Protein AF-0000000076143714 (afdb_homodimer)

Foldseek 3Di:
DEAEEELAAKAKEFEFEFADDDDVVDDGDTPDTDIDIDDLLQLQLLLLLAPHAYEYLFAAADDPGSVRNVVSCVVSVYHYQDDHDDPKHAKYWYWYAHPVRDIDIDIDGIRRLADALVSCVPDDDDLNYEYEEELVNCVRPRGNVSVLVSLVPDDLSHAYEYENPQPQQECPDPSNLSCQASHQEYAYEQNSLCRHQVDDDSVVSVVSSCVSHDQQHWYWYAHPQQFIWIDHNHDIDGAGADDDDFDHQAQLSSSLNNQLSSCVSVPHDSNVSSNLSRLQSRQQRNDDDNNRGHHPVSSVVRVVD/DEAEEELAAKAKEFEFEFADDDDVVDDGDTPDTDIDIDDLLQLQLLLLLAPHAYEYLFAAADDPGSVRRVVSCVVSVYHYQDDHDDPKHAKYWYWYAHPVRDIDIDIDGIRRLADALVSCVPDDDDLNYEYEEELVNCVRPRGNVSVLVSLLPDDLSHAYEYENPQPQQECPDPSSLSCQASHQEYAYEQVSLCRHQVDDDSVVSVVSSCVSHPQQHWYWYAHPQQFIWIDHNHDIDGAGADDDDFDHQAQLSSSLNNQLSSCVSVPHDSNVSSNLSRLQSRQQRNDDDNNSGHHPVSSVVRVVD

Nearest PDB structures (foldseek):
  4xck-assembly1_A  TM=8.381E-01  e=7.130E-23  Vibrio cholerae O395
  3umo-assembly1_A  TM=7.697E-01  e=5.427E-18  Escherichia coli K-12
  6c67-assembly1_A  TM=7.448E-01  e=1.201E-17  Mycobacterium tuberculosis H37Rv
  2nwh-assembly1_A  TM=7.396E-01  e=3.533E-17  Agrobacterium fabrum str. C58
  4e8w-assembly1_A  TM=7.366E-01  e=5.995E-14  Burkholderia cenocepacia J2315

Organism: NCBI:txid2745518

Structure (mmCIF, N/CA/C/O backbone):
data_AF-0000000076143714-model_v1
#
loop_
_entity.id
_entity.type
_entity.pdbx_description
1 polymer 'Sugar kinase'
#
loop_
_atom_site.group_PDB
_atom_site.id
_atom_site.type_symbol
_atom_site.label_atom_id
_atom_site.label_alt_id
_atom_site.label_comp_id
_atom_site.label_asym_id
_atom_site.label_entity_id
_atom_site.label_seq_id
_atom_site.pdbx_PDB_ins_code
_atom_site.Cartn_x
_atom_site.Cartn_y
_atom_site.Cartn_z
_atom_site.occupancy
_atom_site.B_iso_or_equiv
_atom_site.auth_seq_id
_atom_site.auth_comp_id
_atom_site.auth_asym_id
_atom_site.auth_atom_id
_atom_site.pdbx_PDB_model_num
ATOM 1 N N . MET A 1 1 ? 8.625 -26.281 -29.656 1 81.38 1 MET A N 1
ATOM 2 C CA . MET A 1 1 ? 9.211 -26.031 -28.344 1 81.38 1 MET A CA 1
ATOM 3 C C . MET A 1 1 ? 8.133 -25.797 -27.297 1 81.38 1 MET A C 1
ATOM 5 O O . MET A 1 1 ? 7.164 -25.078 -27.562 1 81.38 1 MET A O 1
ATOM 9 N N . SER A 1 2 ? 8.266 -26.453 -26.125 1 92.44 2 SER A N 1
ATOM 10 C CA . SER A 1 2 ? 7.273 -26.406 -25.047 1 92.44 2 SER A CA 1
ATOM 11 C C . SER A 1 2 ? 7.121 -24.984 -24.5 1 92.44 2 SER A C 1
ATOM 13 O O . SER A 1 2 ? 8.07 -24.203 -24.531 1 92.44 2 SER A O 1
ATOM 15 N N . ARG A 1 3 ? 5.91 -24.688 -24.297 1 96.44 3 ARG A N 1
ATOM 16 C CA . ARG A 1 3 ? 5.625 -23.375 -23.719 1 96.44 3 ARG A CA 1
ATOM 17 C C . ARG A 1 3 ? 4.855 -23.516 -22.422 1 96.44 3 ARG A C 1
ATOM 19 O O . ARG A 1 3 ? 4.172 -24.516 -22.188 1 96.44 3 ARG A O 1
ATOM 26 N N . LEU A 1 4 ? 5.117 -22.547 -21.531 1 98.69 4 LEU A N 1
ATOM 27 C CA . LEU A 1 4 ? 4.258 -22.359 -20.359 1 98.69 4 LEU A CA 1
ATOM 28 C C . LEU A 1 4 ? 3.176 -21.312 -20.656 1 98.69 4 LEU A C 1
ATOM 30 O O . LEU A 1 4 ? 3.48 -20.156 -20.906 1 98.69 4 LEU A O 1
ATOM 34 N N . LEU A 1 5 ? 1.932 -21.734 -20.641 1 98.62 5 LEU A N 1
ATOM 35 C CA . LEU A 1 5 ? 0.771 -20.859 -20.688 1 98.62 5 LEU A CA 1
ATOM 36 C C . LEU A 1 5 ? 0.236 -20.578 -19.297 1 98.62 5 LEU A C 1
ATOM 38 O O . LEU A 1 5 ? -0.358 -21.453 -18.656 1 98.62 5 LEU A O 1
ATOM 42 N N . HIS A 1 6 ? 0.486 -19.391 -18.812 1 98.69 6 HIS A N 1
ATOM 43 C CA . HIS A 1 6 ? 0.115 -19.047 -17.438 1 98.69 6 HIS A CA 1
ATOM 44 C C . HIS A 1 6 ? -1.228 -18.328 -17.391 1 98.69 6 HIS A C 1
ATOM 46 O O . HIS A 1 6 ? -1.375 -17.234 -17.969 1 98.69 6 HIS A O 1
ATOM 52 N N . THR A 1 7 ? -2.191 -18.844 -16.625 1 98 7 THR A N 1
ATOM 53 C CA . THR A 1 7 ? -3.539 -18.281 -16.594 1 98 7 THR A CA 1
ATOM 54 C C . THR A 1 7 ? -3.783 -17.531 -15.297 1 98 7 THR A C 1
ATOM 56 O O . THR A 1 7 ? -4.852 -16.938 -15.102 1 98 7 THR A O 1
ATOM 59 N N . GLY A 1 8 ? -2.812 -17.531 -14.391 1 96.75 8 GLY A N 1
ATOM 60 C CA . GLY A 1 8 ? -2.982 -16.891 -13.094 1 96.75 8 GLY A CA 1
ATOM 61 C C . GLY A 1 8 ? -2.947 -15.375 -13.164 1 96.75 8 GLY A C 1
ATOM 62 O O . GLY A 1 8 ? -3.234 -14.789 -14.211 1 96.75 8 GLY A O 1
ATOM 63 N N . GLN A 1 9 ? -2.732 -14.805 -11.992 1 96.69 9 GLN A N 1
ATOM 64 C CA . GLN A 1 9 ? -2.795 -13.352 -11.891 1 96.69 9 GLN A CA 1
ATOM 65 C C . GLN A 1 9 ? -1.405 -12.75 -11.695 1 96.69 9 GLN A C 1
ATOM 67 O O . GLN A 1 9 ? -0.614 -13.25 -10.891 1 96.69 9 GLN A O 1
ATOM 72 N N . VAL A 1 10 ? -1.133 -11.773 -12.5 1 97.81 10 VAL A N 1
ATOM 73 C CA . VAL A 1 10 ? -0.01 -10.891 -12.188 1 97.81 10 VAL A CA 1
ATOM 74 C C . VAL A 1 10 ? -0.512 -9.656 -11.453 1 97.81 10 VAL A C 1
ATOM 76 O O . VAL A 1 10 ? -1.464 -9.008 -11.891 1 97.81 10 VAL A O 1
ATOM 79 N N . ILE A 1 11 ? 0.098 -9.414 -10.352 1 96.44 11 ILE A N 1
ATOM 80 C CA . ILE A 1 11 ? -0.307 -8.297 -9.5 1 96.44 11 ILE A CA 1
ATOM 81 C C . ILE A 1 11 ? 0.927 -7.531 -9.023 1 96.44 11 ILE A C 1
ATOM 83 O O . ILE A 1 11 ? 2.051 -8.031 -9.125 1 96.44 11 ILE A O 1
ATOM 87 N N . VAL A 1 12 ? 0.736 -6.297 -8.586 1 96.94 12 VAL A N 1
ATOM 88 C CA . VAL A 1 12 ? 1.844 -5.504 -8.062 1 96.94 12 VAL A CA 1
ATOM 89 C C . VAL A 1 12 ? 1.813 -5.512 -6.539 1 96.94 12 VAL A C 1
ATOM 91 O O . VAL A 1 12 ? 0.78 -5.227 -5.93 1 96.94 12 VAL A O 1
ATOM 94 N N . ASP A 1 13 ? 2.953 -5.871 -5.988 1 95.25 13 ASP A N 1
ATOM 95 C CA . ASP A 1 13 ? 3.08 -5.934 -4.535 1 95.25 13 ASP A CA 1
ATOM 96 C C . ASP A 1 13 ? 3.73 -4.664 -3.984 1 95.25 13 ASP A C 1
ATOM 98 O O . ASP A 1 13 ? 4.809 -4.273 -4.434 1 95.25 13 ASP A O 1
ATOM 102 N N . LEU A 1 14 ? 3.031 -3.99 -3.109 1 95.81 14 LEU A N 1
ATOM 103 C CA . LEU A 1 14 ? 3.705 -3.061 -2.211 1 95.81 14 LEU A CA 1
ATOM 104 C C . LEU A 1 14 ? 4.262 -3.787 -0.992 1 95.81 14 LEU A C 1
ATOM 106 O O . LEU A 1 14 ? 3.516 -4.125 -0.071 1 95.81 14 LEU A O 1
ATOM 110 N N . VAL A 1 15 ? 5.578 -3.996 -1.042 1 93.62 15 VAL A N 1
ATOM 111 C CA . VAL A 1 15 ? 6.23 -4.766 0.011 1 93.62 15 VAL A CA 1
ATOM 112 C C . VAL A 1 15 ? 6.746 -3.826 1.097 1 93.62 15 VAL A C 1
ATOM 114 O O . VAL A 1 15 ? 7.57 -2.951 0.826 1 93.62 15 VAL A O 1
ATOM 117 N N . MET A 1 16 ? 6.246 -4.008 2.297 1 94.44 16 MET A N 1
ATOM 118 C CA . MET A 1 16 ? 6.656 -3.176 3.426 1 94.44 16 MET A CA 1
ATOM 119 C C . MET A 1 16 ? 7.164 -4.035 4.578 1 94.44 16 MET A C 1
ATOM 121 O O . MET A 1 16 ? 6.586 -5.082 4.879 1 94.44 16 MET A O 1
ATOM 125 N N . ALA A 1 17 ? 8.297 -3.645 5.098 1 93.81 17 ALA A N 1
ATOM 126 C CA . ALA A 1 17 ? 8.828 -4.289 6.297 1 93.81 17 ALA A CA 1
ATOM 127 C C . ALA A 1 17 ? 8.516 -3.473 7.547 1 93.81 17 ALA A C 1
ATOM 129 O O . ALA A 1 17 ? 8.68 -2.25 7.551 1 93.81 17 ALA A O 1
ATOM 130 N N . LEU A 1 18 ? 7.988 -4.086 8.578 1 94.12 18 LEU A N 1
ATOM 131 C CA . LEU A 1 18 ? 7.684 -3.416 9.836 1 94.12 18 LEU A CA 1
ATOM 132 C C . LEU A 1 18 ? 7.941 -4.34 11.023 1 94.12 18 LEU A C 1
ATOM 134 O O . LEU A 1 18 ? 8.219 -5.531 10.836 1 94.12 18 LEU A O 1
ATOM 138 N N . ASP A 1 19 ? 7.98 -3.814 12.227 1 93.62 19 ASP A N 1
ATOM 139 C CA . ASP A 1 19 ? 8.258 -4.637 13.406 1 93.62 19 ASP A CA 1
ATOM 140 C C . ASP A 1 19 ? 7.066 -5.535 13.734 1 93.62 19 ASP A C 1
ATOM 142 O O . ASP A 1 19 ? 7.215 -6.754 13.844 1 93.62 19 ASP A O 1
ATOM 146 N N . THR A 1 20 ? 5.914 -4.898 13.945 1 93.44 20 THR A N 1
ATOM 147 C CA . THR A 1 20 ? 4.676 -5.605 14.25 1 93.44 20 THR A CA 1
ATOM 148 C C . THR A 1 20 ? 3.494 -4.977 13.516 1 93.44 20 THR A C 1
ATOM 150 O O . THR A 1 20 ? 3.455 -3.758 13.32 1 93.44 20 THR A O 1
ATOM 153 N N . LEU A 1 21 ? 2.568 -5.844 13.109 1 93.75 21 LEU A N 1
ATOM 154 C CA . LEU A 1 21 ? 1.335 -5.344 12.508 1 93.75 21 LEU A CA 1
ATOM 155 C C . LEU A 1 21 ? 0.591 -4.434 13.477 1 93.75 21 LEU A C 1
ATOM 157 O O . LEU A 1 21 ? 0.472 -4.746 14.664 1 93.75 21 LEU A O 1
ATOM 161 N N . PRO A 1 22 ? 0.162 -3.223 13.039 1 91.81 22 PRO A N 1
ATOM 162 C CA . PRO A 1 22 ? -0.589 -2.365 13.961 1 91.81 22 PRO A CA 1
ATOM 163 C C . PRO A 1 22 ? -1.947 -2.951 14.336 1 91.81 22 PRO A C 1
ATOM 165 O O . PRO A 1 22 ? -2.562 -3.66 13.531 1 91.81 22 PRO A O 1
ATOM 168 N N . ALA A 1 23 ? -2.365 -2.621 15.555 1 90.62 23 ALA A N 1
ATOM 169 C CA . ALA A 1 23 ? -3.752 -2.879 15.938 1 90.62 23 ALA A CA 1
ATOM 170 C C . ALA A 1 23 ? -4.699 -1.901 15.25 1 90.62 23 ALA A C 1
ATOM 172 O O . ALA A 1 23 ? -4.266 -0.872 14.727 1 90.62 23 ALA A O 1
ATOM 173 N N . SER A 1 24 ? -6.023 -2.352 15.18 1 89.62 24 SER A N 1
ATOM 174 C CA . SER A 1 24 ? -7.023 -1.418 14.672 1 89.62 24 SER A CA 1
ATOM 175 C C . SER A 1 24 ? -6.898 -0.055 15.344 1 89.62 24 SER A C 1
ATOM 177 O O . SER A 1 24 ? -6.77 0.029 16.562 1 89.62 24 SER A O 1
ATOM 179 N N . GLY A 1 25 ? -6.816 1.048 14.57 1 84.44 25 GLY A N 1
ATOM 180 C CA . GLY A 1 25 ? -6.672 2.396 15.094 1 84.44 25 GLY A CA 1
ATOM 181 C C . GLY A 1 25 ? -5.223 2.805 15.297 1 84.44 25 GLY A C 1
ATOM 182 O O . GLY A 1 25 ? -4.941 3.947 15.664 1 84.44 25 GLY A O 1
ATOM 183 N N . GLY A 1 26 ? -4.355 1.854 15.016 1 84.38 26 GLY A N 1
ATOM 184 C CA . GLY A 1 26 ? -2.947 2.113 15.273 1 84.38 26 GLY A CA 1
ATOM 185 C C . GLY A 1 26 ? -2.248 2.807 14.117 1 84.38 26 GLY A C 1
ATOM 186 O O . GLY A 1 26 ? -2.84 3.006 13.055 1 84.38 26 GLY A O 1
ATOM 187 N N . ASP A 1 27 ? -1.054 3.264 14.391 1 85.94 27 ASP A N 1
ATOM 188 C CA . ASP A 1 27 ? -0.149 3.902 13.445 1 85.94 27 ASP A CA 1
ATOM 189 C C . ASP A 1 27 ? 1.277 3.383 13.609 1 85.94 27 ASP A C 1
ATOM 191 O O . ASP A 1 27 ? 1.865 3.5 14.688 1 85.94 27 ASP A O 1
ATOM 195 N N . VAL A 1 28 ? 1.802 2.826 12.531 1 90.25 28 VAL A N 1
ATOM 196 C CA . VAL A 1 28 ? 3.156 2.293 12.625 1 90.25 28 VAL A CA 1
ATOM 197 C C . VAL A 1 28 ? 3.994 2.795 11.453 1 90.25 28 VAL A C 1
ATOM 199 O O . VAL A 1 28 ? 3.451 3.178 10.414 1 90.25 28 VAL A O 1
ATOM 202 N N . LEU A 1 29 ? 5.316 2.787 11.695 1 91.19 29 LEU A N 1
ATOM 203 C CA . LEU A 1 29 ? 6.262 3.154 10.648 1 91.19 29 LEU A CA 1
ATOM 204 C C . LEU A 1 29 ? 6.883 1.914 10.016 1 91.19 29 LEU A C 1
ATOM 206 O O . LEU A 1 29 ? 7.359 1.023 10.727 1 91.19 29 LEU A O 1
ATOM 210 N N . ALA A 1 30 ? 6.785 1.856 8.734 1 95.06 30 ALA A N 1
ATOM 211 C CA . ALA A 1 30 ? 7.484 0.806 8 1 95.06 30 ALA A CA 1
ATOM 212 C C . ALA A 1 30 ? 8.961 1.154 7.812 1 95.06 30 ALA A C 1
ATOM 214 O O . ALA A 1 30 ? 9.305 2.322 7.621 1 95.06 30 ALA A O 1
ATOM 215 N N . LYS A 1 31 ? 9.828 0.181 7.797 1 92.81 31 LYS A N 1
ATOM 216 C CA . LYS A 1 31 ? 11.273 0.35 7.648 1 92.81 31 LYS A CA 1
ATOM 217 C C . LYS A 1 31 ? 11.672 0.437 6.176 1 92.81 31 LYS A C 1
ATOM 219 O O . LYS A 1 31 ? 12.719 0.992 5.844 1 92.81 31 LYS A O 1
ATOM 224 N N . SER A 1 32 ? 10.844 -0.168 5.41 1 92.5 32 SER A N 1
ATOM 225 C CA . SER A 1 32 ? 11.062 -0.155 3.967 1 92.5 32 SER A CA 1
ATOM 226 C C . SER A 1 32 ? 9.75 -0.251 3.205 1 92.5 32 SER A C 1
ATOM 228 O O . SER A 1 32 ? 8.734 -0.684 3.758 1 92.5 32 SER A O 1
ATOM 230 N N . ALA A 1 33 ? 9.797 0.249 1.976 1 93.81 33 ALA A N 1
ATOM 231 C CA . ALA A 1 33 ? 8.672 0.153 1.05 1 93.81 33 ALA A CA 1
ATOM 232 C C . ALA A 1 33 ? 9.148 0.086 -0.396 1 93.81 33 ALA A C 1
ATOM 234 O O . ALA A 1 33 ? 9.961 0.912 -0.826 1 93.81 33 ALA A O 1
ATOM 235 N N . SER A 1 34 ? 8.648 -0.942 -1.104 1 92.12 34 SER A N 1
ATOM 236 C CA . SER A 1 34 ? 9 -1.071 -2.514 1 92.12 34 SER A CA 1
ATOM 237 C C . SER A 1 34 ? 7.875 -1.733 -3.305 1 92.12 34 SER A C 1
ATOM 239 O O . SER A 1 34 ? 7.117 -2.539 -2.762 1 92.12 34 SER A O 1
ATOM 241 N N . PHE A 1 35 ? 7.75 -1.362 -4.539 1 93.75 35 PHE A N 1
ATOM 242 C CA . PHE A 1 35 ? 6.797 -2.008 -5.434 1 93.75 35 PHE A CA 1
ATOM 243 C C . PHE A 1 35 ? 7.477 -3.098 -6.254 1 93.75 35 PHE A C 1
ATOM 245 O O . PHE A 1 35 ? 8.523 -2.863 -6.855 1 93.75 35 PHE A O 1
ATOM 252 N N . GLU A 1 36 ? 6.879 -4.207 -6.207 1 93.56 36 GLU A N 1
ATOM 253 C CA . GLU A 1 36 ? 7.395 -5.352 -6.953 1 93.56 36 GLU A CA 1
ATOM 254 C C . GLU A 1 36 ? 6.277 -6.07 -7.699 1 93.56 36 GLU A C 1
ATOM 256 O O . GLU A 1 36 ? 5.16 -6.195 -7.191 1 93.56 36 GLU A O 1
ATOM 261 N N . THR A 1 37 ? 6.617 -6.445 -8.914 1 96.06 37 THR A N 1
ATOM 262 C CA . THR A 1 37 ? 5.664 -7.293 -9.625 1 96.06 37 THR A CA 1
ATOM 263 C C . THR A 1 37 ? 5.66 -8.703 -9.039 1 96.06 37 THR A C 1
ATOM 265 O O . THR A 1 37 ? 6.723 -9.273 -8.773 1 96.06 37 THR A O 1
ATOM 268 N N . GLY A 1 38 ? 4.441 -9.195 -8.82 1 94.5 38 GLY A N 1
ATOM 269 C CA . GLY A 1 38 ? 4.348 -10.5 -8.18 1 94.5 38 GLY A CA 1
ATOM 270 C C . GLY A 1 38 ? 3.225 -11.359 -8.734 1 94.5 38 GLY A C 1
ATOM 271 O O . GLY A 1 38 ? 2.895 -11.273 -9.914 1 94.5 38 GLY A O 1
ATOM 272 N N . GLY A 1 39 ? 2.768 -12.273 -7.836 1 92.88 39 GLY A N 1
ATOM 273 C CA . GLY A 1 39 ? 1.776 -13.234 -8.281 1 92.88 39 GLY A CA 1
ATOM 274 C C . GLY A 1 39 ? 2.322 -14.227 -9.289 1 92.88 39 GLY A C 1
ATOM 275 O O . GLY A 1 39 ? 3.365 -14.844 -9.055 1 92.88 39 GLY A O 1
ATOM 276 N N . GLY A 1 40 ? 1.549 -14.352 -10.32 1 96.31 40 GLY A N 1
ATOM 277 C CA . GLY A 1 40 ? 1.932 -15.289 -11.367 1 96.31 40 GLY A CA 1
ATOM 278 C C . GLY A 1 40 ? 3.248 -14.938 -12.031 1 96.31 40 GLY A C 1
ATOM 279 O O . GLY A 1 40 ? 3.895 -15.797 -12.633 1 96.31 40 GLY A O 1
ATOM 280 N N . PHE A 1 41 ? 3.646 -13.688 -11.945 1 98.06 41 PHE A N 1
ATOM 281 C CA . PHE A 1 41 ? 4.906 -13.258 -12.531 1 98.06 41 PHE A CA 1
ATOM 282 C C . PHE A 1 41 ? 6.066 -14.094 -12.008 1 98.06 41 PHE A C 1
ATOM 284 O O . PHE A 1 41 ? 7.004 -14.406 -12.742 1 98.06 41 PHE A O 1
ATOM 291 N N . ASN A 1 42 ? 6.004 -14.453 -10.773 1 96.94 42 ASN A N 1
ATOM 292 C CA . ASN A 1 42 ? 7.094 -15.188 -10.141 1 96.94 42 ASN A CA 1
ATOM 293 C C . ASN A 1 42 ? 7.344 -16.531 -10.828 1 96.94 42 ASN A C 1
ATOM 295 O O . ASN A 1 42 ? 8.484 -16.875 -11.133 1 96.94 42 ASN A O 1
ATOM 299 N N . VAL A 1 43 ? 6.289 -17.234 -11.055 1 98.25 43 VAL A N 1
ATOM 300 C CA . VAL A 1 43 ? 6.391 -18.531 -11.727 1 98.25 43 VAL A CA 1
ATOM 301 C C . VAL A 1 43 ? 6.902 -18.328 -13.156 1 98.25 43 VAL A C 1
ATOM 303 O O . VAL A 1 43 ? 7.785 -19.062 -13.609 1 98.25 43 VAL A O 1
ATOM 306 N N . MET A 1 44 ? 6.375 -17.359 -13.805 1 98.75 44 MET A N 1
ATOM 307 C CA . MET A 1 44 ? 6.727 -17.109 -15.203 1 98.75 44 MET A CA 1
ATOM 308 C C . MET A 1 44 ? 8.195 -16.703 -15.328 1 98.75 44 MET A C 1
ATOM 310 O O . MET A 1 44 ? 8.898 -17.203 -16.203 1 98.75 44 MET A O 1
ATOM 314 N N . ALA A 1 45 ? 8.641 -15.859 -14.445 1 98.31 45 ALA A N 1
ATOM 315 C CA . ALA A 1 45 ? 10.031 -15.43 -14.461 1 98.31 45 ALA A CA 1
ATOM 316 C C . ALA A 1 45 ? 10.977 -16.609 -14.234 1 98.31 45 ALA A C 1
ATOM 318 O O . ALA A 1 45 ? 11.992 -16.734 -14.914 1 98.31 45 ALA A O 1
ATOM 319 N N . ALA A 1 46 ? 10.617 -17.438 -13.32 1 98.5 46 ALA A N 1
ATOM 320 C CA . ALA A 1 46 ? 11.43 -18.609 -13.023 1 98.5 46 ALA A CA 1
ATOM 321 C C . ALA A 1 46 ? 11.539 -19.531 -14.242 1 98.5 46 ALA A C 1
ATOM 323 O O . ALA A 1 46 ? 12.625 -19.984 -14.578 1 98.5 46 ALA A O 1
ATOM 324 N N . ALA A 1 47 ? 10.422 -19.781 -14.875 1 98.69 47 ALA A N 1
ATOM 325 C CA . ALA A 1 47 ? 10.398 -20.641 -16.062 1 98.69 47 ALA A CA 1
ATOM 326 C C . ALA A 1 47 ? 11.234 -20.031 -17.188 1 98.69 47 ALA A C 1
ATOM 328 O O . ALA A 1 47 ? 12.062 -20.719 -17.797 1 98.69 47 ALA A O 1
ATOM 329 N N . LYS A 1 48 ? 11.078 -18.719 -17.406 1 98.38 48 LYS A N 1
ATOM 330 C CA . LYS A 1 48 ? 11.812 -18.016 -18.453 1 98.38 48 LYS A CA 1
ATOM 331 C C . LYS A 1 48 ? 13.32 -18.094 -18.203 1 98.38 48 LYS A C 1
ATOM 333 O O . LYS A 1 48 ? 14.086 -18.406 -19.109 1 98.38 48 LYS A O 1
ATOM 338 N N . ARG A 1 49 ? 13.711 -17.859 -17.016 1 98.31 49 ARG A N 1
ATOM 339 C CA . ARG A 1 49 ? 15.125 -17.812 -16.672 1 98.31 49 ARG A CA 1
ATOM 340 C C . ARG A 1 49 ? 15.766 -19.188 -16.812 1 98.31 49 ARG A C 1
ATOM 342 O O . ARG A 1 49 ? 17 -19.312 -16.844 1 98.31 49 ARG A O 1
ATOM 349 N N . ASN A 1 50 ? 14.914 -20.141 -16.875 1 98.06 50 ASN A N 1
ATOM 350 C CA . ASN A 1 50 ? 15.422 -21.5 -17.016 1 98.06 50 ASN A CA 1
ATOM 351 C C . ASN A 1 50 ? 15.062 -22.094 -18.375 1 98.06 50 ASN A C 1
ATOM 353 O O . ASN A 1 50 ? 14.938 -23.312 -18.5 1 98.06 50 ASN A O 1
ATOM 357 N N . GLY A 1 51 ? 14.789 -21.266 -19.312 1 96.88 51 GLY A N 1
ATOM 358 C CA . GLY A 1 51 ? 14.859 -21.641 -20.719 1 96.88 51 GLY A CA 1
ATOM 359 C C . GLY A 1 51 ? 13.5 -21.953 -21.312 1 96.88 51 GLY A C 1
ATOM 360 O O . GLY A 1 51 ? 13.406 -22.359 -22.469 1 96.88 51 GLY A O 1
ATOM 361 N N . LEU A 1 52 ? 12.445 -21.781 -20.609 1 98.19 52 LEU A N 1
ATOM 362 C CA . LEU A 1 52 ? 11.117 -22.109 -21.125 1 98.19 52 LEU A CA 1
ATOM 363 C C . LEU A 1 52 ? 10.445 -20.859 -21.703 1 98.19 52 LEU A C 1
ATOM 365 O O . LEU A 1 52 ? 10.523 -19.781 -21.109 1 98.19 52 LEU A O 1
ATOM 369 N N . SER A 1 53 ? 9.867 -21 -22.875 1 98.12 53 SER A N 1
ATOM 370 C CA . SER A 1 53 ? 9.047 -19.922 -23.406 1 98.12 53 SER A CA 1
ATOM 371 C C . SER A 1 53 ? 7.75 -19.766 -22.609 1 98.12 53 SER A C 1
ATOM 373 O O . SER A 1 53 ? 7.145 -20.766 -22.219 1 98.12 53 SER A O 1
ATOM 375 N N . VAL A 1 54 ? 7.336 -18.484 -22.375 1 98.56 54 VAL A N 1
ATOM 376 C CA . VAL A 1 54 ? 6.188 -18.266 -21.5 1 98.56 54 VAL A CA 1
ATOM 377 C C . VAL A 1 54 ? 5.227 -17.281 -22.156 1 98.56 54 VAL A C 1
ATOM 379 O O . VAL A 1 54 ? 5.656 -16.281 -22.75 1 98.56 54 VAL A O 1
ATOM 382 N N . ILE A 1 55 ? 3.932 -17.578 -22.078 1 98.31 55 ILE A N 1
ATOM 383 C CA . ILE A 1 55 ? 2.854 -16.688 -22.5 1 98.31 55 ILE A CA 1
ATOM 384 C C . ILE A 1 55 ? 1.899 -16.453 -21.344 1 98.31 55 ILE A C 1
ATOM 386 O O . ILE A 1 55 ? 1.413 -17.391 -20.719 1 98.31 55 ILE A O 1
ATOM 390 N N . TYR A 1 56 ? 1.73 -15.227 -21.031 1 98.44 56 TYR A N 1
ATOM 391 C CA . TYR A 1 56 ? 0.747 -14.836 -20.031 1 98.44 56 TYR A CA 1
ATOM 392 C C . TYR A 1 56 ? -0.633 -14.664 -20.656 1 98.44 56 TYR A C 1
ATOM 394 O O . TYR A 1 56 ? -0.818 -13.844 -21.547 1 98.44 56 TYR A O 1
ATOM 402 N N . LEU A 1 57 ? -1.559 -15.391 -20.094 1 98.12 57 LEU A N 1
ATOM 403 C CA . LEU A 1 57 ? -2.889 -15.398 -20.703 1 98.12 57 LEU A CA 1
ATOM 404 C C . LEU A 1 57 ? -3.855 -14.539 -19.891 1 98.12 57 LEU A C 1
ATOM 406 O O . LEU A 1 57 ? -4.992 -14.312 -20.312 1 98.12 57 LEU A O 1
ATOM 410 N N . GLY A 1 58 ? -3.428 -14.117 -18.703 1 97.25 58 GLY A N 1
ATOM 411 C CA . GLY A 1 58 ? -4.305 -13.32 -17.859 1 97.25 58 GLY A CA 1
ATOM 412 C C . GLY A 1 58 ? -4.426 -11.875 -18.312 1 97.25 58 GLY A C 1
ATOM 413 O O . GLY A 1 58 ? -3.715 -11.445 -19.219 1 97.25 58 GLY A O 1
ATOM 414 N N . ARG A 1 59 ? -5.348 -11.141 -17.641 1 97 59 ARG A N 1
ATOM 415 C CA . ARG A 1 59 ? -5.562 -9.734 -17.969 1 97 59 ARG A CA 1
ATOM 416 C C . ARG A 1 59 ? -4.668 -8.836 -17.109 1 97 59 ARG A C 1
ATOM 418 O O . ARG A 1 59 ? -4.215 -9.242 -16.031 1 97 59 ARG A O 1
ATOM 425 N N . HIS A 1 60 ? -4.41 -7.676 -17.641 1 97.81 60 HIS A N 1
ATOM 426 C CA . HIS A 1 60 ? -3.652 -6.637 -16.953 1 97.81 60 HIS A CA 1
ATOM 427 C C . HIS A 1 60 ? -4.223 -5.254 -17.234 1 97.81 60 HIS A C 1
ATOM 429 O O . HIS A 1 60 ? -5.066 -5.102 -18.125 1 97.81 60 HIS A O 1
ATOM 435 N N . GLY A 1 61 ? -3.803 -4.348 -16.422 1 97.69 61 GLY A N 1
ATOM 436 C CA . GLY A 1 61 ? -4.531 -3.086 -16.406 1 97.69 61 GLY A CA 1
ATOM 437 C C . GLY A 1 61 ? -3.895 -2.02 -17.281 1 97.69 61 GLY A C 1
ATOM 438 O O . GLY A 1 61 ? -2.832 -2.238 -17.859 1 97.69 61 GLY A O 1
ATOM 439 N N . ASN A 1 62 ? -4.586 -0.855 -17.438 1 96.12 62 ASN A N 1
ATOM 440 C CA . ASN A 1 62 ? -4.168 0.261 -18.281 1 96.12 62 ASN A CA 1
ATOM 441 C C . ASN A 1 62 ? -3.559 1.39 -17.453 1 96.12 62 ASN A C 1
ATOM 443 O O . ASN A 1 62 ? -3.287 2.471 -17.969 1 96.12 62 ASN A O 1
ATOM 447 N N . GLY A 1 63 ? -3.275 1.186 -16.25 1 93.25 63 GLY A N 1
ATOM 448 C CA . GLY A 1 63 ? -2.732 2.199 -15.352 1 93.25 63 GLY A CA 1
ATOM 449 C C . GLY A 1 63 ? -1.313 1.902 -14.906 1 93.25 63 GLY A C 1
ATOM 450 O O . GLY A 1 63 ? -0.618 1.095 -15.523 1 93.25 63 GLY A O 1
ATOM 451 N N . ARG A 1 64 ? -0.872 2.611 -13.875 1 90.62 64 ARG A N 1
ATOM 452 C CA . ARG A 1 64 ? 0.504 2.543 -13.391 1 90.62 64 ARG A CA 1
ATOM 453 C C . ARG A 1 64 ? 0.886 1.113 -13.031 1 90.62 64 ARG A C 1
ATOM 455 O O . ARG A 1 64 ? 2.021 0.691 -13.258 1 90.62 64 ARG A O 1
ATOM 462 N N . PHE A 1 65 ? -0.036 0.427 -12.461 1 96.19 65 PHE A N 1
ATOM 463 C CA . PHE A 1 65 ? 0.292 -0.931 -12.039 1 96.19 65 PHE A CA 1
ATOM 464 C C . PHE A 1 65 ? 0.304 -1.878 -13.234 1 96.19 65 PHE A C 1
ATOM 466 O O . PHE A 1 65 ? 1.104 -2.814 -13.281 1 96.19 65 PHE A O 1
ATOM 473 N N . GLY A 1 66 ? -0.633 -1.635 -14.148 1 97.62 66 GLY A N 1
ATOM 474 C CA . GLY A 1 66 ? -0.542 -2.363 -15.406 1 97.62 66 GLY A CA 1
ATOM 475 C C . GLY A 1 66 ? 0.774 -2.146 -16.125 1 97.62 66 GLY A C 1
ATOM 476 O O . GLY A 1 66 ? 1.368 -3.094 -16.641 1 97.62 66 GLY A O 1
ATOM 477 N N . ASP A 1 67 ? 1.251 -0.919 -16.109 1 96.38 67 ASP A N 1
ATOM 478 C CA . ASP A 1 67 ? 2.521 -0.579 -16.734 1 96.38 67 ASP A CA 1
ATOM 479 C C . ASP A 1 67 ? 3.682 -1.312 -16.078 1 96.38 67 ASP A C 1
ATOM 481 O O . ASP A 1 67 ? 4.555 -1.856 -16.75 1 96.38 67 ASP A O 1
ATOM 485 N N . LEU A 1 68 ? 3.672 -1.304 -14.781 1 95.56 68 LEU A N 1
ATOM 486 C CA . LEU A 1 68 ? 4.727 -1.978 -14.031 1 95.56 68 LEU A CA 1
ATOM 487 C C . LEU A 1 68 ? 4.727 -3.475 -14.328 1 95.56 68 LEU A C 1
ATOM 489 O O . LEU A 1 68 ? 5.785 -4.062 -14.555 1 95.56 68 LEU A O 1
ATOM 493 N N . ALA A 1 69 ? 3.574 -4.039 -14.305 1 97.69 69 ALA A N 1
ATOM 494 C CA . ALA A 1 69 ? 3.439 -5.465 -14.578 1 97.69 69 ALA A CA 1
ATOM 495 C C . ALA A 1 69 ? 3.928 -5.805 -15.984 1 97.69 69 ALA A C 1
ATOM 497 O O . ALA A 1 69 ? 4.707 -6.742 -16.172 1 97.69 69 ALA A O 1
ATOM 498 N N . ARG A 1 70 ? 3.529 -5.066 -16.969 1 98.06 70 ARG A N 1
ATOM 499 C CA . ARG A 1 70 ? 3.916 -5.305 -18.359 1 98.06 70 ARG A CA 1
ATOM 500 C C . ARG A 1 70 ? 5.418 -5.137 -18.547 1 98.06 70 ARG A C 1
ATOM 502 O O . ARG A 1 70 ? 6.062 -5.949 -19.219 1 98.06 70 ARG A O 1
ATOM 509 N N . ALA A 1 71 ? 5.926 -4.074 -17.953 1 97.5 71 ALA A N 1
ATOM 510 C CA . ALA A 1 71 ? 7.363 -3.836 -18.078 1 97.5 71 ALA A CA 1
ATOM 511 C C . ALA A 1 71 ? 8.164 -5.012 -17.531 1 97.5 71 ALA A C 1
ATOM 513 O O . ALA A 1 71 ? 9.148 -5.441 -18.125 1 97.5 71 ALA A O 1
ATOM 514 N N . ALA A 1 72 ? 7.754 -5.508 -16.422 1 97.19 72 ALA A N 1
ATOM 515 C CA . ALA A 1 72 ? 8.438 -6.641 -15.805 1 97.19 72 ALA A CA 1
ATOM 516 C C . ALA A 1 72 ? 8.344 -7.887 -16.688 1 97.19 72 ALA A C 1
ATOM 518 O O . ALA A 1 72 ? 9.344 -8.578 -16.891 1 97.19 72 ALA A O 1
ATOM 519 N N . MET A 1 73 ? 7.156 -8.133 -17.172 1 98.38 73 MET A N 1
ATOM 520 C CA . MET A 1 73 ? 6.957 -9.312 -18.016 1 98.38 73 MET A CA 1
ATOM 521 C C . MET A 1 73 ? 7.766 -9.203 -19.297 1 98.38 73 MET A C 1
ATOM 523 O O . MET A 1 73 ? 8.445 -10.148 -19.703 1 98.38 73 MET A O 1
ATOM 527 N N . LEU A 1 74 ? 7.742 -8.047 -19.891 1 98.12 74 LEU A N 1
ATOM 528 C CA . LEU A 1 74 ? 8.461 -7.832 -21.141 1 98.12 74 LEU A CA 1
ATOM 529 C C . LEU A 1 74 ? 9.969 -7.926 -20.922 1 98.12 74 LEU A C 1
ATOM 531 O O . LEU A 1 74 ? 10.688 -8.5 -21.75 1 98.12 74 LEU A O 1
ATOM 535 N N . ALA A 1 75 ? 10.422 -7.379 -19.844 1 97.56 75 ALA A N 1
ATOM 536 C CA . ALA A 1 75 ? 11.844 -7.438 -19.516 1 97.56 75 ALA A CA 1
ATOM 537 C C . ALA A 1 75 ? 12.312 -8.883 -19.359 1 97.56 75 ALA A C 1
ATOM 539 O O . ALA A 1 75 ? 13.453 -9.211 -19.688 1 97.56 75 ALA A O 1
ATOM 540 N N . GLU A 1 76 ? 11.422 -9.75 -18.906 1 97.38 76 GLU A N 1
ATOM 541 C CA . GLU A 1 76 ? 11.742 -11.164 -18.703 1 97.38 76 GLU A CA 1
ATOM 542 C C . GLU A 1 76 ? 11.562 -11.961 -20 1 97.38 76 GLU A C 1
ATOM 544 O O . GLU A 1 76 ? 11.914 -13.133 -20.062 1 97.38 76 GLU A O 1
ATOM 549 N N . GLY A 1 77 ? 10.953 -11.328 -20.953 1 97.94 77 GLY A N 1
ATOM 550 C CA . GLY A 1 77 ? 10.711 -12 -22.219 1 97.94 77 GLY A CA 1
ATOM 551 C C . GLY A 1 77 ? 9.406 -12.781 -22.234 1 97.94 77 GLY A C 1
ATOM 552 O O . GLY A 1 77 ? 9.242 -13.703 -23.031 1 97.94 77 GLY A O 1
ATOM 553 N N . VAL A 1 78 ? 8.5 -12.438 -21.359 1 98.5 78 VAL A N 1
ATOM 554 C CA . VAL A 1 78 ? 7.191 -13.078 -21.328 1 98.5 78 VAL A CA 1
ATOM 555 C C . VAL A 1 78 ? 6.289 -12.461 -22.391 1 98.5 78 VAL A C 1
ATOM 557 O O . VAL A 1 78 ? 6.195 -11.234 -22.516 1 98.5 78 VAL A O 1
ATOM 560 N N . GLU A 1 79 ? 5.746 -13.305 -23.219 1 97.88 79 GLU A N 1
ATOM 561 C CA . GLU A 1 79 ? 4.738 -12.836 -24.172 1 97.88 79 GLU A CA 1
ATOM 562 C C . GLU A 1 79 ? 3.404 -12.586 -23.469 1 97.88 79 GLU A C 1
ATOM 564 O O . GLU A 1 79 ? 2.973 -13.391 -22.641 1 97.88 79 GLU A O 1
ATOM 569 N N . ILE A 1 80 ? 2.805 -11.5 -23.75 1 97.94 80 ILE A N 1
ATOM 570 C CA . ILE A 1 80 ? 1.513 -11.148 -23.172 1 97.94 80 ILE A CA 1
ATOM 571 C C . ILE A 1 80 ? 0.416 -11.305 -24.219 1 97.94 80 ILE A C 1
ATOM 573 O O . ILE A 1 80 ? 0.408 -10.602 -25.234 1 97.94 80 ILE A O 1
ATOM 577 N N . ALA A 1 81 ? -0.515 -12.117 -23.938 1 97.25 81 ALA A N 1
ATOM 578 C CA . ALA A 1 81 ? -1.503 -12.484 -24.938 1 97.25 81 ALA A CA 1
ATOM 579 C C . ALA A 1 81 ? -2.564 -11.398 -25.094 1 97.25 81 ALA A C 1
ATOM 581 O O . ALA A 1 81 ? -3.102 -11.203 -26.188 1 97.25 81 ALA A O 1
ATOM 582 N N . GLN A 1 82 ? -2.879 -10.727 -24.016 1 96.31 82 GLN A N 1
ATOM 583 C CA . GLN A 1 82 ? -4.016 -9.812 -24.016 1 96.31 82 GLN A CA 1
ATOM 584 C C . GLN A 1 82 ? -3.557 -8.359 -24.125 1 96.31 82 GLN A C 1
ATOM 586 O O . GLN A 1 82 ? -2.475 -8.008 -23.656 1 96.31 82 GLN A O 1
ATOM 591 N N . ALA A 1 83 ? -4.434 -7.559 -24.703 1 95.69 83 ALA A N 1
ATOM 592 C CA . ALA A 1 83 ? -4.25 -6.113 -24.594 1 95.69 83 ALA A CA 1
ATOM 593 C C . ALA A 1 83 ? -4.602 -5.613 -23.203 1 95.69 83 ALA A C 1
ATOM 595 O O . ALA A 1 83 ? -5.324 -6.281 -22.453 1 95.69 83 ALA A O 1
ATOM 596 N N . PRO A 1 84 ? -4.023 -4.465 -22.844 1 97.19 84 PRO A N 1
ATOM 597 C CA . PRO A 1 84 ? -4.422 -3.902 -21.547 1 97.19 84 PRO A CA 1
ATOM 598 C C . PRO A 1 84 ? -5.93 -3.678 -21.438 1 97.19 84 PRO A C 1
ATOM 600 O O . PRO A 1 84 ? -6.578 -3.334 -22.438 1 97.19 84 PRO A O 1
ATOM 603 N N . SER A 1 85 ? -6.414 -3.896 -20.266 1 96.69 85 SER A N 1
ATOM 604 C CA . SER A 1 85 ? -7.816 -3.58 -20 1 96.69 85 SER A CA 1
ATOM 605 C C . SER A 1 85 ? -8.125 -2.123 -20.328 1 96.69 85 SER A C 1
ATOM 607 O O . SER A 1 85 ? -7.242 -1.265 -20.25 1 96.69 85 SER A O 1
ATOM 609 N N . THR A 1 86 ? -9.367 -1.84 -20.625 1 93.69 86 THR A N 1
ATOM 610 C CA . THR A 1 86 ? -9.742 -0.474 -20.969 1 93.69 86 THR A CA 1
ATOM 611 C C . THR A 1 86 ? -10.375 0.231 -19.766 1 93.69 86 THR A C 1
ATOM 613 O O . THR A 1 86 ? -10.484 1.459 -19.75 1 93.69 86 THR A O 1
ATOM 616 N N . ASP A 1 87 ? -10.719 -0.505 -18.797 1 92.88 87 ASP A N 1
ATOM 617 C CA . ASP A 1 87 ? -11.578 0.11 -17.781 1 92.88 87 ASP A CA 1
ATOM 618 C C . ASP A 1 87 ? -10.961 0.003 -16.391 1 92.88 87 ASP A C 1
ATOM 620 O O . ASP A 1 87 ? -11.422 0.645 -15.453 1 92.88 87 ASP A O 1
ATOM 624 N N . LYS A 1 88 ? -9.969 -0.822 -16.234 1 94.56 88 LYS A N 1
ATOM 625 C CA . LYS A 1 88 ? -9.391 -1.048 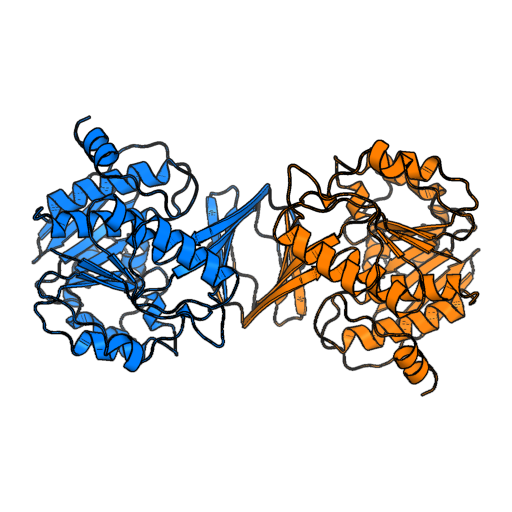-14.922 1 94.56 88 LYS A CA 1
ATOM 626 C C . LYS A 1 88 ? -7.863 -1.074 -14.992 1 94.56 88 LYS A C 1
ATOM 628 O O . LYS A 1 88 ? -7.289 -1.374 -16.031 1 94.56 88 LYS A O 1
ATOM 633 N N . ASP A 1 89 ? -7.238 -0.768 -13.867 1 96.5 89 ASP A N 1
ATOM 634 C CA . ASP A 1 89 ? -5.809 -1.024 -13.742 1 96.5 89 ASP A CA 1
ATOM 635 C C . ASP A 1 89 ? -5.551 -2.395 -13.117 1 96.5 89 ASP A C 1
ATOM 637 O O . ASP A 1 89 ? -6.488 -3.07 -12.68 1 96.5 89 ASP A O 1
ATOM 641 N N . THR A 1 90 ? -4.312 -2.92 -13.211 1 97.94 90 THR A N 1
ATOM 642 C CA . THR A 1 90 ? -3.875 -4.098 -12.469 1 97.94 90 THR A CA 1
ATOM 643 C C . THR A 1 90 ? -4.023 -3.875 -10.961 1 97.94 90 THR A C 1
ATOM 645 O O . THR A 1 90 ? -3.838 -2.758 -10.477 1 97.94 90 THR A O 1
ATOM 648 N N . GLY A 1 91 ? -4.406 -4.891 -10.305 1 97 91 GLY A N 1
ATOM 649 C CA . GLY A 1 91 ? -4.586 -4.801 -8.867 1 97 91 GLY A CA 1
ATOM 650 C C . GLY A 1 91 ? -3.279 -4.676 -8.109 1 97 91 GLY A C 1
ATOM 651 O O . GLY A 1 91 ? -2.205 -4.648 -8.711 1 97 91 GLY A O 1
ATOM 652 N N . LEU A 1 92 ? -3.389 -4.5 -6.773 1 96.44 92 LEU A N 1
ATOM 653 C CA . LEU A 1 92 ? -2.225 -4.375 -5.902 1 96.44 92 LEU A CA 1
ATOM 654 C C . LEU A 1 92 ? -2.422 -5.164 -4.613 1 96.44 92 LEU A C 1
ATOM 656 O O . LEU A 1 92 ? -3.557 -5.391 -4.184 1 96.44 92 LEU A O 1
ATOM 660 N N . CYS A 1 93 ? -1.309 -5.629 -4.113 1 95.94 93 CYS A N 1
ATOM 661 C CA . CYS A 1 93 ? -1.277 -6.332 -2.836 1 95.94 93 CYS A CA 1
ATOM 662 C C . CYS A 1 93 ? -0.289 -5.68 -1.878 1 95.94 93 CYS A C 1
ATOM 664 O O . CYS A 1 93 ? 0.89 -5.527 -2.203 1 95.94 93 CYS A O 1
ATOM 666 N N . VAL A 1 94 ? -0.802 -5.188 -0.747 1 96.75 94 VAL A N 1
ATOM 667 C CA . VAL A 1 94 ? 0.104 -4.762 0.315 1 96.75 94 VAL A CA 1
ATOM 668 C C . VAL A 1 94 ? 0.625 -5.98 1.07 1 96.75 94 VAL A C 1
ATOM 670 O O . VAL A 1 94 ? -0.148 -6.703 1.704 1 96.75 94 VAL A O 1
ATOM 673 N N . SER A 1 95 ? 1.885 -6.195 0.887 1 93.69 95 SER A N 1
ATOM 674 C CA . SER A 1 95 ? 2.562 -7.297 1.561 1 93.69 95 SER A CA 1
ATOM 675 C C . SER A 1 95 ? 3.355 -6.805 2.766 1 93.69 95 SER A C 1
ATOM 677 O O . SER A 1 95 ? 4.41 -6.184 2.609 1 93.69 95 SER A O 1
ATOM 679 N N . LEU A 1 96 ? 2.885 -7.129 3.939 1 93.69 96 LEU A N 1
ATOM 680 C CA . LEU A 1 96 ? 3.502 -6.68 5.184 1 93.69 96 LEU A CA 1
ATOM 681 C C . LEU A 1 96 ? 4.355 -7.785 5.793 1 93.69 96 LEU A C 1
ATOM 683 O O . LEU A 1 96 ? 3.857 -8.875 6.078 1 93.69 96 LEU A O 1
ATOM 687 N N . THR A 1 97 ? 5.613 -7.539 5.945 1 90.38 97 THR A N 1
ATOM 688 C CA . THR A 1 97 ? 6.523 -8.492 6.574 1 90.38 97 THR A CA 1
ATOM 689 C C . THR A 1 97 ? 6.941 -8.008 7.957 1 90.38 97 THR A C 1
ATOM 691 O O . THR A 1 97 ? 7.559 -6.945 8.094 1 90.38 97 THR A O 1
ATOM 694 N N . GLU A 1 98 ? 6.66 -8.781 8.938 1 92.5 98 GLU A N 1
ATOM 695 C CA . GLU A 1 98 ? 7.039 -8.445 10.312 1 92.5 98 GLU A CA 1
ATOM 696 C C . GLU A 1 98 ? 8.453 -8.914 10.617 1 92.5 98 GLU A C 1
ATOM 698 O O . GLU A 1 98 ? 9.031 -9.711 9.875 1 92.5 98 GLU A O 1
ATOM 703 N N . ALA A 1 99 ? 8.969 -8.438 11.734 1 89.31 99 ALA A N 1
ATOM 704 C CA . ALA A 1 99 ? 10.305 -8.852 12.172 1 89.31 99 ALA A CA 1
ATOM 705 C C . ALA A 1 99 ? 10.359 -10.359 12.398 1 89.31 99 ALA A C 1
ATOM 707 O O . ALA A 1 99 ? 11.414 -10.977 12.242 1 89.31 99 ALA A O 1
ATOM 708 N N . SER A 1 100 ? 9.25 -11.039 12.734 1 83.81 100 SER A N 1
ATOM 709 C CA . SER A 1 100 ? 9.156 -12.484 12.898 1 83.81 100 SER A CA 1
ATOM 710 C C . SER A 1 100 ? 9.227 -13.211 11.555 1 83.81 100 SER A C 1
ATOM 712 O O . SER A 1 100 ? 9.25 -14.438 11.508 1 83.81 100 SER A O 1
ATOM 714 N N . THR A 1 101 ? 9.172 -12.477 10.469 1 79.25 101 THR A N 1
ATOM 715 C CA . THR A 1 101 ? 9.203 -12.969 9.094 1 79.25 101 THR A CA 1
ATOM 716 C C . THR A 1 101 ? 7.805 -13.375 8.633 1 79.25 101 THR A C 1
ATOM 718 O O . THR A 1 101 ? 7.617 -13.789 7.488 1 79.25 101 THR A O 1
ATOM 721 N N . GLU A 1 102 ? 6.949 -13.258 9.578 1 83.62 102 GLU A N 1
ATOM 722 C CA . GLU A 1 102 ? 5.57 -13.523 9.18 1 83.62 102 GLU A CA 1
ATOM 723 C C . GLU A 1 102 ? 5.094 -12.523 8.133 1 83.62 102 GLU A C 1
ATOM 725 O O . GLU A 1 102 ? 5.418 -11.336 8.211 1 83.62 102 GLU A O 1
ATOM 730 N N . ARG A 1 103 ? 4.238 -13.016 7.18 1 85.19 103 ARG A N 1
ATOM 731 C CA . ARG A 1 103 ? 3.758 -12.164 6.098 1 85.19 103 ARG A CA 1
ATOM 732 C C . ARG A 1 103 ? 2.236 -12.055 6.125 1 85.19 103 ARG A C 1
ATOM 734 O O . ARG A 1 103 ? 1.539 -13.055 6.309 1 85.19 103 ARG A O 1
ATOM 741 N N . THR A 1 104 ? 1.769 -10.82 6 1 90.94 104 THR A N 1
ATOM 742 C CA . THR A 1 104 ? 0.345 -10.508 5.926 1 90.94 104 THR A CA 1
ATOM 743 C C . THR A 1 104 ? 0.015 -9.797 4.617 1 90.94 104 THR A C 1
ATOM 745 O O . THR A 1 104 ? 0.78 -8.945 4.156 1 90.94 104 THR A O 1
ATOM 748 N N . PHE A 1 105 ? -1.168 -10.164 4.035 1 90.56 105 PHE A N 1
ATOM 749 C CA . PHE A 1 105 ? -1.484 -9.633 2.713 1 90.56 105 PHE A CA 1
ATOM 750 C C . PHE A 1 105 ? -2.828 -8.914 2.725 1 90.56 105 PHE A C 1
ATOM 752 O O . PHE A 1 105 ? -3.779 -9.375 3.361 1 90.56 105 PHE A O 1
ATOM 759 N N . ILE A 1 106 ? -2.857 -7.777 2.102 1 95.06 106 ILE A N 1
ATOM 760 C CA . ILE A 1 106 ? -4.078 -7.047 1.774 1 95.06 106 ILE A CA 1
ATOM 761 C C . ILE A 1 106 ? -4.121 -6.762 0.275 1 95.06 106 ILE A C 1
ATOM 763 O O . ILE A 1 106 ? -3.352 -5.941 -0.23 1 95.06 106 ILE A O 1
ATOM 767 N N . SER A 1 107 ? -5.117 -7.375 -0.394 1 94.75 107 SER A N 1
ATOM 768 C CA . SER A 1 107 ? -5.113 -7.305 -1.852 1 94.75 107 SER A CA 1
ATOM 769 C C . SER A 1 107 ? -6.344 -6.57 -2.373 1 94.75 107 SER A C 1
ATOM 771 O O . SER A 1 107 ? -7.414 -6.625 -1.76 1 94.75 107 SER A O 1
ATOM 773 N N . HIS A 1 108 ? -6.152 -5.848 -3.377 1 96.44 108 HIS A N 1
ATOM 774 C CA . HIS A 1 108 ? -7.23 -5.305 -4.195 1 96.44 108 HIS A CA 1
ATOM 775 C C . HIS A 1 108 ? -7.141 -5.812 -5.633 1 96.44 108 HIS A C 1
ATOM 777 O O . HIS A 1 108 ? -6.191 -5.496 -6.352 1 96.44 108 HIS A O 1
ATOM 783 N N . ILE A 1 109 ? -8.195 -6.547 -6.035 1 96.06 109 ILE A N 1
ATOM 784 C CA . ILE A 1 109 ? -8.18 -7.219 -7.332 1 96.06 109 ILE A CA 1
ATOM 785 C C . ILE A 1 109 ? -8.523 -6.219 -8.43 1 96.06 109 ILE A C 1
ATOM 787 O O . ILE A 1 109 ? -9.461 -5.43 -8.297 1 96.06 109 ILE A O 1
ATOM 791 N N . GLY A 1 110 ? -7.695 -6.176 -9.461 1 97 110 GLY A N 1
ATOM 792 C CA . GLY A 1 110 ? -7.914 -5.316 -10.617 1 97 110 GLY A CA 1
ATOM 793 C C . GLY A 1 110 ? -8.266 -6.086 -11.875 1 97 110 GLY A C 1
ATOM 794 O O . GLY A 1 110 ? -9.086 -7.008 -11.844 1 97 110 GLY A O 1
ATOM 795 N N . ALA A 1 111 ? -7.641 -5.715 -12.984 1 97.69 111 ALA A N 1
ATOM 796 C CA . ALA A 1 111 ? -7.934 -6.27 -14.297 1 97.69 111 ALA A CA 1
ATOM 797 C C . ALA A 1 111 ? -7.648 -7.77 -14.336 1 97.69 111 ALA A C 1
ATOM 799 O O . ALA A 1 111 ? -8.32 -8.516 -15.055 1 97.69 111 ALA A O 1
ATOM 800 N N . GLU A 1 112 ? -6.73 -8.203 -13.555 1 97.31 112 GLU A N 1
ATOM 801 C CA . GLU A 1 112 ? -6.309 -9.602 -13.57 1 97.31 112 GLU A CA 1
ATOM 802 C C . GLU A 1 112 ? -7.387 -10.508 -12.977 1 97.31 112 GLU A C 1
ATOM 804 O O . GLU A 1 112 ? -7.32 -11.727 -13.117 1 97.31 112 GLU A O 1
ATOM 809 N N . GLY A 1 113 ? -8.414 -9.945 -12.398 1 96.25 113 GLY A N 1
ATOM 810 C CA . GLY A 1 113 ? -9.508 -10.727 -11.844 1 96.25 113 GLY A CA 1
ATOM 811 C C . GLY A 1 113 ? -10.547 -11.125 -12.883 1 96.25 113 GLY A C 1
ATOM 812 O O . GLY A 1 113 ? -11.438 -11.922 -12.602 1 96.25 113 GLY A O 1
ATOM 813 N N . ASP A 1 114 ? -10.375 -10.586 -14.031 1 95.88 114 ASP A N 1
ATOM 814 C CA . ASP A 1 114 ? -11.336 -10.852 -15.094 1 95.88 114 ASP A CA 1
ATOM 815 C C . ASP A 1 114 ? -10.695 -11.641 -16.234 1 95.88 114 ASP A C 1
ATOM 817 O O . ASP A 1 114 ? -9.484 -11.539 -16.469 1 95.88 114 ASP A O 1
ATOM 821 N N . LEU A 1 115 ? -11.438 -12.477 -16.859 1 96 115 LEU A N 1
ATOM 822 C CA . LEU A 1 115 ? -11.055 -13.258 -18.031 1 96 115 LEU A CA 1
ATOM 823 C C . LEU A 1 115 ? -12.289 -13.68 -18.828 1 96 115 LEU A C 1
ATOM 825 O O . LEU A 1 115 ? -13.234 -14.234 -18.25 1 96 115 LEU A O 1
ATOM 829 N N . SER A 1 116 ? -12.367 -13.398 -20.078 1 95.25 116 SER A N 1
ATOM 830 C CA . SER A 1 116 ? -13.523 -13.758 -20.891 1 95.25 116 SER A CA 1
ATOM 831 C C . SER A 1 116 ? -13.203 -14.93 -21.812 1 95.25 116 SER A C 1
ATOM 833 O O . SER A 1 116 ? -12.031 -15.258 -22.031 1 95.25 116 SER A O 1
ATOM 835 N N . ALA A 1 117 ? -14.289 -15.516 -22.297 1 95.44 117 ALA A N 1
ATOM 836 C CA . ALA A 1 117 ? -14.125 -16.578 -23.266 1 95.44 117 ALA A CA 1
ATOM 837 C C . ALA A 1 117 ? -13.422 -16.078 -24.531 1 95.44 117 ALA A C 1
ATOM 839 O O . ALA A 1 117 ? -12.641 -16.797 -25.141 1 95.44 117 ALA A O 1
ATOM 840 N N . GLU A 1 118 ? -13.688 -14.891 -24.844 1 94.69 118 GLU A N 1
ATOM 841 C CA . GLU A 1 118 ? -13.062 -14.281 -26.016 1 94.69 118 GLU A CA 1
ATOM 842 C C . GLU A 1 118 ? -11.555 -14.141 -25.828 1 94.69 118 GLU A C 1
ATOM 844 O O . GLU A 1 118 ? -10.789 -14.289 -26.766 1 94.69 118 GLU A O 1
ATOM 849 N N . ASP A 1 119 ? -11.094 -13.812 -24.625 1 94.81 119 ASP A N 1
ATOM 850 C CA . ASP A 1 119 ? -9.672 -13.711 -24.328 1 94.81 119 ASP A CA 1
ATOM 851 C C . ASP A 1 119 ? -8.945 -15.023 -24.625 1 94.81 119 ASP A C 1
ATOM 853 O O . ASP A 1 119 ? -7.82 -15.016 -25.125 1 94.81 119 ASP A O 1
ATOM 857 N N . LEU A 1 120 ? -9.625 -16.141 -24.312 1 95.62 120 LEU A N 1
ATOM 858 C CA . LEU A 1 120 ? -8.984 -17.453 -24.391 1 95.62 120 LEU A CA 1
ATOM 859 C C . LEU A 1 120 ? -9.188 -18.062 -25.781 1 95.62 120 LEU A C 1
ATOM 861 O O . LEU A 1 120 ? -8.469 -19 -26.156 1 95.62 120 LEU A O 1
ATOM 865 N N . ALA A 1 121 ? -10.172 -17.562 -26.484 1 91 121 ALA A N 1
ATOM 866 C CA . ALA A 1 121 ? -10.484 -18.109 -27.812 1 91 121 ALA A CA 1
ATOM 867 C C . ALA A 1 121 ? -9.312 -17.938 -28.766 1 91 121 ALA A C 1
ATOM 869 O O . ALA A 1 121 ? -9.102 -18.766 -29.656 1 91 121 ALA A O 1
ATOM 870 N N . GLY A 1 122 ? -8.531 -16.906 -28.531 1 85.31 122 GLY A N 1
ATOM 871 C CA . GLY A 1 122 ? -7.422 -16.625 -29.438 1 85.31 122 GLY A CA 1
ATOM 872 C C . GLY A 1 122 ? -6.176 -17.438 -29.109 1 85.31 122 GLY A C 1
ATOM 873 O O . GLY A 1 122 ? -5.211 -17.422 -29.875 1 85.31 122 GLY A O 1
ATOM 874 N N . VAL A 1 123 ? -6.211 -18.172 -28.094 1 89.69 123 VAL A N 1
ATOM 875 C CA . VAL A 1 123 ? -5.043 -18.938 -27.672 1 89.69 123 VAL A CA 1
ATOM 876 C C . VAL A 1 123 ? -5.125 -20.359 -28.203 1 89.69 123 VAL A C 1
ATOM 878 O O . VAL A 1 123 ? -6.133 -21.047 -28.016 1 89.69 123 VAL A O 1
ATOM 881 N N . VAL A 1 124 ? -4.086 -20.828 -28.922 1 89.81 124 VAL A N 1
ATOM 882 C CA . VAL A 1 124 ? -4.039 -22.188 -29.453 1 89.81 124 VAL A CA 1
ATOM 883 C C . VAL A 1 124 ? -2.934 -22.984 -28.75 1 89.81 124 VAL A C 1
ATOM 885 O O . VAL A 1 124 ? -1.771 -22.922 -29.156 1 89.81 124 VAL A O 1
ATOM 888 N N . PRO A 1 125 ? -3.391 -23.688 -27.734 1 93.25 125 PRO A N 1
ATOM 889 C CA . PRO A 1 125 ? -2.383 -24.516 -27.062 1 93.25 125 PRO A CA 1
ATOM 890 C C . PRO A 1 125 ? -1.819 -25.609 -27.969 1 93.25 125 PRO A C 1
ATOM 892 O O . PRO A 1 125 ? -2.543 -26.156 -28.812 1 93.25 125 PRO A O 1
ATOM 895 N N . GLN A 1 126 ? -0.566 -25.844 -27.812 1 92.38 126 GLN A N 1
ATOM 896 C CA . GLN A 1 126 ? 0.127 -26.922 -28.516 1 92.38 126 GLN A CA 1
ATOM 897 C C . GLN A 1 126 ? 0.313 -28.141 -27.609 1 92.38 126 GLN A C 1
ATOM 899 O O . GLN A 1 126 ? 0.237 -28.016 -26.391 1 92.38 126 GLN A O 1
ATOM 904 N N . SER A 1 127 ? 0.62 -29.281 -28.219 1 91.62 127 SER A N 1
ATOM 905 C CA . SER A 1 127 ? 0.647 -30.562 -27.516 1 91.62 127 SER A CA 1
ATOM 906 C C . SER A 1 127 ? 1.718 -30.562 -26.422 1 91.62 127 SER A C 1
ATOM 908 O O . SER A 1 127 ? 1.568 -31.234 -25.406 1 91.62 127 SER A O 1
ATOM 910 N N . ASP A 1 128 ? 2.719 -29.797 -26.562 1 94.25 128 ASP A N 1
ATOM 911 C CA . ASP A 1 128 ? 3.811 -29.844 -25.609 1 94.25 128 ASP A CA 1
ATOM 912 C C . ASP A 1 128 ? 3.729 -28.688 -24.625 1 94.25 128 ASP A C 1
ATOM 914 O O . ASP A 1 128 ? 4.656 -28.453 -23.844 1 94.25 128 ASP A O 1
ATOM 918 N N . ASP A 1 129 ? 2.598 -27.984 -24.609 1 96.81 129 ASP A N 1
ATOM 919 C CA . ASP A 1 129 ? 2.428 -26.844 -23.719 1 96.81 129 ASP A CA 1
ATOM 920 C C . ASP A 1 129 ? 2.064 -27.297 -22.312 1 96.81 129 ASP A C 1
ATOM 922 O O . ASP A 1 129 ? 1.544 -28.406 -22.125 1 96.81 129 ASP A O 1
ATOM 926 N N . TYR A 1 130 ? 2.467 -26.531 -21.375 1 98.38 130 TYR A N 1
ATOM 927 C CA . TYR A 1 130 ? 2.006 -26.609 -20 1 98.38 130 TYR A CA 1
ATOM 928 C C . TYR A 1 130 ? 1.082 -25.453 -19.656 1 98.38 130 TYR A C 1
ATOM 930 O O . TYR A 1 130 ? 1.452 -24.281 -19.828 1 98.38 130 TYR A O 1
ATOM 938 N N . VAL A 1 131 ? -0.148 -25.734 -19.203 1 98.5 131 VAL A N 1
ATOM 939 C CA . VAL A 1 131 ? -1.085 -24.703 -18.766 1 98.5 131 VAL A CA 1
ATOM 940 C C . VAL A 1 131 ? -1.092 -24.609 -17.25 1 98.5 131 VAL A C 1
ATOM 942 O O . VAL A 1 131 ? -1.466 -25.562 -16.562 1 98.5 131 VAL A O 1
ATOM 945 N N . TYR A 1 132 ? -0.676 -23.469 -16.734 1 98.69 132 TYR A N 1
ATOM 946 C CA . TYR A 1 132 ? -0.56 -23.266 -15.297 1 98.69 132 TYR A CA 1
ATOM 947 C C . TYR A 1 132 ? -1.798 -22.562 -14.742 1 98.69 132 TYR A C 1
ATOM 949 O O . TYR A 1 132 ? -2.176 -21.484 -15.219 1 98.69 132 TYR A O 1
ATOM 957 N N . VAL A 1 133 ? -2.389 -23.141 -13.703 1 97.81 133 VAL A N 1
ATOM 958 C CA . VAL A 1 133 ? -3.619 -22.656 -13.086 1 97.81 133 VAL A CA 1
ATOM 959 C C . VAL A 1 133 ? -3.391 -22.422 -11.602 1 97.81 133 VAL A C 1
ATOM 961 O O . VAL A 1 133 ? -2.953 -23.312 -10.883 1 97.81 133 VAL A O 1
ATOM 964 N N . SER A 1 134 ? -3.66 -21.203 -11.18 1 95.56 134 SER A N 1
ATOM 965 C CA . SER A 1 134 ? -3.605 -20.859 -9.758 1 95.56 134 SER A CA 1
ATOM 966 C C . SER A 1 134 ? -4.961 -21.062 -9.094 1 95.56 134 SER A C 1
ATOM 968 O O . SER A 1 134 ? -5.996 -20.719 -9.656 1 95.56 134 SER A O 1
ATOM 970 N N . GLY A 1 135 ? -4.926 -21.609 -7.891 1 93.19 135 GLY A N 1
ATOM 971 C CA . GLY A 1 135 ? -6.16 -21.75 -7.133 1 93.19 135 GLY A CA 1
ATOM 972 C C . GLY A 1 135 ? -6.863 -20.438 -6.875 1 93.19 135 GLY A C 1
ATOM 973 O O . GLY A 1 135 ? -8.086 -20.391 -6.75 1 93.19 135 GLY A O 1
ATOM 974 N N . TYR A 1 136 ? -6.145 -19.344 -6.875 1 90.5 136 TYR A N 1
ATOM 975 C CA . TYR A 1 136 ? -6.719 -18.016 -6.68 1 90.5 136 TYR A CA 1
ATOM 976 C C . TYR A 1 136 ? -7.719 -17.688 -7.781 1 90.5 136 TYR A C 1
ATOM 978 O O . TYR A 1 136 ? -8.711 -17 -7.543 1 90.5 136 TYR A O 1
ATOM 986 N N . SER A 1 137 ? -7.449 -18.188 -8.938 1 94.69 137 SER A N 1
ATOM 987 C CA . SER A 1 137 ? -8.312 -17.906 -10.078 1 94.69 137 SER A CA 1
ATOM 988 C C . SER A 1 137 ? -9.719 -18.453 -9.852 1 94.69 137 SER A C 1
ATOM 990 O O . SER A 1 137 ? -10.695 -17.891 -10.367 1 94.69 137 SER A O 1
ATOM 992 N N . LEU A 1 138 ? -9.82 -19.453 -9.055 1 93.12 138 LEU A N 1
ATOM 993 C CA . LEU A 1 138 ? -11.102 -20.109 -8.836 1 93.12 138 LEU A CA 1
ATOM 994 C C . LEU A 1 138 ? -11.969 -19.312 -7.867 1 93.12 138 LEU A C 1
ATOM 996 O O . LEU A 1 138 ? -13.172 -19.578 -7.75 1 93.12 138 LEU A O 1
ATOM 1000 N N . LEU A 1 139 ? -11.352 -18.406 -7.223 1 88.69 139 LEU A N 1
ATOM 1001 C CA . LEU A 1 139 ? -12.062 -17.594 -6.238 1 88.69 139 LEU A CA 1
ATOM 1002 C C . LEU A 1 139 ? -12.539 -16.281 -6.855 1 88.69 139 LEU A C 1
ATOM 1004 O O . LEU A 1 139 ? -13.258 -15.508 -6.215 1 88.69 139 LEU A O 1
ATOM 1008 N N . LEU A 1 140 ? -12.172 -16.047 -8.086 1 92.38 140 LEU A N 1
ATOM 1009 C CA . LEU A 1 140 ? -12.484 -14.781 -8.75 1 92.38 140 LEU A CA 1
ATOM 1010 C C . LEU A 1 140 ? -13.711 -14.922 -9.641 1 92.38 140 LEU A C 1
ATOM 1012 O O . LEU A 1 140 ? -13.648 -15.594 -10.68 1 92.38 140 LEU A O 1
ATOM 1016 N N . GLU A 1 141 ? -14.734 -14.25 -9.273 1 91.5 141 GLU A N 1
ATOM 1017 C CA . GLU A 1 141 ? -16.016 -14.375 -9.961 1 91.5 141 GLU A CA 1
ATOM 1018 C C . GLU A 1 141 ? -15.891 -14.008 -11.438 1 91.5 141 GLU A C 1
ATOM 1020 O O . GLU A 1 141 ? -16.531 -14.633 -12.289 1 91.5 141 GLU A O 1
ATOM 1025 N N . GLY A 1 142 ? -15.086 -13.07 -11.781 1 94.06 142 GLY A N 1
ATOM 1026 C CA . GLY A 1 142 ? -14.961 -12.586 -13.148 1 94.06 142 GLY A CA 1
ATOM 1027 C C . GLY A 1 142 ? -14.07 -13.469 -14.008 1 94.06 142 GLY A C 1
ATOM 1028 O O . GLY A 1 142 ? -13.844 -13.164 -15.18 1 94.06 142 GLY A O 1
ATOM 1029 N N . LYS A 1 143 ? -13.641 -14.57 -13.445 1 96 143 LYS A N 1
ATOM 1030 C CA . LYS A 1 143 ? -12.602 -15.328 -14.141 1 96 143 LYS A CA 1
ATOM 1031 C C . LYS A 1 143 ? -12.828 -16.828 -13.992 1 96 143 LYS A C 1
ATOM 1033 O O . LYS A 1 143 ? -12.594 -17.594 -14.93 1 96 143 LYS A O 1
ATOM 1038 N N . ALA A 1 144 ? -13.359 -17.25 -12.906 1 95.94 144 ALA A N 1
ATOM 1039 C CA . ALA A 1 144 ? -13.312 -18.641 -12.461 1 95.94 144 ALA A CA 1
ATOM 1040 C C . ALA A 1 144 ? -14.031 -19.562 -13.445 1 95.94 144 ALA A C 1
ATOM 1042 O O . ALA A 1 144 ? -13.445 -20.5 -13.977 1 95.94 144 ALA A O 1
ATOM 1043 N N . GLN A 1 145 ? -15.281 -19.297 -13.742 1 96.75 145 GLN A N 1
ATOM 1044 C CA . GLN A 1 145 ? -16.094 -20.172 -14.578 1 96.75 145 GLN A CA 1
ATOM 1045 C C . GLN A 1 145 ? -15.531 -20.25 -15.992 1 96.75 145 GLN A C 1
ATOM 1047 O O . GLN A 1 145 ? -15.406 -21.344 -16.562 1 96.75 145 GLN A O 1
ATOM 1052 N N . VAL A 1 146 ? -15.172 -19.141 -16.531 1 97.19 146 VAL A N 1
ATOM 1053 C CA . VAL A 1 146 ? -14.656 -19.078 -17.891 1 97.19 146 VAL A CA 1
ATOM 1054 C C . VAL A 1 146 ? -13.367 -19.891 -17.984 1 97.19 146 VAL A C 1
ATOM 1056 O O . VAL A 1 146 ? -13.164 -20.625 -18.953 1 97.19 146 VAL A O 1
ATOM 1059 N N . LEU A 1 147 ? -12.539 -19.75 -17.031 1 97.5 147 LEU A N 1
ATOM 1060 C CA . LEU A 1 147 ? -11.258 -20.438 -17.016 1 97.5 147 LEU A CA 1
ATOM 1061 C C . LEU A 1 147 ? -11.453 -21.953 -16.938 1 97.5 147 LEU A C 1
ATOM 1063 O O . LEU A 1 147 ? -10.867 -22.703 -17.703 1 97.5 147 LEU A O 1
ATOM 1067 N N . VAL A 1 148 ? -12.312 -22.359 -16.031 1 97.19 148 VAL A N 1
ATOM 1068 C CA . VAL A 1 148 ? -12.555 -23.781 -15.828 1 97.19 148 VAL A CA 1
ATOM 1069 C C . VAL A 1 148 ? -13.172 -24.375 -17.094 1 97.19 148 VAL A C 1
ATOM 1071 O O . VAL A 1 148 ? -12.766 -25.453 -17.547 1 97.19 148 VAL A O 1
ATOM 1074 N N . ASP A 1 149 ? -14.117 -23.672 -17.703 1 97.31 149 ASP A N 1
ATOM 1075 C CA . ASP A 1 149 ? -14.711 -24.141 -18.938 1 97.31 149 ASP A CA 1
ATOM 1076 C C . ASP A 1 149 ? -13.648 -24.328 -20.031 1 97.31 149 ASP A C 1
ATOM 1078 O O . ASP A 1 149 ? -13.664 -25.328 -20.75 1 97.31 149 ASP A O 1
ATOM 1082 N N . TRP A 1 150 ? -12.812 -23.422 -20.141 1 97.62 150 TRP A N 1
ATOM 1083 C CA . TRP A 1 150 ? -11.742 -23.469 -21.141 1 97.62 150 TRP A CA 1
ATOM 1084 C C . TRP A 1 150 ? -10.797 -24.641 -20.875 1 97.62 150 TRP A C 1
ATOM 1086 O O . TRP A 1 150 ? -10.422 -25.359 -21.797 1 97.62 150 TRP A O 1
ATOM 1096 N N . LEU A 1 151 ? -10.445 -24.828 -19.672 1 97.44 151 LEU A N 1
ATOM 1097 C CA . LEU A 1 151 ? -9.555 -25.906 -19.266 1 97.44 151 LEU A CA 1
ATOM 1098 C C . LEU A 1 151 ? -10.156 -27.266 -19.594 1 97.44 151 LEU A C 1
ATOM 1100 O O . LEU A 1 151 ? -9.469 -28.156 -20.094 1 97.44 151 LEU A O 1
ATOM 1104 N N . LEU A 1 152 ? -11.438 -27.422 -19.312 1 96.75 152 LEU A N 1
ATOM 1105 C CA . LEU A 1 152 ? -12.117 -28.688 -19.531 1 96.75 152 LEU A CA 1
ATOM 1106 C C . LEU A 1 152 ? -12.266 -28.969 -21.016 1 96.75 152 LEU A C 1
ATOM 1108 O O . LEU A 1 152 ? -12.414 -30.125 -21.422 1 96.75 152 LEU A O 1
ATOM 1112 N N . ALA A 1 153 ? -12.195 -27.938 -21.781 1 95.81 153 ALA A N 1
ATOM 1113 C CA . ALA A 1 153 ? -12.336 -28.078 -23.234 1 95.81 153 ALA A CA 1
ATOM 1114 C C . ALA A 1 153 ? -10.992 -28.406 -23.891 1 95.81 153 ALA A C 1
ATOM 1116 O O . ALA A 1 153 ? -10.945 -28.812 -25.047 1 95.81 153 ALA A O 1
ATOM 1117 N N . LEU A 1 154 ? -9.93 -28.297 -23.203 1 95.94 154 LEU A N 1
ATOM 1118 C CA . LEU A 1 154 ? -8.609 -28.562 -23.75 1 95.94 154 LEU A CA 1
ATOM 1119 C C . LEU A 1 154 ? -8.438 -30.047 -24.031 1 95.94 154 LEU A C 1
ATOM 1121 O O . LEU A 1 154 ? -8.898 -30.891 -23.266 1 95.94 154 LEU A O 1
ATOM 1125 N N . PRO A 1 155 ? -7.734 -30.312 -25.109 1 94.19 155 PRO A N 1
ATOM 1126 C CA . PRO A 1 155 ? -7.367 -31.719 -25.312 1 94.19 155 PRO A CA 1
ATOM 1127 C C . PRO A 1 155 ? -6.598 -32.281 -24.125 1 94.19 155 PRO A C 1
ATOM 1129 O O . PRO A 1 155 ? -5.781 -31.594 -23.516 1 94.19 155 PRO A O 1
ATOM 1132 N N . ARG A 1 156 ? -6.762 -33.562 -23.922 1 92.44 156 ARG A N 1
ATOM 1133 C CA . ARG A 1 156 ? -6.23 -34.219 -22.734 1 92.44 156 ARG A CA 1
ATOM 1134 C C . ARG A 1 156 ? -4.707 -34.312 -22.797 1 92.44 156 ARG A C 1
ATOM 1136 O O . ARG A 1 156 ? -4.051 -34.5 -21.766 1 92.44 156 ARG A O 1
ATOM 1143 N N . HIS A 1 157 ? -4.223 -34.219 -23.984 1 92.38 157 HIS A N 1
ATOM 1144 C CA . HIS A 1 157 ? -2.773 -34.375 -24.094 1 92.38 157 HIS A CA 1
ATOM 1145 C C . HIS A 1 157 ? -2.059 -33.094 -23.656 1 92.38 157 HIS A C 1
ATOM 1147 O O . HIS A 1 157 ? -0.841 -33.094 -23.469 1 92.38 157 HIS A O 1
ATOM 1153 N N . ILE A 1 158 ? -2.773 -31.969 -23.547 1 95.12 158 ILE A N 1
ATOM 1154 C CA . ILE A 1 158 ? -2.193 -30.734 -23 1 95.12 158 ILE A CA 1
ATOM 1155 C C . ILE A 1 158 ? -2.074 -30.859 -21.484 1 95.12 158 ILE A C 1
ATOM 1157 O O . ILE A 1 158 ? -3.055 -31.156 -20.812 1 95.12 158 ILE A O 1
ATOM 1161 N N . THR A 1 159 ? -0.896 -30.625 -20.969 1 97.75 159 THR A N 1
ATOM 1162 C CA . THR A 1 159 ? -0.636 -30.797 -19.547 1 97.75 159 THR A CA 1
ATOM 1163 C C . THR A 1 159 ? -1.164 -29.609 -18.75 1 97.75 159 THR A C 1
ATOM 1165 O O . THR A 1 159 ? -0.811 -28.453 -19.031 1 97.75 159 THR A O 1
ATOM 1168 N N . VAL A 1 160 ? -2.004 -29.859 -17.766 1 98.25 160 VAL A N 1
ATOM 1169 C CA . VAL A 1 160 ? -2.531 -28.828 -16.875 1 98.25 160 VAL A CA 1
ATOM 1170 C C . VAL A 1 160 ? -1.852 -28.938 -15.508 1 98.25 160 VAL A C 1
ATOM 1172 O O . VAL A 1 160 ? -1.903 -29.984 -14.852 1 98.25 160 VAL A O 1
ATOM 1175 N N . VAL A 1 161 ? -1.149 -27.844 -15.148 1 98.62 161 VAL A N 1
ATOM 1176 C CA . VAL A 1 161 ? -0.468 -27.734 -13.859 1 98.62 161 VAL A CA 1
ATOM 1177 C C . VAL A 1 161 ? -1.307 -26.891 -12.906 1 98.62 161 VAL A C 1
ATOM 1179 O O . VAL A 1 161 ? -1.705 -25.766 -13.242 1 98.62 161 VAL A O 1
ATOM 1182 N N . PHE A 1 162 ? -1.526 -27.375 -11.703 1 97.94 162 PHE A N 1
ATOM 1183 C CA . PHE A 1 162 ? -2.387 -26.688 -10.758 1 97.94 162 PHE A CA 1
ATOM 1184 C C . PHE A 1 162 ? -1.655 -26.438 -9.445 1 97.94 162 PHE A C 1
ATOM 1186 O O . PHE A 1 162 ? -1.118 -27.375 -8.836 1 97.94 162 PHE A O 1
ATOM 1193 N N . ASP A 1 163 ? -1.629 -25.234 -9.086 1 96.94 163 ASP A N 1
ATOM 1194 C CA . ASP A 1 163 ? -1.193 -24.797 -7.766 1 96.94 163 ASP A CA 1
ATOM 1195 C C . ASP A 1 163 ? -2.365 -24.234 -6.957 1 96.94 163 ASP A C 1
ATOM 1197 O O . ASP A 1 163 ? -2.869 -23.156 -7.254 1 96.94 163 ASP A O 1
ATOM 1201 N N . PRO A 1 164 ? -2.781 -24.906 -5.941 1 93.56 164 PRO A N 1
ATOM 1202 C CA . PRO A 1 164 ? -3.977 -24.484 -5.207 1 93.56 164 PRO A CA 1
ATOM 1203 C C . PRO A 1 164 ? -3.773 -23.172 -4.457 1 93.56 164 PRO A C 1
ATOM 1205 O O . PRO A 1 164 ? -4.727 -22.406 -4.266 1 93.56 164 PRO A O 1
ATOM 1208 N N . GLY A 1 165 ? -2.549 -22.859 -4.102 1 87 165 GLY A N 1
ATOM 1209 C CA . GLY A 1 165 ? -2.311 -21.719 -3.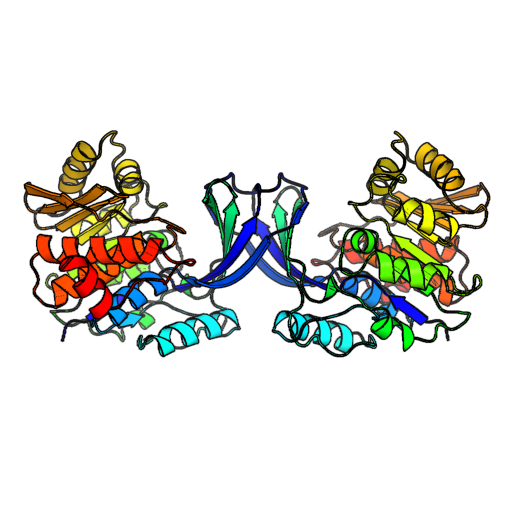232 1 87 165 GLY A CA 1
ATOM 1210 C C . GLY A 1 165 ? -2.889 -21.891 -1.842 1 87 165 GLY A C 1
ATOM 1211 O O . GLY A 1 165 ? -3.369 -22.984 -1.494 1 87 165 GLY A O 1
ATOM 1212 N N . PRO A 1 166 ? -2.879 -20.828 -1.061 1 77.81 166 PRO A N 1
ATOM 1213 C CA . PRO A 1 166 ? -3.293 -20.922 0.341 1 77.81 166 PRO A CA 1
ATOM 1214 C C . PRO A 1 166 ? -4.809 -20.875 0.512 1 77.81 166 PRO A C 1
ATOM 1216 O O . PRO A 1 166 ? -5.324 -21.188 1.586 1 77.81 166 PRO A O 1
ATOM 1219 N N . LEU A 1 167 ? -5.516 -20.594 -0.542 1 74.44 167 LEU A N 1
ATOM 1220 C CA . LEU A 1 167 ? -6.914 -20.25 -0.318 1 74.44 167 LEU A CA 1
ATOM 1221 C C . LEU A 1 167 ? -7.828 -21.406 -0.709 1 74.44 167 LEU A C 1
ATOM 1223 O O . LEU A 1 167 ? -9 -21.438 -0.328 1 74.44 167 LEU A O 1
ATOM 1227 N N . VAL A 1 168 ? -7.359 -22.25 -1.501 1 75.81 168 VAL A N 1
ATOM 1228 C CA . VAL A 1 168 ? -8.18 -23.406 -1.854 1 75.81 168 VAL A CA 1
ATOM 1229 C C . VAL A 1 168 ? -8.055 -24.484 -0.77 1 75.81 168 VAL A C 1
ATOM 1231 O O . VAL A 1 168 ? -7.121 -25.281 -0.778 1 75.81 168 VAL A O 1
ATOM 1234 N N . LYS A 1 169 ? -9.039 -24.422 0.155 1 70.62 169 LYS A N 1
ATOM 1235 C CA . LYS A 1 169 ? -8.914 -25.25 1.349 1 70.62 169 LYS A CA 1
ATOM 1236 C C . LYS A 1 169 ? -9.883 -26.438 1.308 1 70.62 169 LYS A C 1
ATOM 1238 O O . LYS A 1 169 ? -9.852 -27.297 2.186 1 70.62 169 LYS A O 1
ATOM 1243 N N . ALA A 1 170 ? -10.664 -26.438 0.24 1 73.88 170 ALA A N 1
ATOM 1244 C CA . ALA A 1 170 ? -11.578 -27.578 0.222 1 73.88 170 ALA A CA 1
ATOM 1245 C C . ALA A 1 170 ? -11.898 -28 -1.209 1 73.88 170 ALA A C 1
ATOM 1247 O O . ALA A 1 170 ? -12.086 -27.156 -2.084 1 73.88 170 ALA A O 1
ATOM 1248 N N . PRO A 1 171 ? -12.055 -29.312 -1.275 1 78.31 171 PRO A N 1
ATOM 1249 C CA . PRO A 1 171 ? -12.281 -29.891 -2.607 1 78.31 171 PRO A CA 1
ATOM 1250 C C . PRO A 1 171 ? -13.742 -29.844 -3.027 1 78.31 171 PRO A C 1
ATOM 1252 O O . PRO A 1 171 ? -14.086 -30.25 -4.137 1 78.31 171 PRO A O 1
ATOM 1255 N N . ASP A 1 172 ? -14.5 -29.125 -2.193 1 83.81 172 ASP A N 1
ATOM 1256 C CA . ASP A 1 172 ? -15.914 -29.422 -2.367 1 83.81 172 ASP A CA 1
ATOM 1257 C C . ASP A 1 172 ? -16.609 -28.359 -3.211 1 83.81 172 ASP A C 1
ATOM 1259 O O . ASP A 1 172 ? -17.766 -28.516 -3.592 1 83.81 172 ASP A O 1
ATOM 1263 N N . SER A 1 173 ? -15.914 -27.375 -3.547 1 85.94 173 SER A N 1
ATOM 1264 C CA . SER A 1 173 ? -16.562 -26.406 -4.418 1 85.94 173 SER A CA 1
ATOM 1265 C C . SER A 1 173 ? -16.844 -27 -5.797 1 85.94 173 SER A C 1
ATOM 1267 O O . SER A 1 173 ? -16.125 -27.891 -6.25 1 85.94 173 SER A O 1
ATOM 1269 N N . ALA A 1 174 ? -17.891 -26.516 -6.426 1 90.12 174 ALA A N 1
ATOM 1270 C CA . ALA A 1 174 ? -18.297 -27.047 -7.727 1 90.12 174 ALA A CA 1
ATOM 1271 C C . ALA A 1 174 ? -17.172 -26.922 -8.742 1 90.12 174 ALA A C 1
ATOM 1273 O O . ALA A 1 174 ? -16.906 -27.859 -9.5 1 90.12 174 ALA A O 1
ATOM 1274 N N . LEU A 1 175 ? -16.5 -25.844 -8.711 1 92.94 175 LEU A N 1
ATOM 1275 C CA . LEU A 1 175 ? -15.422 -25.609 -9.672 1 92.94 175 LEU A CA 1
ATOM 1276 C C . LEU A 1 175 ? -14.242 -26.547 -9.398 1 92.94 175 LEU A C 1
ATOM 1278 O O . LEU A 1 175 ? -13.633 -27.078 -10.336 1 92.94 175 LEU A O 1
ATOM 1282 N N . MET A 1 176 ? -14.016 -26.766 -8.164 1 92.62 176 MET A N 1
ATOM 1283 C CA . MET A 1 176 ? -12.906 -27.641 -7.816 1 92.62 176 MET A CA 1
ATOM 1284 C C . MET A 1 176 ? -13.227 -29.094 -8.188 1 92.62 176 MET A C 1
ATOM 1286 O O . MET A 1 176 ? -12.375 -29.797 -8.719 1 92.62 176 MET A O 1
ATOM 1290 N N . VAL A 1 177 ? -14.398 -29.484 -7.906 1 93.38 177 VAL A N 1
ATOM 1291 C CA . VAL A 1 177 ? -14.828 -30.844 -8.25 1 93.38 177 VAL A CA 1
ATOM 1292 C C . VAL A 1 177 ? -14.695 -31.062 -9.75 1 93.38 177 VAL A C 1
ATOM 1294 O O . VAL A 1 177 ? -14.258 -32.125 -10.188 1 93.38 177 VAL A O 1
ATOM 1297 N N . ALA A 1 178 ? -15.008 -30.078 -10.469 1 95.38 178 ALA A N 1
ATOM 1298 C CA . ALA A 1 178 ? -14.93 -30.172 -11.922 1 95.38 178 ALA A CA 1
ATOM 1299 C C . ALA A 1 178 ? -13.477 -30.203 -12.391 1 95.38 178 ALA A C 1
ATOM 1301 O O . ALA A 1 178 ? -13.141 -30.891 -13.359 1 95.38 178 ALA A O 1
ATOM 1302 N N . LEU A 1 179 ? -12.633 -29.484 -11.727 1 96.31 179 LEU A N 1
ATOM 1303 C CA . LEU A 1 179 ? -11.273 -29.266 -12.188 1 96.31 179 LEU A CA 1
ATOM 1304 C C . LEU A 1 179 ? -10.359 -30.406 -11.773 1 96.31 179 LEU A C 1
ATOM 1306 O O . LEU A 1 179 ? -9.398 -30.734 -12.484 1 96.31 179 LEU A O 1
ATOM 1310 N N . LEU A 1 180 ? -10.633 -31.109 -10.703 1 95.81 180 LEU A N 1
ATOM 1311 C CA . LEU A 1 180 ? -9.75 -32.094 -10.086 1 95.81 180 LEU A CA 1
ATOM 1312 C C . LEU A 1 180 ? -9.398 -33.188 -11.078 1 95.81 180 LEU A C 1
ATOM 1314 O O . LEU A 1 180 ? -8.227 -33.5 -11.281 1 95.81 180 LEU A O 1
ATOM 1318 N N . PRO A 1 181 ? -10.383 -33.688 -11.797 1 95.62 181 PRO A N 1
ATOM 1319 C CA . PRO A 1 181 ? -10.07 -34.75 -12.727 1 95.62 181 PRO A CA 1
ATOM 1320 C C . PRO A 1 181 ? -9.25 -34.281 -13.93 1 95.62 181 PRO A C 1
ATOM 1322 O O . PRO A 1 181 ? -8.719 -35.125 -14.68 1 95.62 181 PRO A O 1
ATOM 1325 N N . ARG A 1 182 ? -9.172 -33 -14.094 1 97.12 182 ARG A N 1
ATOM 1326 C CA . ARG A 1 182 ? -8.484 -32.438 -15.258 1 97.12 182 ARG A CA 1
ATOM 1327 C C . ARG A 1 182 ? -7.02 -32.156 -14.953 1 97.12 182 ARG A C 1
ATOM 1329 O O . ARG A 1 182 ? -6.207 -32.031 -15.859 1 97.12 182 ARG A O 1
ATOM 1336 N N . ILE A 1 183 ? -6.609 -32.219 -13.773 1 97.25 183 ILE A N 1
ATOM 1337 C CA . ILE A 1 183 ? -5.273 -31.844 -13.336 1 97.25 183 ILE A CA 1
ATOM 1338 C C . ILE A 1 183 ? -4.281 -32.938 -13.672 1 97.25 183 ILE A C 1
ATOM 1340 O O . ILE A 1 183 ? -4.508 -34.125 -13.328 1 97.25 183 ILE A O 1
ATOM 1344 N N . ASP A 1 184 ? -3.207 -32.562 -14.32 1 97.69 184 ASP A N 1
ATOM 1345 C CA . ASP A 1 184 ? -2.162 -33.531 -14.664 1 97.69 184 ASP A CA 1
ATOM 1346 C C . ASP A 1 184 ? -0.989 -33.406 -13.695 1 97.69 184 ASP A C 1
ATOM 1348 O O . ASP A 1 184 ? -0.298 -34.406 -13.445 1 97.69 184 ASP A O 1
ATOM 1352 N N . ILE A 1 185 ? -0.695 -32.25 -13.227 1 98.31 185 ILE A N 1
ATOM 1353 C CA . ILE A 1 185 ? 0.371 -32 -12.258 1 98.31 185 ILE A CA 1
ATOM 1354 C C . ILE A 1 185 ? -0.152 -31.141 -11.117 1 98.31 185 ILE A C 1
ATOM 1356 O O . ILE A 1 185 ? -0.683 -30.047 -11.344 1 98.31 185 ILE A O 1
ATOM 1360 N N . TRP A 1 186 ? -0.052 -31.625 -9.961 1 97.56 186 TRP A N 1
ATOM 1361 C CA . TRP A 1 186 ? -0.32 -30.875 -8.734 1 97.56 186 TRP A CA 1
ATOM 1362 C C . TRP A 1 186 ? 0.979 -30.391 -8.094 1 97.56 186 TRP A C 1
ATOM 1364 O O . TRP A 1 186 ? 1.923 -31.172 -7.93 1 97.56 186 TRP A O 1
ATOM 1374 N N . THR A 1 187 ? 1.041 -29.125 -7.809 1 97.94 187 THR A N 1
ATOM 1375 C CA . THR A 1 187 ? 2.213 -28.609 -7.117 1 97.94 187 THR A CA 1
ATOM 1376 C C . THR A 1 187 ? 1.795 -27.703 -5.953 1 97.94 187 THR A C 1
ATOM 1378 O O . THR A 1 187 ? 1.055 -26.734 -6.141 1 97.94 187 THR A O 1
ATOM 1381 N N . SER A 1 188 ? 2.205 -28 -4.715 1 96.19 188 SER A N 1
ATOM 1382 C CA . SER A 1 188 ? 1.882 -27.219 -3.521 1 96.19 188 SER A CA 1
ATOM 1383 C C . SER A 1 188 ? 2.99 -27.312 -2.48 1 96.19 188 SER A C 1
ATOM 1385 O O . SER A 1 188 ? 3.941 -28.078 -2.648 1 96.19 188 SER A O 1
ATOM 1387 N N . ASN A 1 189 ? 2.836 -26.438 -1.493 1 94.5 189 ASN A N 1
ATOM 1388 C CA . ASN A 1 189 ? 3.66 -26.688 -0.313 1 94.5 189 ASN A CA 1
ATOM 1389 C C . ASN A 1 189 ? 2.947 -27.578 0.694 1 94.5 189 ASN A C 1
ATOM 1391 O O . ASN A 1 189 ? 1.817 -28.016 0.458 1 94.5 189 ASN A O 1
ATOM 1395 N N . GLY A 1 190 ? 3.633 -27.984 1.694 1 93.88 190 GLY A N 1
ATOM 1396 C CA . GLY A 1 190 ? 3.1 -28.875 2.709 1 93.88 190 GLY A CA 1
ATOM 1397 C C . GLY A 1 190 ? 1.834 -28.344 3.361 1 93.88 190 GLY A C 1
ATOM 1398 O O . GLY A 1 190 ? 0.782 -28.984 3.289 1 93.88 190 GLY A O 1
ATOM 1399 N N . PRO A 1 191 ? 1.875 -27.188 3.926 1 90.56 191 PRO A N 1
ATOM 1400 C CA . PRO A 1 191 ? 0.699 -26.594 4.57 1 90.56 191 PRO A CA 1
ATOM 1401 C C . PRO A 1 191 ? -0.509 -26.516 3.639 1 90.56 191 PRO A C 1
ATOM 1403 O O . PRO A 1 191 ? -1.637 -26.781 4.062 1 90.56 191 PRO A O 1
ATOM 1406 N N . GLU A 1 192 ? -0.331 -26.219 2.416 1 91.25 192 GLU A N 1
ATOM 1407 C CA . GLU A 1 192 ? -1.421 -26.172 1.445 1 91.25 192 GLU A CA 1
ATOM 1408 C C . GLU A 1 192 ? -2.018 -27.547 1.21 1 91.25 192 GLU A C 1
ATOM 1410 O O . GLU A 1 192 ? -3.24 -27.703 1.146 1 91.25 192 GLU A O 1
ATOM 1415 N N . ALA A 1 193 ? -1.14 -28.484 1.069 1 93.81 193 ALA A N 1
ATOM 1416 C CA . ALA A 1 193 ? -1.612 -29.859 0.884 1 93.81 193 ALA A CA 1
ATOM 1417 C C . ALA A 1 193 ? -2.393 -30.344 2.104 1 93.81 193 ALA A C 1
ATOM 1419 O O . ALA A 1 193 ? -3.449 -30.969 1.968 1 93.81 193 ALA A O 1
ATOM 1420 N N . LEU A 1 194 ? -1.858 -30.031 3.283 1 93.81 194 LEU A N 1
ATOM 1421 C CA . LEU A 1 194 ? -2.521 -30.406 4.523 1 93.81 194 LEU A CA 1
ATOM 1422 C C . LEU A 1 194 ? -3.877 -29.719 4.652 1 93.81 194 LEU A C 1
ATOM 1424 O O . LEU A 1 194 ? -4.867 -30.344 5.016 1 93.81 194 LEU A O 1
ATOM 1428 N N . ALA A 1 195 ? -3.898 -28.516 4.305 1 90.31 195 ALA A N 1
ATOM 1429 C CA . ALA A 1 195 ? -5.141 -27.75 4.379 1 90.31 195 ALA A CA 1
ATOM 1430 C C . ALA A 1 195 ? -6.172 -28.281 3.389 1 90.31 195 ALA A C 1
ATOM 1432 O O . ALA A 1 195 ? -7.352 -28.406 3.725 1 90.31 195 ALA A O 1
ATOM 1433 N N . PHE A 1 196 ? -5.793 -28.594 2.234 1 91.75 196 PHE A N 1
ATOM 1434 C CA . PHE A 1 196 ? -6.68 -29.062 1.18 1 91.75 196 PHE A CA 1
ATOM 1435 C C . PHE A 1 196 ? -7.273 -30.422 1.539 1 91.75 196 PHE A C 1
ATOM 1437 O O . PHE A 1 196 ? -8.453 -30.688 1.279 1 91.75 196 PHE A O 1
ATOM 1444 N N . THR A 1 197 ? -6.484 -31.281 2.143 1 93.06 197 THR A N 1
ATOM 1445 C CA . THR A 1 197 ? -6.895 -32.656 2.379 1 93.06 197 THR A CA 1
ATOM 1446 C C . THR A 1 197 ? -7.477 -32.812 3.781 1 93.06 197 THR A C 1
ATOM 1448 O O . THR A 1 197 ? -8.141 -33.812 4.074 1 93.06 197 THR A O 1
ATOM 1451 N N . GLY A 1 198 ? -7.129 -31.859 4.625 1 91.75 198 GLY A N 1
ATOM 1452 C CA . GLY A 1 198 ? -7.566 -31.969 6.012 1 91.75 198 GLY A CA 1
ATOM 1453 C C . GLY A 1 198 ? -6.824 -33.031 6.793 1 91.75 198 GLY A C 1
ATOM 1454 O O . GLY A 1 198 ? -7.316 -33.5 7.82 1 91.75 198 GLY A O 1
ATOM 1455 N N . THR A 1 199 ? -5.703 -33.406 6.27 1 92.81 199 THR A N 1
ATOM 1456 C CA . THR A 1 199 ? -4.941 -34.469 6.922 1 92.81 199 THR A CA 1
ATOM 1457 C C . THR A 1 199 ? -3.902 -33.875 7.875 1 92.81 199 THR A C 1
ATOM 1459 O O . THR A 1 199 ? -3.672 -32.688 7.875 1 92.81 199 THR A O 1
ATOM 1462 N N . GLY A 1 200 ? -3.297 -34.75 8.672 1 92.81 200 GLY A N 1
ATOM 1463 C CA . GLY A 1 200 ? -2.379 -34.281 9.695 1 92.81 200 GLY A CA 1
ATOM 1464 C C . GLY A 1 200 ? -0.92 -34.438 9.305 1 92.81 200 GLY A C 1
ATOM 1465 O O . GLY A 1 200 ? -0.045 -33.781 9.891 1 92.81 200 GLY A O 1
ATOM 1466 N N . THR A 1 201 ? -0.673 -35.312 8.391 1 94.06 201 THR A N 1
ATOM 1467 C CA . THR A 1 201 ? 0.71 -35.531 7.984 1 94.06 201 THR A CA 1
ATOM 1468 C C . THR A 1 201 ? 0.858 -35.406 6.469 1 94.06 201 THR A C 1
ATOM 1470 O O . THR A 1 201 ? -0.11 -35.594 5.73 1 94.06 201 THR A O 1
ATOM 1473 N N . LEU A 1 202 ? 2.086 -35.156 6.039 1 93.25 202 LEU A N 1
ATOM 1474 C CA . LEU A 1 202 ? 2.352 -35.031 4.609 1 93.25 202 LEU A CA 1
ATOM 1475 C C . LEU A 1 202 ? 2.119 -36.344 3.883 1 93.25 202 LEU A C 1
ATOM 1477 O O . LEU A 1 202 ? 1.631 -36.344 2.75 1 93.25 202 LEU A O 1
ATOM 1481 N N . ALA A 1 203 ? 2.51 -37.406 4.512 1 91.31 203 ALA A N 1
ATOM 1482 C CA . ALA A 1 203 ? 2.287 -38.75 3.926 1 91.31 203 ALA A CA 1
ATOM 1483 C C . ALA A 1 203 ? 0.803 -38.969 3.678 1 91.31 203 ALA A C 1
ATOM 1485 O O . ALA A 1 203 ? 0.418 -39.469 2.613 1 91.31 203 ALA A O 1
ATOM 1486 N N . ASP A 1 204 ? 0.003 -38.625 4.645 1 94.19 204 ASP A N 1
ATOM 1487 C CA . ASP A 1 204 ? -1.441 -38.781 4.5 1 94.19 204 ASP A CA 1
ATOM 1488 C C . ASP A 1 204 ? -1.984 -37.844 3.416 1 94.19 204 ASP A C 1
ATOM 1490 O O . ASP A 1 204 ? -2.91 -38.219 2.688 1 94.19 204 ASP A O 1
ATOM 1494 N N . ALA A 1 205 ? -1.442 -36.688 3.363 1 93.94 205 ALA A N 1
ATOM 1495 C CA . ALA A 1 205 ? -1.88 -35.719 2.354 1 93.94 205 ALA A CA 1
ATOM 1496 C C . ALA A 1 205 ? -1.607 -36.25 0.946 1 93.94 205 ALA A C 1
ATOM 1498 O O . ALA A 1 205 ? -2.463 -36.156 0.064 1 93.94 205 ALA A O 1
ATOM 1499 N N . LEU A 1 206 ? -0.442 -36.812 0.754 1 93.19 206 LEU A N 1
ATOM 1500 C CA . LEU A 1 206 ? -0.083 -37.375 -0.543 1 93.19 206 LEU A CA 1
ATOM 1501 C C . LEU A 1 206 ? -1.029 -38.5 -0.926 1 93.19 206 LEU A C 1
ATOM 1503 O O . LEU A 1 206 ? -1.461 -38.594 -2.078 1 93.19 206 LEU A O 1
ATOM 1507 N N . GLY A 1 207 ? -1.317 -39.312 0.043 1 92.31 207 GLY A N 1
ATOM 1508 C CA . GLY A 1 207 ? -2.266 -40.406 -0.195 1 92.31 207 GLY A CA 1
ATOM 1509 C C . GLY A 1 207 ? -3.65 -39.906 -0.566 1 92.31 207 GLY A C 1
ATOM 1510 O O . GLY A 1 207 ? -4.273 -40.438 -1.494 1 92.31 207 GLY A O 1
ATOM 1511 N N . ASP A 1 208 ? -4.094 -38.969 0.177 1 93 208 ASP A N 1
ATOM 1512 C CA . ASP A 1 208 ? -5.43 -38.406 -0.055 1 93 208 ASP A CA 1
ATOM 1513 C C . ASP A 1 208 ? -5.508 -37.719 -1.405 1 93 208 ASP A C 1
ATOM 1515 O O . ASP A 1 208 ? -6.512 -37.812 -2.113 1 93 208 ASP A O 1
ATOM 1519 N N . LEU A 1 209 ? -4.484 -36.969 -1.758 1 93.38 209 LEU A N 1
ATOM 1520 C CA . LEU A 1 209 ? -4.441 -36.25 -3.037 1 93.38 209 LEU A CA 1
ATOM 1521 C C . LEU A 1 209 ? -4.562 -37.25 -4.199 1 93.38 209 LEU A C 1
ATOM 1523 O O . LEU A 1 209 ? -5.211 -36.938 -5.203 1 93.38 209 LEU A O 1
ATOM 1527 N N . ARG A 1 210 ? -4.039 -38.406 -4.035 1 91.94 210 ARG A N 1
ATOM 1528 C CA . ARG A 1 210 ? -4.105 -39.438 -5.074 1 91.94 210 ARG A CA 1
ATOM 1529 C C . ARG A 1 210 ? -5.547 -39.875 -5.332 1 91.94 210 ARG A C 1
ATOM 1531 O O . ARG A 1 210 ? -5.895 -40.281 -6.445 1 91.94 210 ARG A O 1
ATOM 1538 N N . HIS A 1 211 ? -6.328 -39.688 -4.285 1 90.44 211 HIS A N 1
ATOM 1539 C CA . HIS A 1 211 ? -7.727 -40.094 -4.422 1 90.44 211 HIS A CA 1
ATOM 1540 C C . HIS A 1 211 ? -8.531 -39 -5.129 1 90.44 211 HIS A C 1
ATOM 1542 O O . HIS A 1 211 ? -9.531 -39.281 -5.789 1 90.44 211 HIS A O 1
ATOM 1548 N N . HIS A 1 212 ? -8.086 -37.844 -4.969 1 91.94 212 HIS A N 1
ATOM 1549 C CA . HIS A 1 212 ? -8.828 -36.719 -5.535 1 91.94 212 HIS A CA 1
ATOM 1550 C C . HIS A 1 212 ? -8.422 -36.469 -6.98 1 91.94 212 HIS A C 1
ATOM 1552 O O . HIS A 1 212 ? -9.172 -35.844 -7.742 1 91.94 212 HIS A O 1
ATOM 1558 N N . LEU A 1 213 ? -7.227 -36.906 -7.355 1 94.69 213 LEU A N 1
ATOM 1559 C CA . LEU A 1 213 ? -6.664 -36.625 -8.664 1 94.69 213 LEU A CA 1
ATOM 1560 C C . LEU A 1 213 ? -6.621 -37.875 -9.539 1 94.69 213 LEU A C 1
ATOM 1562 O O . LEU A 1 213 ? -6.773 -39 -9.039 1 94.69 213 LEU A O 1
ATOM 1566 N N . PRO A 1 214 ? -6.457 -37.688 -10.859 1 94.12 214 PRO A N 1
ATOM 1567 C CA . PRO A 1 214 ? -6.27 -38.844 -11.719 1 94.12 214 PRO A CA 1
ATOM 1568 C C . PRO A 1 214 ? -5.062 -39.688 -11.312 1 94.12 214 PRO A C 1
ATOM 1570 O O . PRO A 1 214 ? -4.062 -39.156 -10.836 1 94.12 214 PRO A O 1
ATOM 1573 N N . GLU A 1 215 ? -5.133 -40.938 -11.562 1 91.19 215 GLU A N 1
ATOM 1574 C CA . GLU A 1 215 ? -4.086 -41.875 -11.195 1 91.19 215 GLU A CA 1
ATOM 1575 C C . GLU A 1 215 ? -2.75 -41.5 -11.828 1 91.19 215 GLU A C 1
ATOM 1577 O O . GLU A 1 215 ? -1.689 -41.719 -11.25 1 91.19 215 GLU A O 1
ATOM 1582 N N . THR A 1 216 ? -2.824 -40.906 -12.969 1 92.75 216 THR A N 1
ATOM 1583 C CA . THR A 1 216 ? -1.612 -40.594 -13.727 1 92.75 216 THR A CA 1
ATOM 1584 C C . THR A 1 216 ? -1.052 -39.25 -13.312 1 92.75 216 THR A C 1
ATOM 1586 O O . THR A 1 216 ? 0.029 -38.844 -13.766 1 92.75 216 THR A O 1
ATOM 1589 N N . ALA A 1 217 ? -1.749 -38.531 -12.453 1 96.44 217 ALA A N 1
ATOM 1590 C CA . ALA A 1 217 ? -1.326 -37.188 -12.078 1 96.44 217 ALA A CA 1
ATOM 1591 C C . ALA A 1 217 ? -0.002 -37.219 -11.32 1 96.44 217 ALA A C 1
ATOM 1593 O O . ALA A 1 217 ? 0.222 -38.094 -10.484 1 96.44 217 ALA A O 1
ATOM 1594 N N . LEU A 1 218 ? 0.854 -36.312 -11.672 1 97.62 218 LEU A N 1
ATOM 1595 C CA . LEU A 1 218 ? 2.098 -36.094 -10.938 1 97.62 218 LEU A CA 1
ATOM 1596 C C . LEU A 1 218 ? 1.88 -35.156 -9.758 1 97.62 218 LEU A C 1
ATOM 1598 O O . LEU A 1 218 ? 1.362 -34.062 -9.922 1 97.62 218 LEU A O 1
ATOM 1602 N N . LEU A 1 219 ? 2.264 -35.625 -8.562 1 97.5 219 LEU A N 1
ATOM 1603 C CA . LEU A 1 219 ? 2.129 -34.812 -7.355 1 97.5 219 LEU A CA 1
ATOM 1604 C C . LEU A 1 219 ? 3.488 -34.312 -6.875 1 97.5 219 LEU A C 1
ATOM 1606 O O . LEU A 1 219 ? 4.418 -35.125 -6.711 1 97.5 219 LEU A O 1
ATOM 1610 N N . VAL A 1 220 ? 3.572 -33.031 -6.742 1 98 220 VAL A N 1
ATOM 1611 C CA . VAL A 1 220 ? 4.77 -32.406 -6.18 1 98 220 VAL A CA 1
ATOM 1612 C C . VAL A 1 220 ? 4.398 -31.594 -4.941 1 98 220 VAL A C 1
ATOM 1614 O O . VAL A 1 220 ? 3.646 -30.625 -5.031 1 98 220 VAL A O 1
ATOM 1617 N N . VAL A 1 221 ? 4.922 -31.969 -3.777 1 97.31 221 VAL A N 1
ATOM 1618 C CA . VAL A 1 221 ? 4.648 -31.266 -2.525 1 97.31 221 VAL A CA 1
ATOM 1619 C C . VAL A 1 221 ? 5.961 -30.859 -1.865 1 97.31 221 VAL A C 1
ATOM 1621 O O . VAL A 1 221 ? 6.766 -31.719 -1.479 1 97.31 221 VAL A O 1
ATOM 1624 N N . ARG A 1 222 ? 6.098 -29.578 -1.794 1 97 222 ARG A N 1
ATOM 1625 C CA . ARG A 1 222 ? 7.312 -29.031 -1.197 1 97 222 ARG A CA 1
ATOM 1626 C C . ARG A 1 222 ? 7.281 -29.156 0.322 1 97 222 ARG A C 1
ATOM 1628 O O . ARG A 1 222 ? 6.234 -28.953 0.945 1 97 222 ARG A O 1
ATOM 1635 N N . ASP A 1 223 ? 8.422 -29.438 0.875 1 94.94 223 ASP A N 1
ATOM 1636 C CA . ASP A 1 223 ? 8.594 -29.625 2.312 1 94.94 223 ASP A CA 1
ATOM 1637 C C . ASP A 1 223 ? 9.633 -28.672 2.879 1 94.94 223 ASP A C 1
ATOM 1639 O O . ASP A 1 223 ? 10.57 -29.094 3.559 1 94.94 223 ASP A O 1
ATOM 1643 N N . GLY A 1 224 ? 9.547 -27.484 2.459 1 92 224 GLY A N 1
ATOM 1644 C CA . GLY A 1 224 ? 10.469 -26.469 2.93 1 92 224 GLY A CA 1
ATOM 1645 C C . GLY A 1 224 ? 11.922 -26.781 2.629 1 92 224 GLY A C 1
ATOM 1646 O O . GLY A 1 224 ? 12.266 -27.109 1.489 1 92 224 GLY A O 1
ATOM 1647 N N . PRO A 1 225 ? 12.734 -26.625 3.717 1 92.81 225 PRO A N 1
ATOM 1648 C CA . PRO A 1 225 ? 14.164 -26.875 3.523 1 92.81 225 PRO A CA 1
ATOM 1649 C C . PRO A 1 225 ? 14.477 -28.344 3.256 1 92.81 225 PRO A C 1
ATOM 1651 O O . PRO A 1 225 ? 15.586 -28.672 2.826 1 92.81 225 PRO A O 1
ATOM 1654 N N . ASN A 1 226 ? 13.539 -29.188 3.498 1 95.25 226 ASN A N 1
ATOM 1655 C CA . ASN A 1 226 ? 13.75 -30.609 3.324 1 95.25 226 ASN A CA 1
ATOM 1656 C C . ASN A 1 226 ? 13.633 -31.031 1.86 1 95.25 226 ASN A C 1
ATOM 1658 O O . ASN A 1 226 ? 13.93 -32.156 1.504 1 95.25 226 ASN A O 1
ATOM 1662 N N . GLY A 1 227 ? 13.203 -30.109 1.055 1 97.25 227 GLY A N 1
ATOM 1663 C CA . GLY A 1 227 ? 13.016 -30.406 -0.356 1 97.25 227 GLY A CA 1
ATOM 1664 C C . GLY A 1 227 ? 11.562 -30.594 -0.738 1 97.25 227 GLY A C 1
ATOM 1665 O O . GLY A 1 227 ? 10.727 -29.734 -0.477 1 97.25 227 GLY A O 1
ATOM 1666 N N . CYS A 1 228 ? 11.336 -31.719 -1.469 1 97.94 228 CYS A N 1
ATOM 1667 C CA . CYS A 1 228 ? 9.953 -31.969 -1.874 1 97.94 228 CYS A CA 1
ATOM 1668 C C . CYS A 1 228 ? 9.711 -33.438 -2.105 1 97.94 228 CYS A C 1
ATOM 1670 O O . CYS A 1 228 ? 10.656 -34.25 -2.107 1 97.94 228 CYS A O 1
ATOM 1672 N N . TRP A 1 229 ? 8.5 -33.781 -2.127 1 97.5 229 TRP A N 1
ATOM 1673 C CA . TRP A 1 229 ? 8.047 -35.125 -2.48 1 97.5 229 TRP A CA 1
ATOM 1674 C C . TRP A 1 229 ? 7.457 -35.125 -3.887 1 97.5 229 TRP A C 1
ATOM 1676 O O . TRP A 1 229 ? 6.68 -34.25 -4.254 1 97.5 229 TRP A O 1
ATOM 1686 N N . VAL A 1 230 ? 7.938 -36.125 -4.656 1 97.38 230 VAL A N 1
ATOM 1687 C CA . VAL A 1 230 ? 7.406 -36.375 -5.996 1 97.38 230 VAL A CA 1
ATOM 1688 C C . VAL A 1 230 ? 6.703 -37.719 -6.035 1 97.38 230 VAL A C 1
ATOM 1690 O O . VAL A 1 230 ? 7.309 -38.75 -5.719 1 97.38 230 VAL A O 1
ATOM 1693 N N . SER A 1 231 ? 5.461 -37.625 -6.363 1 94.75 231 SER A N 1
ATOM 1694 C CA . SER A 1 231 ? 4.688 -38.875 -6.332 1 94.75 231 SER A CA 1
ATOM 1695 C C . SER A 1 231 ? 3.941 -39.094 -7.645 1 94.75 231 SER A C 1
ATOM 1697 O O . SER A 1 231 ? 3.393 -38.156 -8.219 1 94.75 231 SER A O 1
ATOM 1699 N N . ARG A 1 232 ? 4.047 -40.25 -8.109 1 90.44 232 ARG A N 1
ATOM 1700 C CA . ARG A 1 232 ? 3.279 -40.688 -9.273 1 90.44 232 ARG A CA 1
ATOM 1701 C C . ARG A 1 232 ? 2.924 -42.188 -9.172 1 90.44 232 ARG A C 1
ATOM 1703 O O . ARG A 1 232 ? 3.762 -43 -8.797 1 90.44 232 ARG A O 1
ATOM 1710 N N . GLN A 1 233 ? 1.688 -42.5 -9.5 1 86.06 233 GLN A N 1
ATOM 1711 C CA . GLN A 1 233 ? 1.205 -43.875 -9.555 1 86.06 233 GLN A CA 1
ATOM 1712 C C . GLN A 1 233 ? 1.535 -44.625 -8.266 1 86.06 233 GLN A C 1
ATOM 1714 O O . GLN A 1 233 ? 2.064 -45.75 -8.312 1 86.06 233 GLN A O 1
ATOM 1719 N N . GLY A 1 234 ? 1.371 -43.906 -7.09 1 78.94 234 GLY A N 1
ATOM 1720 C CA . GLY A 1 234 ? 1.482 -44.562 -5.789 1 78.94 234 GLY A CA 1
ATOM 1721 C C . GLY A 1 234 ? 2.902 -44.562 -5.254 1 78.94 234 GLY A C 1
ATOM 1722 O O . GLY A 1 234 ? 3.133 -44.969 -4.113 1 78.94 234 GLY A O 1
ATOM 1723 N N . GLN A 1 235 ? 3.811 -44.156 -6.051 1 87.44 235 GLN A N 1
ATOM 1724 C CA . GLN A 1 235 ? 5.199 -44.125 -5.602 1 87.44 235 GLN A CA 1
ATOM 1725 C C . GLN A 1 235 ? 5.625 -42.688 -5.301 1 87.44 235 GLN A C 1
ATOM 1727 O O . GLN A 1 235 ? 5.488 -41.812 -6.148 1 87.44 235 GLN A O 1
ATOM 1732 N N . ALA A 1 236 ? 6.07 -42.562 -4.086 1 91.5 236 ALA A N 1
ATOM 1733 C CA . ALA A 1 236 ? 6.523 -41.25 -3.658 1 91.5 236 ALA A CA 1
ATOM 1734 C C . ALA A 1 236 ? 8.031 -41.219 -3.412 1 91.5 236 ALA A C 1
ATOM 1736 O O . ALA A 1 236 ? 8.555 -42.062 -2.686 1 91.5 236 ALA A O 1
ATOM 1737 N N . ASP A 1 237 ? 8.688 -40.344 -4.09 1 94.38 237 ASP A N 1
ATOM 1738 C CA . ASP A 1 237 ? 10.125 -40.156 -3.91 1 94.38 237 ASP A CA 1
ATOM 1739 C C . ASP A 1 237 ? 10.422 -38.812 -3.221 1 94.38 237 ASP A C 1
ATOM 1741 O O . ASP A 1 237 ? 9.844 -37.781 -3.572 1 94.38 237 ASP A O 1
ATOM 1745 N N . HIS A 1 238 ? 11.234 -39 -2.24 1 97.06 238 HIS A N 1
ATOM 1746 C CA . HIS A 1 238 ? 11.711 -37.781 -1.604 1 97.06 238 HIS A CA 1
ATOM 1747 C C . HIS A 1 238 ? 12.938 -37.219 -2.318 1 97.06 238 HIS A C 1
ATOM 1749 O O . HIS A 1 238 ? 13.898 -37.938 -2.574 1 97.06 238 HIS A O 1
ATOM 1755 N N . VAL A 1 239 ? 12.891 -36 -2.75 1 98 239 VAL A N 1
ATOM 1756 C CA . VAL A 1 239 ? 14.016 -35.312 -3.346 1 98 239 VAL A CA 1
ATOM 1757 C C . VAL A 1 239 ? 14.547 -34.25 -2.365 1 98 239 VAL A C 1
ATOM 1759 O O . VAL A 1 239 ? 13.867 -33.281 -2.066 1 98 239 VAL A O 1
ATOM 1762 N N . PRO A 1 240 ? 15.719 -34.406 -1.861 1 97.31 240 PRO A N 1
ATOM 1763 C CA . PRO A 1 240 ? 16.234 -33.562 -0.779 1 97.31 240 PRO A CA 1
ATOM 1764 C C . PRO A 1 240 ? 16.422 -32.094 -1.203 1 97.31 240 PRO A C 1
ATOM 1766 O O . PRO A 1 240 ? 16.625 -31.828 -2.389 1 97.31 240 PRO A O 1
ATOM 1769 N N . GLY A 1 241 ? 16.328 -31.266 -0.209 1 97.12 241 GLY A N 1
ATOM 1770 C CA . GLY A 1 241 ? 16.609 -29.844 -0.424 1 97.12 241 GLY A CA 1
ATOM 1771 C C . GLY A 1 241 ? 18.078 -29.5 -0.337 1 97.12 241 GLY A C 1
ATOM 1772 O O . GLY A 1 241 ? 18.922 -30.391 -0.312 1 97.12 241 GLY A O 1
ATOM 1773 N N . PHE A 1 242 ? 18.359 -28.25 -0.445 1 96.69 242 PHE A N 1
ATOM 1774 C CA . PHE A 1 242 ? 19.719 -27.703 -0.332 1 96.69 242 PHE A CA 1
ATOM 1775 C C . PHE A 1 242 ? 19.828 -26.781 0.869 1 96.69 242 PHE A C 1
ATOM 1777 O O . PHE A 1 242 ? 18.938 -25.953 1.113 1 96.69 242 PHE A O 1
ATOM 1784 N N . LYS A 1 243 ? 20.812 -26.906 1.615 1 92.5 243 LYS A N 1
ATOM 1785 C CA . LYS A 1 243 ? 21.031 -26.047 2.775 1 92.5 243 LYS A CA 1
ATOM 1786 C C . LYS A 1 243 ? 21.547 -24.672 2.354 1 92.5 243 LYS A C 1
ATOM 1788 O O . LYS A 1 243 ? 22.594 -24.562 1.709 1 92.5 243 LYS A O 1
ATOM 1793 N N . VAL A 1 244 ? 20.75 -23.703 2.648 1 93.75 244 VAL A N 1
ATOM 1794 C CA . VAL A 1 244 ? 21.156 -22.328 2.363 1 93.75 244 VAL A CA 1
ATOM 1795 C C . VAL A 1 244 ? 20.766 -21.422 3.527 1 93.75 244 VAL A C 1
ATOM 1797 O O . VAL A 1 244 ? 20.016 -21.828 4.41 1 93.75 244 VAL A O 1
ATOM 1800 N N . LYS A 1 245 ? 21.391 -20.203 3.635 1 91.88 245 LYS A N 1
ATOM 1801 C CA . LYS A 1 245 ? 20.938 -19.172 4.562 1 91.88 245 LYS A CA 1
ATOM 1802 C C . LYS A 1 245 ? 19.797 -18.359 3.971 1 91.88 245 LYS A C 1
ATOM 1804 O O . LYS A 1 245 ? 20.016 -17.469 3.146 1 91.88 245 LYS A O 1
ATOM 1809 N N . ALA A 1 246 ? 18.641 -18.703 4.441 1 89 246 ALA A N 1
ATOM 1810 C CA . ALA A 1 246 ? 17.453 -18.078 3.891 1 89 246 ALA A CA 1
ATOM 1811 C C . ALA A 1 246 ? 17.297 -16.641 4.398 1 89 246 ALA A C 1
ATOM 1813 O O . ALA A 1 246 ? 17.5 -16.375 5.586 1 89 246 ALA A O 1
ATOM 1814 N N . LEU A 1 247 ? 17.047 -15.711 3.494 1 84.88 247 LEU A N 1
ATOM 1815 C CA . LEU A 1 247 ? 16.797 -14.312 3.814 1 84.88 247 LEU A CA 1
ATOM 1816 C C . LEU A 1 247 ? 15.305 -14 3.695 1 84.88 247 LEU A C 1
ATOM 1818 O O . LEU A 1 247 ? 14.742 -13.297 4.539 1 84.88 247 LEU A O 1
ATOM 1822 N N . ASP A 1 248 ? 14.656 -14.438 2.678 1 84.56 248 ASP A N 1
ATOM 1823 C CA . ASP A 1 248 ? 13.258 -14.18 2.355 1 84.56 248 ASP A CA 1
ATOM 1824 C C . ASP A 1 248 ? 12.648 -15.344 1.582 1 84.56 248 ASP A C 1
ATOM 1826 O O . ASP A 1 248 ? 13.109 -15.688 0.494 1 84.56 248 ASP A O 1
ATOM 1830 N N . SER A 1 249 ? 11.555 -15.852 2.041 1 85.44 249 SER A N 1
ATOM 1831 C CA . SER A 1 249 ? 10.969 -17.031 1.414 1 85.44 249 SER A CA 1
ATOM 1832 C C . SER A 1 249 ? 9.922 -16.641 0.376 1 85.44 249 SER A C 1
ATOM 1834 O O . SER A 1 249 ? 9.328 -17.516 -0.271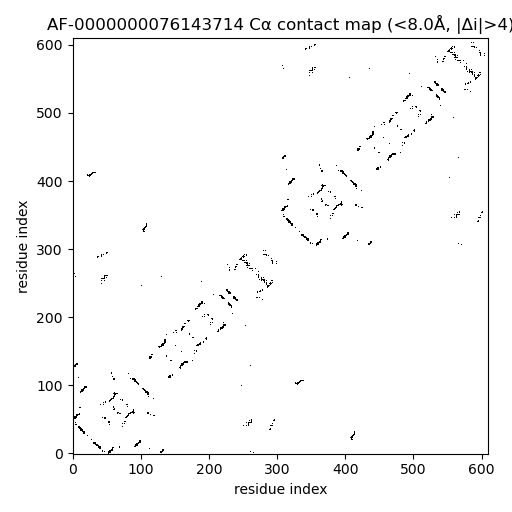 1 85.44 249 SER A O 1
ATOM 1836 N N . ASN A 1 250 ? 9.688 -15.352 0.218 1 84.81 250 ASN A N 1
ATOM 1837 C CA . ASN A 1 250 ? 8.688 -14.883 -0.734 1 84.81 250 ASN A CA 1
ATOM 1838 C C . ASN A 1 250 ? 9 -15.344 -2.154 1 84.81 250 ASN A C 1
ATOM 1840 O O . ASN A 1 250 ? 10.086 -15.078 -2.67 1 84.81 250 ASN A O 1
ATOM 1844 N N . GLY A 1 251 ? 8.07 -16.125 -2.717 1 88.94 251 GLY A N 1
ATOM 1845 C CA . GLY A 1 251 ? 8.227 -16.531 -4.102 1 88.94 251 GLY A CA 1
ATOM 1846 C C . GLY A 1 251 ? 8.984 -17.844 -4.258 1 88.94 251 GLY A C 1
ATOM 1847 O O . GLY A 1 251 ? 9.172 -18.328 -5.379 1 88.94 251 GLY A O 1
ATOM 1848 N N . ALA A 1 252 ? 9.414 -18.484 -3.182 1 92.31 252 ALA A N 1
ATOM 1849 C CA . ALA A 1 252 ? 10.172 -19.734 -3.252 1 92.31 252 ALA A CA 1
ATOM 1850 C C . ALA A 1 252 ? 9.367 -20.828 -3.936 1 92.31 252 ALA A C 1
ATOM 1852 O O . ALA A 1 252 ? 9.891 -21.562 -4.77 1 92.31 252 ALA A O 1
ATOM 1853 N N . GLY A 1 253 ? 8.117 -20.922 -3.529 1 94.88 253 GLY A N 1
ATOM 1854 C CA . GLY A 1 253 ? 7.246 -21.906 -4.164 1 94.88 253 GLY A CA 1
ATOM 1855 C C . GLY A 1 253 ? 7.043 -21.641 -5.645 1 94.88 253 GLY A C 1
ATOM 1856 O O . GLY A 1 253 ? 7.008 -22.578 -6.445 1 94.88 253 GLY A O 1
ATOM 1857 N N . ASP A 1 254 ? 6.93 -20.406 -6.004 1 96.44 254 ASP A N 1
ATOM 1858 C CA . ASP A 1 254 ? 6.785 -20.031 -7.406 1 96.44 254 ASP A CA 1
ATOM 1859 C C . ASP A 1 254 ? 8.047 -20.359 -8.195 1 96.44 254 ASP A C 1
ATOM 1861 O O . ASP A 1 254 ? 7.973 -20.844 -9.328 1 96.44 254 ASP A O 1
ATOM 1865 N N . ALA A 1 255 ? 9.188 -20.062 -7.559 1 97.69 255 ALA A N 1
ATOM 1866 C CA . ALA A 1 255 ? 10.461 -20.438 -8.188 1 97.69 255 ALA A CA 1
ATOM 1867 C C . ALA A 1 255 ? 10.531 -21.938 -8.438 1 97.69 255 ALA A C 1
ATOM 1869 O O . ALA A 1 255 ? 10.898 -22.375 -9.531 1 97.69 255 ALA A O 1
ATOM 1870 N N . HIS A 1 256 ? 10.141 -22.688 -7.441 1 98.44 256 HIS A N 1
ATOM 1871 C CA . HIS A 1 256 ? 10.125 -24.141 -7.555 1 98.44 256 HIS A CA 1
ATOM 1872 C C . HIS A 1 256 ? 9.242 -24.594 -8.711 1 98.44 256 HIS A C 1
ATOM 1874 O O . HIS A 1 256 ? 9.672 -25.375 -9.562 1 98.44 256 HIS A O 1
ATOM 1880 N N . ALA A 1 257 ? 8.031 -24.047 -8.758 1 98.38 257 ALA A N 1
ATOM 1881 C CA . ALA A 1 257 ? 7.059 -24.453 -9.773 1 98.38 257 ALA A CA 1
ATOM 1882 C C . ALA A 1 257 ? 7.555 -24.125 -11.172 1 98.38 257 ALA A C 1
ATOM 1884 O O . ALA A 1 257 ? 7.52 -24.969 -12.07 1 98.38 257 ALA A O 1
ATOM 1885 N N . GLY A 1 258 ? 8.07 -22.922 -11.352 1 98.75 258 GLY A N 1
ATOM 1886 C CA . GLY A 1 258 ? 8.555 -22.516 -12.656 1 98.75 258 GLY A CA 1
ATOM 1887 C C . GLY A 1 258 ? 9.719 -23.344 -13.148 1 98.75 258 GLY A C 1
ATOM 1888 O O . GLY A 1 258 ? 9.719 -23.812 -14.297 1 98.75 258 GLY A O 1
ATOM 1889 N N . VAL A 1 259 ? 10.664 -23.562 -12.312 1 98.81 259 VAL A N 1
ATOM 1890 C CA . VAL A 1 259 ? 11.867 -24.312 -12.688 1 98.81 259 VAL A CA 1
ATOM 1891 C C . VAL A 1 259 ? 11.516 -25.781 -12.906 1 98.81 259 VAL A C 1
ATOM 1893 O O . VAL A 1 259 ? 12.062 -26.438 -13.789 1 98.81 259 VAL A O 1
ATOM 1896 N N . PHE A 1 260 ? 10.602 -26.312 -12.141 1 98.81 260 PHE A N 1
ATOM 1897 C CA . PHE A 1 260 ? 10.156 -27.688 -12.289 1 98.81 260 PHE A CA 1
ATOM 1898 C C . PHE A 1 260 ? 9.555 -27.922 -13.672 1 98.81 260 PHE A C 1
ATOM 1900 O O . PHE A 1 260 ? 9.93 -28.859 -14.367 1 98.81 260 PHE A O 1
ATOM 1907 N N . ILE A 1 261 ? 8.695 -27.016 -14.047 1 98.69 261 ILE A N 1
ATOM 1908 C CA . ILE A 1 261 ? 8.031 -27.141 -15.344 1 98.69 261 ILE A CA 1
ATOM 1909 C C . ILE A 1 261 ? 9.062 -26.984 -16.469 1 98.69 261 ILE A C 1
ATOM 1911 O O . ILE A 1 261 ? 9.016 -27.719 -17.453 1 98.69 261 ILE A O 1
ATOM 1915 N N . ALA A 1 262 ? 9.977 -26.062 -16.281 1 98.62 262 ALA A N 1
ATOM 1916 C CA . ALA A 1 262 ? 11.039 -25.891 -17.281 1 98.62 262 ALA A CA 1
ATOM 1917 C C . ALA A 1 262 ? 11.859 -27.172 -17.422 1 98.62 262 ALA A C 1
ATOM 1919 O O . ALA A 1 262 ? 12.234 -27.562 -18.531 1 98.62 262 ALA A O 1
ATOM 1920 N N . GLY A 1 263 ? 12.172 -27.797 -16.281 1 98.31 263 GLY A N 1
ATOM 1921 C CA . GLY A 1 263 ? 12.891 -29.062 -16.297 1 98.31 263 GLY A CA 1
ATOM 1922 C C . GLY A 1 263 ? 12.148 -30.156 -17.047 1 98.31 263 GLY A C 1
ATOM 1923 O O . GLY A 1 263 ? 12.727 -30.844 -17.875 1 98.31 263 GLY A O 1
ATOM 1924 N N . LEU A 1 264 ? 10.867 -30.312 -16.75 1 98 264 LEU A N 1
ATOM 1925 C CA . LEU A 1 264 ? 10.055 -31.312 -17.453 1 98 264 LEU A CA 1
ATOM 1926 C C . LEU A 1 264 ? 10.023 -31.031 -18.953 1 98 264 LEU A C 1
ATOM 1928 O O . LEU A 1 264 ? 10.164 -31.953 -19.75 1 98 264 LEU A O 1
ATOM 1932 N N . ALA A 1 265 ? 9.844 -29.797 -19.281 1 97.62 265 ALA A N 1
ATOM 1933 C CA . ALA A 1 265 ? 9.773 -29.375 -20.672 1 97.62 265 ALA A CA 1
ATOM 1934 C C . ALA A 1 265 ? 11.062 -29.703 -21.406 1 97.62 265 ALA A C 1
ATOM 1936 O O . ALA A 1 265 ? 11.055 -29.938 -22.625 1 97.62 265 ALA A O 1
ATOM 1937 N N . ASN A 1 266 ? 12.141 -29.734 -20.703 1 96.5 266 ASN A N 1
ATOM 1938 C CA . ASN A 1 266 ? 13.445 -30.031 -21.297 1 96.5 266 ASN A CA 1
ATOM 1939 C C . ASN A 1 266 ? 13.719 -31.531 -21.281 1 96.5 266 ASN A C 1
ATOM 1941 O O . ASN A 1 266 ? 14.844 -31.969 -21.578 1 96.5 266 ASN A O 1
ATOM 1945 N N . GLY A 1 267 ? 12.797 -32.281 -20.844 1 96.75 267 GLY A N 1
ATOM 1946 C CA . GLY A 1 267 ? 12.898 -33.75 -20.984 1 96.75 267 GLY A CA 1
ATOM 1947 C C . GLY A 1 267 ? 13.422 -34.406 -19.734 1 96.75 267 GLY A C 1
ATOM 1948 O O . GLY A 1 267 ? 13.672 -35.625 -19.734 1 96.75 267 GLY A O 1
ATOM 1949 N N . LEU A 1 268 ? 13.531 -33.719 -18.672 1 97.44 268 LEU A N 1
ATOM 1950 C CA . LEU A 1 268 ? 14 -34.312 -17.438 1 97.44 268 LEU A CA 1
ATOM 1951 C C . LEU A 1 268 ? 12.914 -35.188 -16.812 1 97.44 268 LEU A C 1
ATOM 1953 O O . LEU A 1 268 ? 11.727 -34.938 -17.016 1 97.44 268 LEU A O 1
ATOM 1957 N N . THR A 1 269 ? 13.375 -36.219 -16.078 1 97.25 269 THR A N 1
ATOM 1958 C CA . THR A 1 269 ? 12.43 -37 -15.266 1 97.25 269 THR A CA 1
ATOM 1959 C C . THR A 1 269 ? 11.867 -36.125 -14.141 1 97.25 269 THR A C 1
ATOM 1961 O O . THR A 1 269 ? 12.469 -35.094 -13.781 1 97.25 269 THR A O 1
ATOM 1964 N N . PRO A 1 270 ? 10.758 -36.5 -13.602 1 97.62 270 PRO A N 1
ATOM 1965 C CA . PRO A 1 270 ? 10.195 -35.75 -12.492 1 97.62 270 PRO A CA 1
ATOM 1966 C C . PRO A 1 270 ? 11.172 -35.562 -11.328 1 97.62 270 PRO A C 1
ATOM 1968 O O . PRO A 1 270 ? 11.273 -34.5 -10.75 1 97.62 270 PRO A O 1
ATOM 1971 N N . ALA A 1 271 ? 11.906 -36.562 -11.039 1 97.25 271 ALA A N 1
ATOM 1972 C CA . ALA A 1 271 ? 12.867 -36.5 -9.938 1 97.25 271 ALA A CA 1
ATOM 1973 C C . ALA A 1 271 ? 13.992 -35.5 -10.25 1 97.25 271 ALA A C 1
ATOM 1975 O O . ALA A 1 271 ? 14.398 -34.719 -9.383 1 97.25 271 ALA A O 1
ATOM 1976 N N . GLU A 1 272 ? 14.469 -35.594 -11.461 1 97.5 272 GLU A N 1
ATOM 1977 C CA . GLU A 1 272 ? 15.523 -34.656 -11.875 1 97.5 272 GLU A CA 1
ATOM 1978 C C . GLU A 1 272 ? 15.023 -33.219 -11.898 1 97.5 272 GLU A C 1
ATOM 1980 O O . GLU A 1 272 ? 15.727 -32.312 -11.477 1 97.5 272 GLU A O 1
ATOM 1985 N N . ALA A 1 273 ? 13.828 -33.031 -12.461 1 98.38 273 ALA A N 1
ATOM 1986 C CA . ALA A 1 273 ? 13.219 -31.703 -12.484 1 98.38 273 ALA A CA 1
ATOM 1987 C C . ALA A 1 273 ? 13.031 -31.156 -11.07 1 98.38 273 ALA A C 1
ATOM 1989 O O . ALA A 1 273 ? 13.266 -29.984 -10.812 1 98.38 273 ALA A O 1
ATOM 1990 N N . ALA A 1 274 ? 12.656 -32.031 -10.164 1 98.56 274 ALA A N 1
ATOM 1991 C CA . ALA A 1 274 ? 12.453 -31.641 -8.766 1 98.56 274 ALA A CA 1
ATOM 1992 C C . ALA A 1 274 ? 13.773 -31.234 -8.117 1 98.56 274 ALA A C 1
ATOM 1994 O O . ALA A 1 274 ? 13.812 -30.297 -7.312 1 98.56 274 ALA A O 1
ATOM 1995 N N . GLN A 1 275 ? 14.781 -31.953 -8.445 1 98.44 275 GLN A N 1
ATOM 1996 C CA . GLN A 1 275 ? 16.094 -31.609 -7.906 1 98.44 275 GLN A CA 1
ATOM 1997 C C . GLN A 1 275 ? 16.5 -30.203 -8.328 1 98.44 275 GLN A C 1
ATOM 1999 O O . GLN A 1 275 ? 16.984 -29.422 -7.504 1 98.44 275 GLN A O 1
ATOM 2004 N N . ARG A 1 276 ? 16.344 -29.922 -9.578 1 98.38 276 ARG A N 1
ATOM 2005 C CA . ARG A 1 276 ? 16.656 -28.594 -10.078 1 98.38 276 ARG A CA 1
ATOM 2006 C C . ARG A 1 276 ? 15.766 -27.547 -9.422 1 98.38 276 ARG A C 1
ATOM 2008 O O . ARG A 1 276 ? 16.234 -26.469 -9.062 1 98.38 276 ARG A O 1
ATOM 2015 N N . ALA A 1 277 ? 14.492 -27.844 -9.312 1 98.75 277 ALA A N 1
ATOM 2016 C CA . ALA A 1 277 ? 13.539 -26.922 -8.695 1 98.75 277 ALA A CA 1
ATOM 2017 C C . ALA A 1 277 ? 13.898 -26.641 -7.238 1 98.75 277 ALA A C 1
ATOM 2019 O O . ALA A 1 277 ? 13.812 -25.5 -6.773 1 98.75 277 ALA A O 1
ATOM 2020 N N . ASN A 1 278 ? 14.32 -27.656 -6.5 1 98.5 278 ASN A N 1
ATOM 2021 C CA . ASN A 1 278 ? 14.781 -27.484 -5.125 1 98.5 278 ASN A CA 1
ATOM 2022 C C . ASN A 1 278 ? 15.984 -26.547 -5.051 1 98.5 278 ASN A C 1
ATOM 2024 O O . ASN A 1 278 ? 16.062 -25.703 -4.168 1 98.5 278 ASN A O 1
ATOM 2028 N N . ALA A 1 279 ? 16.875 -26.781 -5.973 1 98.25 279 ALA A N 1
ATOM 2029 C CA . ALA A 1 279 ? 18.047 -25.922 -6.02 1 98.25 279 ALA A CA 1
ATOM 2030 C C . ALA A 1 279 ? 17.672 -24.469 -6.277 1 98.25 279 ALA A C 1
ATOM 2032 O O . ALA A 1 279 ? 18.156 -23.562 -5.605 1 98.25 279 ALA A O 1
ATOM 2033 N N . ALA A 1 280 ? 16.812 -24.297 -7.23 1 98.25 280 ALA A N 1
ATOM 2034 C CA . ALA A 1 280 ? 16.359 -22.953 -7.582 1 98.25 280 ALA A CA 1
ATOM 2035 C C . ALA A 1 280 ? 15.664 -22.281 -6.402 1 98.25 280 ALA A C 1
ATOM 2037 O O . ALA A 1 280 ? 15.914 -21.109 -6.102 1 98.25 280 ALA A O 1
ATOM 2038 N N . ALA A 1 281 ? 14.773 -23.016 -5.738 1 97.56 281 ALA A N 1
ATOM 2039 C CA . ALA A 1 281 ? 14.07 -22.469 -4.582 1 97.56 281 ALA A CA 1
ATOM 2040 C C . ALA A 1 281 ? 15.047 -22.109 -3.463 1 97.56 281 ALA A C 1
ATOM 2042 O O . ALA A 1 281 ? 14.891 -21.078 -2.801 1 97.56 281 ALA A O 1
ATOM 2043 N N . ALA A 1 282 ? 16.016 -22.922 -3.283 1 96.88 282 ALA A N 1
ATOM 2044 C CA . ALA A 1 282 ? 17.031 -22.672 -2.268 1 96.88 282 ALA A CA 1
ATOM 2045 C C . ALA A 1 282 ? 17.797 -21.375 -2.561 1 96.88 282 ALA A C 1
ATOM 2047 O O . ALA A 1 282 ? 18.062 -20.594 -1.653 1 96.88 282 ALA A O 1
ATOM 2048 N N . LEU A 1 283 ? 18.156 -21.219 -3.795 1 97 283 LEU A N 1
ATOM 2049 C CA . LEU A 1 283 ? 18.859 -20 -4.191 1 97 283 LEU A CA 1
ATOM 2050 C C . LEU A 1 283 ? 17.953 -18.781 -4.07 1 97 283 LEU A C 1
ATOM 2052 O O . LEU A 1 283 ? 18.391 -17.719 -3.648 1 97 283 LEU A O 1
ATOM 2056 N N . ALA A 1 284 ? 16.688 -18.969 -4.445 1 95.62 284 ALA A N 1
ATOM 2057 C CA . ALA A 1 284 ? 15.719 -17.859 -4.434 1 95.62 284 ALA A CA 1
ATOM 2058 C C . ALA A 1 284 ? 15.57 -17.281 -3.031 1 95.62 284 ALA A C 1
ATOM 2060 O O . ALA A 1 284 ? 15.469 -16.062 -2.865 1 95.62 284 ALA A O 1
ATOM 2061 N N . VAL A 1 285 ? 15.602 -18.078 -1.976 1 93.38 285 VAL A N 1
ATOM 2062 C CA . VAL A 1 285 ? 15.312 -17.625 -0.62 1 93.38 285 VAL A CA 1
ATOM 2063 C C . VAL A 1 285 ? 16.516 -16.891 -0.052 1 93.38 285 VAL A C 1
ATOM 2065 O O . VAL A 1 285 ? 16.453 -16.281 1.024 1 93.38 285 VAL A O 1
ATOM 2068 N N . THR A 1 286 ? 17.672 -16.922 -0.792 1 93.62 286 THR A N 1
ATOM 2069 C CA . THR A 1 286 ? 18.859 -16.203 -0.344 1 93.62 286 THR A CA 1
ATOM 2070 C C . THR A 1 286 ? 18.812 -14.75 -0.784 1 93.62 286 THR A C 1
ATOM 2072 O O . THR A 1 286 ? 19.719 -13.969 -0.482 1 93.62 286 THR A O 1
ATOM 2075 N N . ARG A 1 287 ? 17.812 -14.375 -1.466 1 89.69 287 ARG A N 1
ATOM 2076 C CA . ARG A 1 287 ? 17.641 -13.023 -1.993 1 89.69 287 ARG A CA 1
ATOM 2077 C C . ARG A 1 287 ? 16.328 -12.414 -1.484 1 89.69 287 ARG A C 1
ATOM 2079 O O . ARG A 1 287 ? 15.359 -13.125 -1.242 1 89.69 287 ARG A O 1
ATOM 2086 N N . TRP A 1 288 ? 16.297 -11.102 -1.434 1 83 288 TRP A N 1
ATOM 2087 C CA . TRP A 1 288 ? 15.086 -10.406 -1.023 1 83 288 TRP A CA 1
ATOM 2088 C C . TRP A 1 288 ? 14.148 -10.195 -2.211 1 83 288 TRP A C 1
ATOM 2090 O O . TRP A 1 288 ? 14.594 -9.82 -3.299 1 83 288 TRP A O 1
ATOM 2100 N N . GLY A 1 289 ? 12.781 -10.477 -1.896 1 81.56 289 GLY A N 1
ATOM 2101 C CA . GLY A 1 289 ? 11.789 -10.156 -2.914 1 81.56 289 GLY A CA 1
ATOM 2102 C C . GLY A 1 289 ? 11.117 -11.391 -3.496 1 81.56 289 GLY A C 1
ATOM 2103 O O . GLY A 1 289 ? 11.539 -12.516 -3.225 1 81.56 289 GLY A O 1
ATOM 2104 N N . PRO A 1 290 ? 10.031 -11.328 -4.305 1 81.19 290 PRO A N 1
ATOM 2105 C CA . PRO A 1 290 ? 9.227 -12.453 -4.785 1 81.19 290 PRO A CA 1
ATOM 2106 C C . PRO A 1 290 ? 9.797 -13.086 -6.051 1 81.19 290 PRO A C 1
ATOM 2108 O O . PRO A 1 290 ? 9.641 -14.289 -6.266 1 81.19 290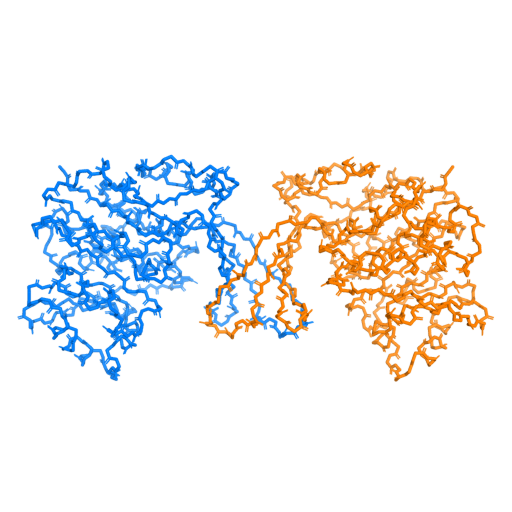 PRO A O 1
ATOM 2111 N N . ALA A 1 291 ? 10.344 -12.477 -6.961 1 88.94 291 ALA A N 1
ATOM 2112 C CA . ALA A 1 291 ? 10.805 -12.953 -8.258 1 88.94 291 ALA A CA 1
ATOM 2113 C C . ALA A 1 291 ? 12.328 -13.023 -8.32 1 88.94 291 ALA A C 1
ATOM 2115 O O . ALA A 1 291 ? 12.945 -12.508 -9.25 1 88.94 291 ALA A O 1
ATOM 2116 N N . THR A 1 292 ? 12.852 -13.906 -7.398 1 89.06 292 THR A N 1
ATOM 2117 C CA . THR A 1 292 ? 14.305 -13.938 -7.277 1 89.06 292 THR A CA 1
ATOM 2118 C C . THR A 1 292 ? 14.867 -15.25 -7.805 1 89.06 292 THR A C 1
ATOM 2120 O O . THR A 1 292 ? 16 -15.609 -7.5 1 89.06 292 THR A O 1
ATOM 2123 N N . SER A 1 293 ? 14.008 -16.016 -8.516 1 95.62 293 SER A N 1
ATOM 2124 C CA . SER A 1 293 ? 14.484 -17.281 -9.055 1 95.62 293 SER A CA 1
ATOM 2125 C C . SER A 1 293 ? 15.773 -17.078 -9.852 1 95.62 293 SER A C 1
ATOM 2127 O O . SER A 1 293 ? 15.898 -16.125 -10.625 1 95.62 293 SER A O 1
ATOM 2129 N N . PRO A 1 294 ? 16.719 -17.984 -9.688 1 97 294 PRO A N 1
ATOM 2130 C CA . PRO A 1 294 ? 17.953 -17.938 -10.461 1 97 294 PRO A CA 1
ATOM 2131 C C . PRO A 1 294 ? 17.781 -18.406 -11.898 1 97 294 PRO A C 1
ATOM 2133 O O . PRO A 1 294 ? 16.703 -18.922 -12.25 1 97 294 PRO A O 1
ATOM 2136 N N . GLY A 1 295 ? 18.859 -18.188 -12.688 1 97.44 295 GLY A N 1
ATOM 2137 C CA . GLY A 1 295 ? 18.922 -18.766 -14.016 1 97.44 295 GLY A CA 1
ATOM 2138 C C . GLY A 1 295 ? 19.562 -20.141 -14.031 1 97.44 295 GLY A C 1
ATOM 2139 O O . GLY A 1 295 ? 20 -20.641 -12.992 1 97.44 295 GLY A O 1
ATOM 2140 N N . THR A 1 296 ? 19.609 -20.688 -15.234 1 97.44 296 THR A N 1
ATOM 2141 C CA . THR A 1 296 ? 20.094 -22.047 -15.453 1 97.44 296 THR A CA 1
ATOM 2142 C C . THR A 1 296 ? 21.531 -22.203 -14.961 1 97.44 296 THR A C 1
ATOM 2144 O O . THR A 1 296 ? 21.875 -23.203 -14.32 1 97.44 296 THR A O 1
ATOM 2147 N N . ALA A 1 297 ? 22.312 -21.219 -15.172 1 97.31 297 ALA A N 1
ATOM 2148 C CA . ALA A 1 297 ? 23.734 -21.297 -14.82 1 97.31 297 ALA A CA 1
ATOM 2149 C C . ALA A 1 297 ? 23.906 -21.406 -13.312 1 97.31 297 ALA A C 1
ATOM 2151 O O . ALA A 1 297 ? 24.703 -22.219 -12.828 1 97.31 297 ALA A O 1
ATOM 2152 N N . GLU A 1 298 ? 23.219 -20.594 -12.609 1 97.5 298 GLU A N 1
ATOM 2153 C CA . GLU A 1 298 ? 23.312 -20.609 -11.156 1 97.5 298 GLU A CA 1
ATOM 2154 C C . GLU A 1 298 ? 22.797 -21.922 -10.586 1 97.5 298 GLU A C 1
ATOM 2156 O O . GLU A 1 298 ? 23.359 -22.469 -9.641 1 97.5 298 GLU A O 1
ATOM 2161 N N . VAL A 1 299 ? 21.734 -22.391 -11.148 1 97.81 299 VAL A N 1
ATOM 2162 C CA . VAL A 1 299 ? 21.172 -23.672 -10.711 1 97.81 299 VAL A CA 1
ATOM 2163 C C . VAL A 1 299 ? 22.172 -24.797 -10.961 1 97.81 299 VAL A C 1
ATOM 2165 O O . VAL A 1 299 ? 22.406 -25.625 -10.078 1 97.81 299 VAL A O 1
ATOM 2168 N N . ASN A 1 300 ? 22.781 -24.812 -12.109 1 97.31 300 ASN A N 1
ATOM 2169 C CA . ASN A 1 300 ? 23.781 -25.828 -12.445 1 97.31 300 ASN A CA 1
ATOM 2170 C C . ASN A 1 300 ? 24.953 -25.797 -11.469 1 97.31 300 ASN A C 1
ATOM 2172 O O . ASN A 1 300 ? 25.453 -26.844 -11.062 1 97.31 300 ASN A O 1
ATOM 2176 N N . ALA A 1 301 ? 25.312 -24.609 -11.125 1 96.81 301 ALA A N 1
ATOM 2177 C CA . ALA A 1 301 ? 26.453 -24.453 -10.211 1 96.81 301 ALA A CA 1
ATOM 2178 C C . ALA A 1 301 ? 26.141 -25.062 -8.852 1 96.81 301 ALA A C 1
ATOM 2180 O O . ALA A 1 301 ? 27 -25.719 -8.25 1 96.81 301 ALA A O 1
ATOM 2181 N N . LEU A 1 302 ? 25 -24.875 -8.406 1 95.88 302 LEU A N 1
ATOM 2182 C CA . LEU A 1 302 ? 24.625 -25.422 -7.098 1 95.88 302 LEU A CA 1
ATOM 2183 C C . LEU A 1 302 ? 24.516 -26.938 -7.152 1 95.88 302 LEU A C 1
ATOM 2185 O O . LEU A 1 302 ? 24.859 -27.625 -6.188 1 95.88 302 LEU A O 1
ATOM 2189 N N . LEU A 1 303 ? 24.047 -27.484 -8.242 1 95.56 303 LEU A N 1
ATOM 2190 C CA . LEU A 1 303 ? 23.844 -28.922 -8.398 1 95.56 303 LEU A CA 1
ATOM 2191 C C . LEU A 1 303 ? 25.188 -29.656 -8.469 1 95.56 303 LEU A C 1
ATOM 2193 O O . LEU A 1 303 ? 25.266 -30.844 -8.156 1 95.56 303 LEU A O 1
ATOM 2197 N N . THR A 1 304 ? 26.203 -28.969 -8.898 1 92.12 304 THR A N 1
ATOM 2198 C CA . THR A 1 304 ? 27.516 -29.594 -9.062 1 92.12 304 THR A CA 1
ATOM 2199 C C . THR A 1 304 ? 28.328 -29.469 -7.777 1 92.12 304 THR A C 1
ATOM 2201 O O . THR A 1 304 ? 29.391 -30.078 -7.652 1 92.12 304 THR A O 1
ATOM 2204 N N . GLU A 1 305 ? 28.031 -28.719 -6.887 1 83.31 305 GLU A N 1
ATOM 2205 C CA . GLU A 1 305 ? 28.719 -28.609 -5.605 1 83.31 305 GLU A CA 1
ATOM 2206 C C . GLU A 1 305 ? 28.453 -29.828 -4.734 1 83.31 305 GLU A C 1
ATOM 2208 O O . GLU A 1 305 ? 29.359 -30.328 -4.066 1 83.31 305 GLU A O 1
ATOM 2213 N N . MET B 1 1 ? -0.333 40.531 1.603 1 81.31 1 MET B N 1
ATOM 2214 C CA . MET B 1 1 ? -1.367 39.531 1.786 1 81.31 1 MET B CA 1
ATOM 2215 C C . MET B 1 1 ? -0.832 38.344 2.582 1 81.31 1 MET B C 1
ATOM 2217 O O . MET B 1 1 ? 0.286 37.875 2.344 1 81.31 1 MET B O 1
ATOM 2221 N N . SER B 1 2 ? -1.615 37.906 3.602 1 92.44 2 SER B N 1
ATOM 2222 C CA . SER B 1 2 ? -1.214 36.844 4.52 1 92.44 2 SER B CA 1
ATOM 2223 C C . SER B 1 2 ? -1.001 35.5 3.779 1 92.44 2 SER B C 1
ATOM 2225 O O . SER B 1 2 ? -1.639 35.25 2.754 1 92.44 2 SER B O 1
ATOM 2227 N N . ARG B 1 3 ? 0.023 34.906 4.18 1 96.44 3 ARG B N 1
ATOM 2228 C CA . ARG B 1 3 ? 0.312 33.594 3.6 1 96.44 3 ARG B CA 1
ATOM 2229 C C . ARG B 1 3 ? 0.381 32.531 4.68 1 96.44 3 ARG B C 1
ATOM 2231 O O . ARG B 1 3 ? 0.662 32.812 5.844 1 96.44 3 ARG B O 1
ATOM 2238 N N . LEU B 1 4 ? -0.014 31.312 4.262 1 98.69 4 LEU B N 1
ATOM 2239 C CA . LEU B 1 4 ? 0.267 30.125 5.062 1 98.69 4 LEU B CA 1
ATOM 2240 C C . LEU B 1 4 ? 1.564 29.469 4.613 1 98.69 4 LEU B C 1
ATOM 2242 O O . LEU B 1 4 ? 1.67 29.016 3.473 1 98.69 4 LEU B O 1
ATOM 2246 N N . LEU B 1 5 ? 2.549 29.438 5.477 1 98.62 5 LEU B N 1
ATOM 2247 C CA . LEU B 1 5 ? 3.781 28.688 5.293 1 98.62 5 LEU B CA 1
ATOM 2248 C C . LEU B 1 5 ? 3.699 27.328 5.996 1 98.62 5 LEU B C 1
ATOM 2250 O O . LEU B 1 5 ? 3.748 27.266 7.227 1 98.62 5 LEU B O 1
ATOM 2254 N N . HIS B 1 6 ? 3.539 26.281 5.223 1 98.62 6 HIS B N 1
ATOM 2255 C CA . HIS B 1 6 ? 3.34 24.969 5.797 1 98.62 6 HIS B CA 1
ATOM 2256 C C . HIS B 1 6 ? 4.652 24.188 5.863 1 98.62 6 HIS B C 1
ATOM 2258 O O . HIS B 1 6 ? 5.273 23.922 4.832 1 98.62 6 HIS B O 1
ATOM 2264 N N . THR B 1 7 ? 5.039 23.719 7.043 1 97.94 7 THR B N 1
ATOM 2265 C CA . THR B 1 7 ? 6.328 23.047 7.223 1 97.94 7 THR B CA 1
ATOM 2266 C C . THR B 1 7 ? 6.145 21.547 7.395 1 97.94 7 THR B C 1
ATOM 2268 O O . THR B 1 7 ? 7.125 20.812 7.504 1 97.94 7 THR B O 1
ATOM 2271 N N . GLY B 1 8 ? 4.906 21.078 7.414 1 96.75 8 GLY B N 1
ATOM 2272 C CA . GLY B 1 8 ? 4.633 19.672 7.637 1 96.75 8 GLY B CA 1
ATOM 2273 C C . GLY B 1 8 ? 4.965 18.797 6.441 1 96.75 8 GLY B C 1
ATOM 2274 O O . GLY B 1 8 ? 5.793 19.172 5.605 1 96.75 8 GLY B O 1
ATOM 2275 N N . GLN B 1 9 ? 4.395 17.609 6.5 1 96.56 9 GLN B N 1
ATOM 2276 C CA . GLN B 1 9 ? 4.723 16.609 5.477 1 96.56 9 GLN B CA 1
ATOM 2277 C C . GLN B 1 9 ? 3.557 16.422 4.508 1 96.56 9 GLN B C 1
ATOM 2279 O O . GLN B 1 9 ? 2.404 16.312 4.93 1 96.56 9 GLN B O 1
ATOM 2284 N N . VAL B 1 10 ? 3.891 16.484 3.248 1 97.81 10 VAL B N 1
ATOM 2285 C CA . VAL B 1 10 ? 2.971 15.953 2.244 1 97.81 10 VAL B CA 1
ATOM 2286 C C . VAL B 1 10 ? 3.357 14.523 1.891 1 97.81 10 VAL B C 1
ATOM 2288 O O . VAL B 1 10 ? 4.523 14.242 1.594 1 97.81 10 VAL B O 1
ATOM 2291 N N . ILE B 1 11 ? 2.404 13.672 1.987 1 96.38 11 ILE B N 1
ATOM 2292 C CA . ILE B 1 11 ? 2.629 12.258 1.743 1 96.38 11 ILE B CA 1
ATOM 2293 C C . ILE B 1 11 ? 1.516 11.703 0.856 1 96.38 11 ILE B C 1
ATOM 2295 O O . ILE B 1 11 ? 0.469 12.328 0.696 1 96.38 11 ILE B O 1
ATOM 2299 N N . VAL B 1 12 ? 1.77 10.57 0.215 1 96.88 12 VAL B N 1
ATOM 2300 C CA . VAL B 1 12 ? 0.752 9.93 -0.614 1 96.88 12 VAL B CA 1
ATOM 2301 C C . VAL B 1 12 ? 0.11 8.773 0.153 1 96.88 12 VAL B C 1
ATOM 2303 O O . VAL B 1 12 ? 0.808 7.906 0.678 1 96.88 12 VAL B O 1
ATOM 2306 N N . ASP B 1 13 ? -1.204 8.844 0.208 1 95.25 13 ASP B N 1
ATOM 2307 C CA . ASP B 1 13 ? -1.963 7.812 0.913 1 95.25 13 ASP B CA 1
ATOM 2308 C C . ASP B 1 13 ? -2.488 6.758 -0.057 1 95.25 13 ASP B C 1
ATOM 2310 O O . ASP B 1 13 ? -3.143 7.086 -1.048 1 95.25 13 ASP B O 1
ATOM 2314 N N . LEU B 1 14 ? -2.111 5.52 0.166 1 95.81 14 LEU B N 1
ATOM 2315 C CA . LEU B 1 14 ? -2.885 4.41 -0.388 1 95.81 14 LEU B CA 1
ATOM 2316 C C . LEU B 1 14 ? -4.066 4.07 0.513 1 95.81 14 LEU B C 1
ATOM 2318 O O . LEU B 1 14 ? -3.896 3.42 1.547 1 95.81 14 LEU B O 1
ATOM 2322 N N . VAL B 1 15 ? -5.234 4.539 0.067 1 93.62 15 VAL B N 1
ATOM 2323 C CA . VAL B 1 15 ? -6.434 4.371 0.876 1 93.62 15 VAL B CA 1
ATOM 2324 C C . VAL B 1 15 ? -7.152 3.082 0.477 1 93.62 15 VAL B C 1
ATOM 2326 O O . VAL B 1 15 ? -7.551 2.92 -0.678 1 93.62 15 VAL B O 1
ATOM 2329 N N . MET B 1 16 ? -7.289 2.176 1.428 1 94.44 16 MET B N 1
ATOM 2330 C CA . MET B 1 16 ? -7.957 0.901 1.18 1 94.44 16 MET B CA 1
ATOM 2331 C C . MET B 1 16 ? -9.094 0.68 2.174 1 94.44 16 MET B C 1
ATOM 2333 O O . MET B 1 16 ? -8.945 0.974 3.361 1 94.44 16 MET B O 1
ATOM 2337 N N . ALA B 1 17 ? -10.227 0.3 1.645 1 93.81 17 ALA B N 1
ATOM 2338 C CA . ALA B 1 17 ? -11.352 -0.081 2.486 1 93.81 17 ALA B CA 1
ATOM 2339 C C . ALA B 1 17 ? -11.445 -1.598 2.627 1 93.81 17 ALA B C 1
ATOM 2341 O O . ALA B 1 17 ? -11.328 -2.328 1.642 1 93.81 17 ALA B O 1
ATOM 2342 N N . LEU B 1 18 ? -11.57 -2.102 3.83 1 94.25 18 LEU B N 1
ATOM 2343 C CA . LEU B 1 18 ? -11.703 -3.531 4.082 1 94.25 18 LEU B CA 1
ATOM 2344 C C . LEU B 1 18 ? -12.656 -3.789 5.246 1 94.25 18 LEU B C 1
ATOM 2346 O O . LEU B 1 18 ? -13.078 -2.854 5.93 1 94.25 18 LEU B O 1
ATOM 2350 N N . ASP B 1 19 ? -13.109 -5.016 5.43 1 93.81 19 ASP B N 1
ATOM 2351 C CA . ASP B 1 19 ? -14.039 -5.328 6.508 1 93.81 19 ASP B CA 1
ATOM 2352 C C . ASP B 1 19 ? -13.344 -5.277 7.867 1 93.81 19 ASP B C 1
ATOM 2354 O O . ASP B 1 19 ? -13.789 -4.566 8.773 1 93.81 19 ASP B O 1
ATOM 2358 N N . THR B 1 20 ? -12.289 -6.094 7.992 1 93.56 20 THR B N 1
ATOM 2359 C CA . THR B 1 20 ? -11.5 -6.156 9.219 1 93.56 20 THR B CA 1
ATOM 2360 C C . THR B 1 20 ? -10.008 -6.262 8.898 1 93.56 20 THR B C 1
ATOM 2362 O O . THR B 1 20 ? -9.625 -6.887 7.906 1 93.56 20 THR B O 1
ATOM 2365 N N . LEU B 1 21 ? -9.211 -5.617 9.75 1 93.81 21 LEU B N 1
ATOM 2366 C CA . LEU B 1 21 ? -7.766 -5.754 9.617 1 93.81 21 LEU B CA 1
ATOM 2367 C C . LEU B 1 21 ? -7.344 -7.215 9.742 1 93.81 21 LEU B C 1
ATOM 2369 O O . LEU B 1 21 ? -7.828 -7.934 10.625 1 93.81 21 LEU B O 1
ATOM 2373 N N . PRO B 1 22 ? -6.52 -7.73 8.812 1 91.88 22 PRO B N 1
ATOM 2374 C CA . PRO B 1 22 ? -6.082 -9.117 8.953 1 91.88 22 PRO B CA 1
ATOM 2375 C C . PRO B 1 22 ? -5.191 -9.336 10.172 1 91.88 22 PRO B C 1
ATOM 2377 O O . PRO B 1 22 ? -4.453 -8.438 10.57 1 91.88 22 PRO B O 1
ATOM 2380 N N . ALA B 1 23 ? -5.297 -10.555 10.711 1 90.62 23 ALA B N 1
ATOM 2381 C CA . ALA B 1 23 ? -4.312 -10.984 11.703 1 90.62 23 ALA B CA 1
ATOM 2382 C C . ALA B 1 23 ? -2.969 -11.281 11.039 1 90.62 23 ALA B C 1
ATOM 2384 O O . ALA B 1 23 ? -2.889 -11.422 9.82 1 90.62 23 ALA B O 1
ATOM 2385 N N . SER B 1 24 ? -1.888 -11.25 11.922 1 89.56 24 SER B N 1
ATOM 2386 C CA . SER B 1 24 ? -0.588 -11.672 11.406 1 89.56 24 SER B CA 1
ATOM 2387 C C . SER B 1 24 ? -0.692 -12.992 10.656 1 89.56 24 SER B C 1
ATOM 2389 O O . SER B 1 24 ? -1.327 -13.938 11.133 1 89.56 24 SER B O 1
ATOM 2391 N N . GLY B 1 25 ? -0.166 -13.07 9.422 1 84.56 25 GLY B N 1
ATOM 2392 C CA . GLY B 1 25 ? -0.226 -14.266 8.594 1 84.56 25 GLY B CA 1
ATOM 2393 C C . GLY B 1 25 ? -1.485 -14.352 7.754 1 84.56 25 GLY B C 1
ATOM 2394 O O . GLY B 1 25 ? -1.641 -15.273 6.949 1 84.56 25 GLY B O 1
ATOM 2395 N N . GLY B 1 26 ? -2.336 -13.359 7.961 1 84.56 26 GLY B N 1
ATOM 2396 C CA . GLY B 1 26 ? -3.617 -13.406 7.277 1 84.56 26 GLY B CA 1
ATOM 2397 C C . GLY B 1 26 ? -3.566 -12.812 5.879 1 84.56 26 GLY B C 1
ATOM 2398 O O . GLY B 1 26 ? -2.541 -12.273 5.465 1 84.56 26 GLY B O 1
ATOM 2399 N N . ASP B 1 27 ? -4.629 -13.031 5.145 1 86 27 ASP B N 1
ATOM 2400 C CA . ASP B 1 27 ? -4.859 -12.523 3.795 1 86 27 ASP B CA 1
ATOM 2401 C C . ASP B 1 27 ? -6.289 -12.008 3.637 1 86 27 ASP B C 1
ATOM 2403 O O . ASP B 1 27 ? -7.246 -12.766 3.811 1 86 27 ASP B O 1
ATOM 2407 N N . VAL B 1 28 ? -6.395 -10.742 3.293 1 90.5 28 VAL B N 1
ATOM 2408 C CA . VAL B 1 28 ? -7.738 -10.188 3.146 1 90.5 28 VAL B CA 1
ATOM 2409 C C . VAL B 1 28 ? -7.84 -9.43 1.825 1 90.5 28 VAL B C 1
ATOM 2411 O O . VAL B 1 28 ? -6.828 -9 1.267 1 90.5 28 VAL B O 1
ATOM 2414 N N . LEU B 1 29 ? -9.102 -9.32 1.374 1 91.44 29 LEU B N 1
ATOM 2415 C CA . LEU B 1 29 ? -9.391 -8.547 0.166 1 91.44 29 LEU B CA 1
ATOM 2416 C C . LEU B 1 29 ? -9.922 -7.164 0.515 1 91.44 29 LEU B C 1
ATOM 2418 O O . LEU B 1 29 ? -10.844 -7.035 1.326 1 91.44 29 LEU B O 1
ATOM 2422 N N . ALA B 1 30 ? -9.289 -6.18 -0.035 1 95.19 30 ALA B N 1
ATOM 2423 C CA . ALA B 1 30 ? -9.805 -4.82 0.085 1 95.19 30 ALA B CA 1
ATOM 2424 C C . ALA B 1 30 ? -10.93 -4.574 -0.917 1 95.19 30 ALA B C 1
ATOM 2426 O O . ALA B 1 30 ? -10.891 -5.078 -2.041 1 95.19 30 ALA B O 1
ATOM 2427 N N . LYS B 1 31 ? -11.891 -3.758 -0.583 1 92.94 31 LYS B N 1
ATOM 2428 C CA . LYS B 1 31 ? -13.047 -3.436 -1.418 1 92.94 31 LYS B CA 1
ATOM 2429 C C . LYS B 1 31 ? -12.727 -2.301 -2.387 1 92.94 31 LYS B C 1
ATOM 2431 O O . LYS B 1 31 ? -13.367 -2.164 -3.428 1 92.94 31 LYS B O 1
ATOM 2436 N N . SER B 1 32 ? -11.805 -1.537 -1.944 1 92.44 32 SER B N 1
ATOM 2437 C CA . SER B 1 32 ? -11.359 -0.413 -2.764 1 92.44 32 SER B CA 1
ATOM 2438 C C . SER B 1 32 ? -9.898 -0.068 -2.486 1 92.44 32 SER B C 1
ATOM 2440 O O . SER B 1 32 ? -9.359 -0.435 -1.442 1 92.44 32 SER B O 1
ATOM 2442 N N . ALA B 1 33 ? -9.297 0.557 -3.492 1 93.81 33 ALA B N 1
ATOM 2443 C CA . ALA B 1 33 ? -7.93 1.066 -3.377 1 93.81 33 ALA B CA 1
ATOM 2444 C C . ALA B 1 33 ? -7.727 2.301 -4.25 1 93.81 33 ALA B C 1
ATOM 2446 O O . ALA B 1 33 ? -8.07 2.293 -5.434 1 93.81 33 ALA B O 1
ATOM 2447 N N . SER B 1 34 ? -7.207 3.365 -3.605 1 92.12 34 SER B N 1
ATOM 2448 C CA . SER B 1 34 ? -6.922 4.582 -4.359 1 92.12 34 SER B CA 1
ATOM 2449 C C . SER B 1 34 ? -5.746 5.34 -3.754 1 92.12 34 SER B C 1
ATOM 2451 O O . SER B 1 34 ? -5.508 5.266 -2.547 1 92.12 34 SER B O 1
ATOM 2453 N N . PHE B 1 35 ? -5.016 6.008 -4.578 1 93.69 35 PHE B N 1
ATOM 2454 C CA . PHE B 1 35 ? -3.939 6.871 -4.109 1 93.69 35 PHE B CA 1
ATOM 2455 C C . PHE B 1 35 ? -4.418 8.312 -3.992 1 93.69 35 PHE B C 1
ATOM 2457 O O . PHE B 1 35 ? -5.02 8.852 -4.926 1 93.69 35 PHE B O 1
ATOM 2464 N N . GLU B 1 36 ? -4.168 8.844 -2.867 1 93.5 36 GLU B N 1
ATOM 2465 C CA . GLU B 1 36 ? -4.543 10.227 -2.596 1 93.5 36 GLU B CA 1
ATOM 2466 C C . GLU B 1 36 ? -3.402 10.992 -1.932 1 93.5 36 GLU B C 1
ATOM 2468 O O . GLU B 1 36 ? -2.68 10.438 -1.099 1 93.5 36 GLU B O 1
ATOM 2473 N N . THR B 1 37 ? -3.244 12.203 -2.398 1 96 37 THR B N 1
ATOM 2474 C CA . THR B 1 37 ? -2.293 13.047 -1.688 1 96 37 THR B CA 1
ATOM 2475 C C . THR B 1 37 ? -2.855 13.477 -0.336 1 96 37 THR B C 1
ATOM 2477 O O . THR B 1 37 ? -4.023 13.859 -0.237 1 96 37 THR B O 1
ATOM 2480 N N . GLY B 1 38 ? -2.008 13.336 0.679 1 94.44 38 GLY B N 1
ATOM 2481 C CA . GLY B 1 38 ? -2.494 13.633 2.018 1 94.44 38 GLY B CA 1
ATOM 2482 C C . GLY B 1 38 ? -1.467 14.328 2.887 1 94.44 38 GLY B C 1
ATOM 2483 O O . GLY B 1 38 ? -0.64 15.094 2.387 1 94.44 38 GLY B O 1
ATOM 2484 N N . GLY B 1 39 ? -1.657 14.125 4.211 1 92.81 39 GLY B N 1
ATOM 2485 C CA . GLY B 1 39 ? -0.814 14.844 5.156 1 92.81 39 GLY B CA 1
ATOM 2486 C C . GLY B 1 39 ? -1.074 16.344 5.176 1 92.81 39 GLY B C 1
ATOM 2487 O O . GLY B 1 39 ? -2.221 16.766 5.293 1 92.81 39 GLY B O 1
ATOM 2488 N N . GLY B 1 40 ? 0.021 17.031 5.098 1 96.31 40 GLY B N 1
ATOM 2489 C CA . GLY B 1 40 ? -0.065 18.469 5.129 1 96.31 40 GLY B CA 1
ATOM 2490 C C . GLY B 1 40 ? -0.84 19.047 3.959 1 96.31 40 GLY B C 1
ATOM 2491 O O . GLY B 1 40 ? -1.329 20.188 4.027 1 96.31 40 GLY B O 1
ATOM 2492 N N . PHE B 1 41 ? -0.946 18.297 2.881 1 98.06 41 PHE B N 1
ATOM 2493 C CA . PHE B 1 41 ? -1.692 18.766 1.716 1 98.06 41 PHE B CA 1
ATOM 2494 C C . PHE B 1 41 ? -3.119 19.141 2.1 1 98.06 41 PHE B C 1
ATOM 2496 O O . PHE B 1 41 ? -3.682 20.094 1.565 1 98.06 41 PHE B O 1
ATOM 2503 N N . ASN B 1 42 ? -3.689 18.406 3.002 1 96.88 42 ASN B N 1
ATOM 2504 C CA . ASN B 1 42 ? -5.078 18.625 3.395 1 96.88 42 ASN B CA 1
ATOM 2505 C C . ASN B 1 42 ? -5.293 20.031 3.963 1 96.88 42 ASN B C 1
ATOM 2507 O O . ASN B 1 42 ? -6.234 20.719 3.574 1 96.88 42 ASN B O 1
ATOM 2511 N N . VAL B 1 43 ? -4.438 20.406 4.855 1 98.25 43 VAL B N 1
ATOM 2512 C CA . VAL B 1 43 ? -4.512 21.734 5.457 1 98.25 43 VAL B CA 1
ATOM 2513 C C . VAL B 1 43 ? -4.293 22.797 4.387 1 98.25 43 VAL B C 1
ATOM 2515 O O . VAL B 1 43 ? -5.016 23.797 4.336 1 98.25 43 VAL B O 1
ATOM 2518 N N . MET B 1 44 ? -3.336 22.578 3.564 1 98.69 44 MET B N 1
ATOM 2519 C CA . MET B 1 44 ? -2.975 23.547 2.539 1 98.69 44 MET B CA 1
ATOM 2520 C C . MET B 1 44 ? -4.109 23.719 1.534 1 98.69 44 MET B C 1
ATOM 2522 O O . MET B 1 44 ? -4.453 24.844 1.172 1 98.69 44 MET B O 1
ATOM 2526 N N . ALA B 1 45 ? -4.691 22.625 1.13 1 98.31 45 ALA B N 1
ATOM 2527 C CA . ALA B 1 45 ? -5.805 22.688 0.187 1 98.31 45 ALA B CA 1
ATOM 2528 C C . ALA B 1 45 ? -6.988 23.453 0.779 1 98.31 45 ALA B C 1
ATOM 2530 O O . ALA B 1 45 ? -7.613 24.266 0.097 1 98.31 45 ALA B O 1
ATOM 2531 N N . ALA B 1 46 ? -7.258 23.188 2.004 1 98.5 46 ALA B N 1
ATOM 2532 C CA . ALA B 1 46 ? -8.352 23.875 2.689 1 98.5 46 ALA B CA 1
ATOM 2533 C C . ALA B 1 46 ? -8.117 25.375 2.738 1 98.5 46 ALA B C 1
ATOM 2535 O O . ALA B 1 46 ? -9.031 26.156 2.453 1 98.5 46 ALA B O 1
ATOM 2536 N N . ALA B 1 47 ? -6.934 25.766 3.104 1 98.69 47 ALA B N 1
ATOM 2537 C CA . ALA B 1 47 ? -6.578 27.188 3.178 1 98.69 47 ALA B CA 1
ATOM 2538 C C . ALA B 1 47 ? -6.688 27.844 1.807 1 98.69 47 ALA B C 1
ATOM 2540 O O . ALA B 1 47 ? -7.297 28.906 1.67 1 98.69 47 ALA B O 1
ATOM 2541 N N . LYS B 1 48 ? -6.16 27.172 0.778 1 98.38 48 LYS B N 1
ATOM 2542 C CA . LYS B 1 48 ? -6.191 27.703 -0.585 1 98.38 48 LYS B CA 1
ATOM 2543 C C . LYS B 1 48 ? -7.625 27.891 -1.071 1 98.38 48 LYS B C 1
ATOM 2545 O O . LYS B 1 48 ? -7.973 28.938 -1.614 1 98.38 48 LYS B O 1
ATOM 2550 N N . ARG B 1 49 ? -8.43 26.922 -0.838 1 98.31 49 ARG B N 1
ATOM 2551 C CA . ARG B 1 49 ? -9.812 26.938 -1.312 1 98.31 49 ARG B CA 1
ATOM 2552 C C . ARG B 1 49 ? -10.609 28.047 -0.625 1 98.31 49 ARG B C 1
ATOM 2554 O O . ARG B 1 49 ? -11.695 28.406 -1.085 1 98.31 49 ARG B O 1
ATOM 2561 N N . ASN B 1 50 ? -10.055 28.5 0.433 1 98.06 50 ASN B N 1
ATOM 2562 C CA . ASN B 1 50 ? -10.734 29.547 1.172 1 98.06 50 ASN B CA 1
ATOM 2563 C C . ASN B 1 50 ? -9.969 30.875 1.114 1 98.06 50 ASN B C 1
ATOM 2565 O O . ASN B 1 50 ? -10.07 31.688 2.023 1 98.06 50 ASN B O 1
ATOM 2569 N N . GLY B 1 51 ? -9.141 31 0.152 1 96.88 51 GLY B N 1
ATOM 2570 C CA . GLY B 1 51 ? -8.664 32.312 -0.284 1 96.88 51 GLY B CA 1
ATOM 2571 C C . GLY B 1 51 ? -7.289 32.656 0.262 1 96.88 51 GLY B C 1
ATOM 2572 O O . GLY B 1 51 ? -6.801 33.781 0.06 1 96.88 51 GLY B O 1
ATOM 2573 N N . LEU B 1 52 ? -6.633 31.781 0.932 1 98.19 52 LEU B N 1
ATOM 2574 C CA . LEU B 1 52 ? -5.324 32.062 1.507 1 98.19 52 LEU B CA 1
ATOM 2575 C C . LEU B 1 52 ? -4.207 31.594 0.585 1 98.19 52 LEU B C 1
ATOM 2577 O O . LEU B 1 52 ? -4.293 30.5 0.018 1 98.19 52 LEU B O 1
ATOM 2581 N N . SER B 1 53 ? -3.227 32.438 0.354 1 98.12 53 SER B N 1
ATOM 2582 C CA . SER B 1 53 ? -2.037 32 -0.358 1 98.12 53 SER B CA 1
ATOM 2583 C C . SER B 1 53 ? -1.227 31.016 0.485 1 98.12 53 SER B C 1
ATOM 2585 O O . SER B 1 53 ? -1.099 31.188 1.698 1 98.12 53 SER B O 1
ATOM 2587 N N . VAL B 1 54 ? -0.687 29.953 -0.185 1 98.5 54 VAL B N 1
ATOM 2588 C CA . VAL B 1 54 ? -0.019 28.891 0.568 1 98.5 54 VAL B CA 1
ATOM 2589 C C . VAL B 1 54 ? 1.327 28.578 -0.077 1 98.5 54 VAL B C 1
ATOM 2591 O O . VAL B 1 54 ? 1.436 28.516 -1.304 1 98.5 54 VAL B O 1
ATOM 2594 N N . ILE B 1 55 ? 2.355 28.422 0.763 1 98.31 55 ILE B N 1
ATOM 2595 C CA . ILE B 1 55 ? 3.676 27.953 0.358 1 98.31 55 ILE B CA 1
ATOM 2596 C C . ILE B 1 55 ? 4.051 26.719 1.158 1 98.31 55 ILE B C 1
ATOM 2598 O O . ILE B 1 55 ? 3.994 26.719 2.391 1 98.31 55 ILE B O 1
ATOM 2602 N N . TYR B 1 56 ? 4.344 25.688 0.447 1 98.44 56 TYR B N 1
ATOM 2603 C CA . TYR B 1 56 ? 4.852 24.469 1.07 1 98.44 56 TYR B CA 1
ATOM 2604 C C . TYR B 1 56 ? 6.363 24.531 1.241 1 98.44 56 TYR B C 1
ATOM 2606 O O . TYR B 1 56 ? 7.102 24.672 0.261 1 98.44 56 TYR B O 1
ATOM 2614 N N . LEU B 1 57 ? 6.777 24.359 2.469 1 98.06 57 LEU B N 1
ATOM 2615 C CA . LEU B 1 57 ? 8.195 24.531 2.764 1 98.06 57 LEU B CA 1
ATOM 2616 C C . LEU B 1 57 ? 8.875 23.172 2.934 1 98.06 57 LEU B C 1
ATOM 2618 O O . LEU B 1 57 ? 10.102 23.094 3.055 1 98.06 57 LEU B O 1
ATOM 2622 N N . GLY B 1 58 ? 8.078 22.094 3 1 97.19 58 GLY B N 1
ATOM 2623 C CA . GLY B 1 58 ? 8.656 20.781 3.191 1 97.19 58 GLY B CA 1
ATOM 2624 C C . GLY B 1 58 ? 9.273 20.203 1.93 1 97.19 58 GLY B C 1
ATOM 2625 O O . GLY B 1 58 ? 9.141 20.781 0.85 1 97.19 58 GLY B O 1
ATOM 2626 N N . ARG B 1 59 ? 9.945 19.047 2.107 1 96.94 59 ARG B N 1
ATOM 2627 C CA . ARG B 1 59 ? 10.578 18.375 0.981 1 96.94 59 ARG B CA 1
ATOM 2628 C C . ARG B 1 59 ? 9.625 17.375 0.334 1 96.94 59 ARG B C 1
ATOM 2630 O O . ARG B 1 59 ? 8.672 16.922 0.969 1 96.94 59 ARG B O 1
ATOM 2637 N N . HIS B 1 60 ? 9.898 17.109 -0.924 1 97.81 60 HIS B N 1
ATOM 2638 C CA . HIS B 1 60 ? 9.164 16.109 -1.7 1 97.81 60 HIS B CA 1
ATOM 2639 C C . HIS B 1 60 ? 10.102 15.352 -2.639 1 97.81 60 HIS B C 1
ATOM 2641 O O . HIS B 1 60 ? 11.258 15.742 -2.82 1 97.81 60 HIS B O 1
ATOM 2647 N N . GLY B 1 61 ? 9.578 14.273 -3.105 1 97.69 61 GLY B N 1
ATOM 2648 C CA . GLY B 1 61 ? 10.484 13.32 -3.734 1 97.69 61 GLY B CA 1
ATOM 2649 C C . GLY B 1 61 ? 10.547 13.469 -5.242 1 97.69 61 GLY B C 1
ATOM 2650 O O . GLY B 1 61 ? 9.828 14.281 -5.824 1 97.69 61 GLY B O 1
ATOM 2651 N N . ASN B 1 62 ? 11.477 12.703 -5.891 1 96.25 62 ASN B N 1
ATOM 2652 C CA . ASN B 1 62 ? 11.734 12.75 -7.328 1 96.25 62 ASN B CA 1
ATOM 2653 C C . ASN B 1 62 ? 11.094 11.562 -8.047 1 96.25 62 ASN B C 1
ATOM 2655 O O . ASN B 1 62 ? 11.336 11.352 -9.234 1 96.25 62 ASN B O 1
ATOM 2659 N N . GLY B 1 63 ? 10.266 10.844 -7.418 1 93.38 63 GLY B N 1
ATOM 2660 C CA . GLY B 1 63 ? 9.633 9.672 -7.988 1 93.38 63 GLY B CA 1
ATOM 2661 C C . GLY B 1 63 ? 8.133 9.836 -8.172 1 93.38 63 GLY B C 1
ATOM 2662 O O . GLY B 1 63 ? 7.621 10.953 -8.172 1 93.38 63 GLY B O 1
ATOM 2663 N N . ARG B 1 64 ? 7.461 8.703 -8.383 1 90.69 64 ARG B N 1
ATOM 2664 C CA . ARG B 1 64 ? 6.039 8.688 -8.703 1 90.69 64 ARG B CA 1
ATOM 2665 C C . ARG B 1 64 ? 5.227 9.375 -7.609 1 90.69 64 ARG B C 1
ATOM 2667 O O . ARG B 1 64 ? 4.242 10.062 -7.902 1 90.69 64 ARG B O 1
ATOM 2674 N N . PHE B 1 65 ? 5.621 9.164 -6.418 1 96.19 65 PHE B N 1
ATOM 2675 C CA . PHE B 1 65 ? 4.852 9.758 -5.332 1 96.19 65 PHE B CA 1
ATOM 2676 C C . PHE B 1 65 ? 5.156 11.25 -5.207 1 96.19 65 PHE B C 1
ATOM 2678 O O . PHE B 1 65 ? 4.273 12.039 -4.867 1 96.19 65 PHE B O 1
ATOM 2685 N N . GLY B 1 66 ? 6.418 11.586 -5.434 1 97.62 66 GLY B N 1
ATOM 2686 C CA . GLY B 1 66 ? 6.727 13.008 -5.535 1 97.62 66 GLY B CA 1
ATOM 2687 C C . GLY B 1 66 ? 5.941 13.703 -6.629 1 97.62 66 GLY B C 1
ATOM 2688 O O . GLY B 1 66 ? 5.441 14.812 -6.426 1 97.62 66 GLY B O 1
ATOM 2689 N N . ASP B 1 67 ? 5.793 13.031 -7.75 1 96.44 67 ASP B N 1
ATOM 2690 C CA . ASP B 1 67 ? 5.039 13.586 -8.867 1 96.44 67 ASP B CA 1
ATOM 2691 C C . ASP B 1 67 ? 3.572 13.789 -8.5 1 96.44 67 ASP B C 1
ATOM 2693 O O . ASP B 1 67 ? 2.988 14.828 -8.797 1 96.44 67 ASP B O 1
ATOM 2697 N N . LEU B 1 68 ? 3.021 12.812 -7.863 1 95.56 68 LEU B N 1
ATOM 2698 C CA . LEU B 1 68 ? 1.627 12.891 -7.445 1 95.56 68 LEU B CA 1
ATOM 2699 C C . LEU B 1 68 ? 1.42 14.039 -6.461 1 95.56 68 LEU B C 1
ATOM 2701 O O . LEU B 1 68 ? 0.466 14.812 -6.59 1 95.56 68 LEU B O 1
ATOM 2705 N N . ALA B 1 69 ? 2.291 14.125 -5.527 1 97.69 69 ALA B N 1
ATOM 2706 C CA . ALA B 1 69 ? 2.213 15.18 -4.523 1 97.69 69 ALA B CA 1
ATOM 2707 C C . ALA B 1 69 ? 2.324 16.562 -5.168 1 97.69 69 ALA B C 1
ATOM 2709 O O . ALA B 1 69 ? 1.516 17.453 -4.891 1 97.69 69 ALA B O 1
ATOM 2710 N N . ARG B 1 70 ? 3.262 16.766 -6.039 1 98.06 70 ARG B N 1
ATOM 2711 C CA . ARG B 1 70 ? 3.475 18.047 -6.703 1 98.06 70 ARG B CA 1
ATOM 2712 C C . ARG B 1 70 ? 2.281 18.406 -7.582 1 98.06 70 ARG B C 1
ATOM 2714 O O . ARG B 1 70 ? 1.831 19.547 -7.574 1 98.06 70 ARG B O 1
ATOM 2721 N N . ALA B 1 71 ? 1.818 17.406 -8.312 1 97.5 71 ALA B N 1
ATOM 2722 C CA . ALA B 1 71 ? 0.671 17.672 -9.18 1 97.5 71 ALA B CA 1
ATOM 2723 C C . ALA B 1 71 ? -0.527 18.156 -8.375 1 97.5 71 ALA B C 1
ATOM 2725 O O . ALA B 1 71 ? -1.217 19.094 -8.781 1 97.5 71 ALA B O 1
ATOM 2726 N N . ALA B 1 72 ? -0.758 17.547 -7.277 1 97.12 72 ALA B N 1
ATOM 2727 C CA . ALA B 1 72 ? -1.876 17.938 -6.418 1 97.12 72 ALA B CA 1
ATOM 2728 C C . ALA B 1 72 ? -1.687 19.344 -5.863 1 97.12 72 ALA B C 1
ATOM 2730 O O . ALA B 1 72 ? -2.615 20.156 -5.875 1 97.12 72 ALA B O 1
ATOM 2731 N N . MET B 1 73 ? -0.499 19.594 -5.398 1 98.38 73 MET B N 1
ATOM 2732 C CA . MET B 1 73 ? -0.216 20.922 -4.832 1 98.38 73 MET B CA 1
ATOM 2733 C C . MET B 1 73 ? -0.333 22 -5.898 1 98.38 73 MET B C 1
ATOM 2735 O O . MET B 1 73 ? -0.962 23.031 -5.672 1 98.38 73 MET B O 1
ATOM 2739 N N . LEU B 1 74 ? 0.194 21.734 -7.051 1 98.06 74 LEU B N 1
ATOM 2740 C CA . LEU B 1 74 ? 0.161 22.703 -8.133 1 98.06 74 LEU B CA 1
ATOM 2741 C C . LEU B 1 74 ? -1.269 22.938 -8.617 1 98.06 74 LEU B C 1
ATOM 2743 O O . LEU B 1 74 ? -1.66 24.062 -8.898 1 98.06 74 LEU B O 1
ATOM 2747 N N . ALA B 1 75 ? -2.002 21.875 -8.703 1 97.56 75 ALA B N 1
ATOM 2748 C CA . ALA B 1 75 ? -3.398 21.984 -9.125 1 97.56 75 ALA B CA 1
ATOM 2749 C C . ALA B 1 75 ? -4.195 22.859 -8.156 1 97.56 75 ALA B C 1
ATOM 2751 O O . ALA B 1 75 ? -5.121 23.562 -8.562 1 97.56 75 ALA B O 1
ATOM 2752 N N . GLU B 1 76 ? -3.811 22.844 -6.887 1 97.31 76 GLU B N 1
ATOM 2753 C CA . GLU B 1 76 ? -4.488 23.641 -5.863 1 97.31 76 GLU B CA 1
ATOM 2754 C C . GLU B 1 76 ? -3.943 25.062 -5.805 1 97.31 76 GLU B C 1
ATOM 2756 O O . GLU B 1 76 ? -4.484 25.906 -5.098 1 97.31 76 GLU B O 1
ATOM 2761 N N . GLY B 1 77 ? -2.863 25.266 -6.492 1 97.94 77 GLY B N 1
ATOM 2762 C CA . GLY B 1 77 ? -2.248 26.594 -6.492 1 97.94 77 GLY B CA 1
ATOM 2763 C C . GLY B 1 77 ? -1.274 26.797 -5.348 1 97.94 77 GLY B C 1
ATOM 2764 O O . GLY B 1 77 ? -0.993 27.938 -4.961 1 97.94 77 GLY B O 1
ATOM 2765 N N . VAL B 1 78 ? -0.795 25.719 -4.773 1 98.5 78 VAL B N 1
ATOM 2766 C CA . VAL B 1 78 ? 0.193 25.797 -3.703 1 98.5 78 VAL B CA 1
ATOM 2767 C C . VAL B 1 78 ? 1.581 26.031 -4.297 1 98.5 78 VAL B C 1
ATOM 2769 O O . VAL B 1 78 ? 1.984 25.328 -5.234 1 98.5 78 VAL B O 1
ATOM 2772 N N . GLU B 1 79 ? 2.223 27.062 -3.826 1 97.88 79 GLU B N 1
ATOM 2773 C CA . GLU B 1 79 ? 3.619 27.266 -4.203 1 97.88 79 GLU B CA 1
ATOM 2774 C C . GLU B 1 79 ? 4.531 26.281 -3.465 1 97.88 79 GLU B C 1
ATOM 2776 O O . GLU B 1 79 ? 4.359 26.047 -2.268 1 97.88 79 GLU B O 1
ATOM 2781 N N . ILE B 1 80 ? 5.422 25.688 -4.168 1 97.88 80 ILE B N 1
ATOM 2782 C CA . ILE B 1 80 ? 6.375 24.75 -3.586 1 97.88 80 ILE B CA 1
ATOM 2783 C C . ILE B 1 80 ? 7.754 25.391 -3.502 1 97.88 80 ILE B C 1
ATOM 2785 O O . ILE B 1 80 ? 8.352 25.719 -4.523 1 97.88 80 ILE B O 1
ATOM 2789 N N . ALA B 1 81 ? 8.258 25.469 -2.336 1 97.25 81 ALA B N 1
ATOM 2790 C CA . ALA B 1 81 ? 9.477 26.234 -2.117 1 97.25 81 ALA B CA 1
ATOM 2791 C C . ALA B 1 81 ? 10.711 25.453 -2.553 1 97.25 81 ALA B C 1
ATOM 2793 O O . ALA B 1 81 ? 11.695 26.031 -3.004 1 97.25 81 ALA B O 1
ATOM 2794 N N . GLN B 1 82 ? 10.664 24.141 -2.408 1 96.25 82 GLN B N 1
ATOM 2795 C CA . GLN B 1 82 ? 11.859 23.328 -2.602 1 96.25 82 GLN B CA 1
ATOM 2796 C C . GLN B 1 82 ? 11.828 22.609 -3.953 1 96.25 82 GLN B C 1
ATOM 2798 O O . GLN B 1 82 ? 10.758 22.281 -4.453 1 96.25 82 GLN B O 1
ATOM 2803 N N . ALA B 1 83 ? 13.023 22.359 -4.465 1 95.62 83 ALA B N 1
ATOM 2804 C CA . ALA B 1 83 ? 13.133 21.438 -5.582 1 95.62 83 ALA B CA 1
ATOM 2805 C C . ALA B 1 83 ? 12.945 20 -5.121 1 95.62 83 ALA B C 1
ATOM 2807 O O . ALA B 1 83 ? 13.109 19.688 -3.936 1 95.62 83 ALA B O 1
ATOM 2808 N N . PRO B 1 84 ? 12.539 19.141 -6.055 1 97.19 84 PRO B N 1
ATOM 2809 C CA . PRO B 1 84 ? 12.453 17.734 -5.668 1 97.19 84 PRO B CA 1
ATOM 2810 C C . PRO B 1 84 ? 13.773 17.188 -5.129 1 97.19 84 PRO B C 1
ATOM 2812 O O . PRO B 1 84 ? 14.844 17.578 -5.594 1 97.19 84 PRO B O 1
ATOM 2815 N N . SER B 1 85 ? 13.625 16.328 -4.18 1 96.62 85 SER B N 1
ATOM 2816 C CA . SER B 1 85 ? 14.805 15.625 -3.68 1 96.62 85 SER B CA 1
ATOM 2817 C C . SER B 1 85 ? 15.531 14.898 -4.805 1 96.62 85 SER B C 1
ATOM 2819 O O . SER B 1 85 ? 14.922 14.5 -5.793 1 96.62 85 SER B O 1
ATOM 2821 N N . THR B 1 86 ? 16.812 14.664 -4.605 1 93.62 86 THR B N 1
ATOM 2822 C CA . THR B 1 86 ? 17.594 14 -5.641 1 93.62 86 THR B CA 1
ATOM 2823 C C . THR B 1 86 ? 17.766 12.516 -5.316 1 93.62 86 THR B C 1
ATOM 2825 O O . THR B 1 86 ? 18.141 11.727 -6.184 1 93.62 86 THR B O 1
ATOM 2828 N N . ASP B 1 87 ? 17.484 12.164 -4.133 1 92.75 87 ASP B N 1
ATOM 2829 C CA . ASP B 1 87 ? 17.938 10.836 -3.73 1 92.75 87 ASP B CA 1
ATOM 2830 C C . ASP B 1 87 ? 16.766 9.984 -3.246 1 92.75 87 ASP B C 1
ATOM 2832 O O . ASP B 1 87 ? 16.906 8.773 -3.064 1 92.75 87 ASP B O 1
ATOM 2836 N N . LYS B 1 88 ? 15.656 10.594 -2.996 1 94.5 88 LYS B N 1
ATOM 2837 C CA . LYS B 1 88 ? 14.523 9.859 -2.441 1 94.5 88 LYS B CA 1
ATOM 2838 C C . LYS B 1 88 ? 13.219 10.266 -3.119 1 94.5 88 LYS B C 1
ATOM 2840 O O . LYS B 1 88 ? 13.109 11.375 -3.65 1 94.5 88 LYS B O 1
ATOM 2845 N N . ASP B 1 89 ? 12.242 9.367 -3.07 1 96.5 89 ASP B N 1
ATOM 2846 C CA . ASP B 1 89 ? 10.883 9.742 -3.434 1 96.5 89 ASP B CA 1
ATOM 2847 C C . ASP B 1 89 ? 10.086 10.18 -2.207 1 96.5 89 ASP B C 1
ATOM 2849 O O . ASP B 1 89 ? 10.562 10.062 -1.077 1 96.5 89 ASP B O 1
ATOM 2853 N N . THR B 1 90 ? 8.93 10.852 -2.4 1 97.94 90 THR B N 1
ATOM 2854 C CA . THR B 1 90 ? 7.965 11.117 -1.338 1 97.94 90 THR B CA 1
ATOM 2855 C C . THR B 1 90 ? 7.488 9.812 -0.704 1 97.94 90 THR B C 1
ATOM 2857 O O . THR B 1 90 ? 7.359 8.797 -1.388 1 97.94 90 THR B O 1
ATOM 2860 N N . GLY B 1 91 ? 7.312 9.867 0.549 1 97 91 GLY B N 1
ATOM 2861 C CA . GLY B 1 91 ? 6.863 8.68 1.265 1 97 91 GLY B CA 1
ATOM 2862 C C . GLY B 1 91 ? 5.418 8.32 0.972 1 97 91 GLY B C 1
ATOM 2863 O O . GLY B 1 91 ? 4.754 9 0.185 1 97 91 GLY B O 1
ATOM 2864 N N . LEU B 1 92 ? 4.969 7.18 1.544 1 96.38 92 LEU B N 1
ATOM 2865 C CA . LEU B 1 92 ? 3.598 6.707 1.371 1 96.38 92 LEU B CA 1
ATOM 2866 C C . LEU B 1 92 ? 3.033 6.18 2.686 1 96.38 92 LEU B C 1
ATOM 2868 O O . LEU B 1 92 ? 3.789 5.754 3.562 1 96.38 92 LEU B O 1
ATOM 2872 N N . CYS B 1 93 ? 1.744 6.344 2.793 1 95.88 93 CYS B N 1
ATOM 2873 C CA . CYS B 1 93 ? 1.005 5.824 3.938 1 95.88 93 CYS B CA 1
ATOM 2874 C C . CYS B 1 93 ? -0.132 4.914 3.488 1 95.88 93 CYS B C 1
ATOM 2876 O O . CYS B 1 93 ? -0.981 5.324 2.693 1 95.88 93 CYS B O 1
ATOM 2878 N N . VAL B 1 94 ? -0.075 3.643 3.916 1 96.75 94 VAL B N 1
ATOM 2879 C CA . VAL B 1 94 ? -1.235 2.779 3.725 1 96.75 94 VAL B CA 1
ATOM 2880 C C . VAL B 1 94 ? -2.291 3.088 4.785 1 96.75 94 VAL B C 1
ATOM 2882 O O . VAL B 1 94 ? -2.057 2.887 5.977 1 96.75 94 VAL B O 1
ATOM 2885 N N . SER B 1 95 ? -3.352 3.646 4.297 1 93.62 95 SER B N 1
ATOM 2886 C CA . SER B 1 95 ? -4.48 3.977 5.164 1 93.62 95 SER B CA 1
ATOM 2887 C C . SER B 1 95 ? -5.594 2.943 5.039 1 93.62 95 SER B C 1
ATOM 2889 O O . SER B 1 95 ? -6.305 2.906 4.031 1 93.62 95 SER B O 1
ATOM 2891 N N . LEU B 1 96 ? -5.766 2.154 6.062 1 93.75 96 LEU B N 1
ATOM 2892 C CA . LEU B 1 96 ? -6.75 1.077 6.066 1 93.75 96 LEU B CA 1
ATOM 2893 C C . LEU B 1 96 ? -8.008 1.49 6.824 1 93.75 96 LEU B C 1
ATOM 2895 O O . LEU B 1 96 ? -7.938 1.846 8 1 93.75 96 LEU B O 1
ATOM 2899 N N . THR B 1 97 ? -9.117 1.5 6.156 1 90.44 97 THR B N 1
ATOM 2900 C CA . THR B 1 97 ? -10.391 1.817 6.789 1 90.44 97 THR B CA 1
ATOM 2901 C C . THR B 1 97 ? -11.258 0.566 6.922 1 90.44 97 THR B C 1
ATOM 2903 O O . THR B 1 97 ? -11.617 -0.055 5.922 1 90.44 97 THR B O 1
ATOM 2906 N N . GLU B 1 98 ? -11.609 0.242 8.117 1 92.62 98 GLU B N 1
ATOM 2907 C CA . GLU B 1 98 ? -12.461 -0.914 8.375 1 92.62 98 GLU B CA 1
ATOM 2908 C C . GLU B 1 98 ? -13.938 -0.546 8.258 1 92.62 98 GLU B C 1
ATOM 2910 O O . GLU B 1 98 ? -14.289 0.635 8.227 1 92.62 98 GLU B O 1
ATOM 2915 N N . ALA B 1 99 ? -14.766 -1.561 8.219 1 89.38 99 ALA B N 1
ATOM 2916 C CA . ALA B 1 99 ? -16.203 -1.343 8.164 1 89.38 99 ALA B CA 1
ATOM 2917 C C . ALA B 1 99 ? -16.688 -0.562 9.383 1 89.38 99 ALA B C 1
ATOM 2919 O O . ALA B 1 99 ? -17.688 0.16 9.312 1 89.38 99 ALA B O 1
ATOM 2920 N N . SER B 1 100 ? -16.031 -0.619 10.547 1 83.75 100 SER B N 1
ATOM 2921 C CA . SER B 1 100 ? -16.328 0.132 11.758 1 83.75 100 SER B CA 1
ATOM 2922 C C . SER B 1 100 ? -15.969 1.604 11.609 1 83.75 100 SER B C 1
ATOM 2924 O O . SER B 1 100 ? -16.234 2.412 12.5 1 83.75 100 SER B O 1
ATOM 2926 N N . THR B 1 101 ? -15.289 1.957 10.531 1 79.19 101 THR B N 1
ATOM 2927 C CA . THR B 1 101 ? -14.82 3.303 10.211 1 79.19 101 THR B CA 1
ATOM 2928 C C . THR B 1 101 ? -13.492 3.588 10.898 1 79.19 101 THR B C 1
ATOM 2930 O O . THR B 1 101 ? -12.914 4.664 10.727 1 79.19 101 THR B O 1
ATOM 2933 N N . GLU B 1 102 ? -13.125 2.621 11.664 1 83.69 102 GLU B N 1
ATOM 2934 C CA . GLU B 1 102 ? -11.812 2.777 12.273 1 83.69 102 GLU B CA 1
ATOM 2935 C C . GLU B 1 102 ? -10.711 2.828 11.219 1 83.69 102 GLU B C 1
ATOM 2937 O O . GLU B 1 102 ? -10.766 2.096 10.227 1 83.69 102 GLU B O 1
ATOM 2942 N N . ARG B 1 103 ? -9.672 3.67 11.484 1 85.06 103 ARG B N 1
ATOM 2943 C CA . ARG B 1 103 ? -8.586 3.842 10.523 1 85.06 103 ARG B CA 1
ATOM 2944 C C . ARG B 1 103 ? -7.25 3.416 11.117 1 85.06 103 ARG B C 1
ATOM 2946 O O . ARG B 1 103 ? -6.945 3.736 12.273 1 85.06 103 ARG B O 1
ATOM 2953 N N . THR B 1 104 ? -6.508 2.645 10.344 1 90.94 104 THR B N 1
ATOM 2954 C CA . THR B 1 104 ? -5.168 2.191 10.695 1 90.94 104 THR B CA 1
ATOM 2955 C C . THR B 1 104 ? -4.148 2.666 9.664 1 90.94 104 THR B C 1
ATOM 2957 O O . THR B 1 104 ? -4.426 2.654 8.461 1 90.94 104 THR B O 1
ATOM 2960 N N . PHE B 1 105 ? -2.953 3.072 10.164 1 90.5 105 PHE B N 1
ATOM 2961 C CA . PHE B 1 105 ? -1.981 3.67 9.258 1 90.5 105 PHE B CA 1
ATOM 2962 C C . PHE B 1 105 ? -0.656 2.92 9.312 1 90.5 105 PHE B C 1
ATOM 2964 O O . PHE B 1 105 ? -0.207 2.521 10.391 1 90.5 105 PHE B O 1
ATOM 2971 N N . ILE B 1 106 ? -0.108 2.664 8.156 1 94.94 106 ILE B N 1
ATOM 2972 C CA . ILE B 1 106 ? 1.259 2.186 7.984 1 94.94 106 ILE B CA 1
ATOM 2973 C C . ILE B 1 106 ? 2.018 3.127 7.051 1 94.94 106 ILE B C 1
ATOM 2975 O O . ILE B 1 106 ? 1.75 3.164 5.844 1 94.94 106 ILE B O 1
ATOM 2979 N N . SER B 1 107 ? 3.047 3.793 7.621 1 94.69 107 SER B N 1
ATOM 2980 C CA . SER B 1 107 ? 3.699 4.848 6.852 1 94.69 107 SER B CA 1
ATOM 2981 C C . SER B 1 107 ? 5.164 4.512 6.582 1 94.69 107 SER B C 1
ATOM 2983 O O . SER B 1 107 ? 5.812 3.854 7.398 1 94.69 107 SER B O 1
ATOM 2985 N N . HIS B 1 108 ? 5.59 4.855 5.453 1 96.38 108 HIS B N 1
ATOM 2986 C CA . HIS B 1 108 ? 7.008 4.891 5.113 1 96.38 108 HIS B CA 1
ATOM 2987 C C . HIS B 1 108 ? 7.449 6.305 4.746 1 96.38 108 HIS B C 1
ATOM 2989 O O . HIS B 1 108 ? 7.008 6.855 3.734 1 96.38 108 HIS B O 1
ATOM 2995 N N . ILE B 1 109 ? 8.375 6.828 5.566 1 96 109 ILE B N 1
ATOM 2996 C CA . ILE B 1 109 ? 8.781 8.219 5.426 1 96 109 ILE B CA 1
ATOM 2997 C C . ILE B 1 109 ? 9.781 8.352 4.281 1 96 109 ILE B C 1
ATOM 2999 O O . ILE B 1 109 ? 10.711 7.547 4.16 1 96 109 ILE B O 1
ATOM 3003 N N . GLY B 1 110 ? 9.523 9.289 3.379 1 97 110 GLY B N 1
ATOM 3004 C CA . GLY B 1 110 ? 10.414 9.57 2.262 1 97 110 GLY B CA 1
ATOM 3005 C C . GLY B 1 110 ? 11.094 10.922 2.375 1 97 110 GLY B C 1
ATOM 3006 O O . GLY B 1 110 ? 11.586 11.281 3.445 1 97 110 GLY B O 1
ATOM 3007 N N . ALA B 1 111 ? 11.117 11.672 1.282 1 97.69 111 ALA B N 1
ATOM 3008 C CA . ALA B 1 111 ? 11.82 12.945 1.185 1 97.69 111 ALA B CA 1
ATOM 3009 C C . ALA B 1 111 ? 11.258 13.961 2.172 1 97.69 111 ALA B C 1
ATOM 3011 O O . ALA B 1 111 ? 11.992 14.812 2.678 1 97.69 111 ALA B O 1
ATOM 3012 N N . GLU B 1 112 ? 10.016 13.836 2.473 1 97.31 112 GLU B N 1
ATOM 3013 C CA . GLU B 1 112 ? 9.352 14.805 3.338 1 97.31 112 GLU B CA 1
ATOM 3014 C C . GLU B 1 112 ? 9.828 14.68 4.781 1 97.31 112 GLU B C 1
ATOM 3016 O O . GLU B 1 112 ? 9.562 15.555 5.605 1 97.31 112 GLU B O 1
ATOM 3021 N N . GLY B 1 113 ? 10.602 13.672 5.098 1 96.25 113 GLY B N 1
ATOM 3022 C CA . GLY B 1 113 ? 11.141 13.5 6.434 1 96.25 113 GLY B CA 1
ATOM 3023 C C . GLY B 1 113 ? 12.406 14.289 6.676 1 96.25 113 GLY B C 1
ATOM 3024 O O . GLY B 1 113 ? 12.883 14.383 7.809 1 96.25 113 GLY B O 1
ATOM 3025 N N . ASP B 1 114 ? 12.875 14.875 5.637 1 95.81 114 ASP B N 1
ATOM 3026 C CA . ASP B 1 114 ? 14.117 15.625 5.73 1 95.81 114 ASP B CA 1
ATOM 3027 C C . ASP B 1 114 ? 13.875 17.125 5.496 1 95.81 114 ASP B C 1
ATOM 3029 O O . ASP B 1 114 ? 12.945 17.5 4.785 1 95.81 114 ASP B O 1
ATOM 3033 N N . LEU B 1 115 ? 14.609 17.938 6.148 1 95.94 115 LEU B N 1
ATOM 3034 C CA . LEU B 1 115 ? 14.617 19.391 5.996 1 95.94 115 LEU B CA 1
ATOM 3035 C C . LEU B 1 115 ? 15.938 19.984 6.469 1 95.94 115 LEU B C 1
ATOM 3037 O O . LEU B 1 115 ? 16.391 19.688 7.578 1 95.94 115 LEU B O 1
ATOM 3041 N N . SER B 1 116 ? 16.625 20.75 5.676 1 95.25 116 SER B N 1
ATOM 3042 C CA . SER B 1 116 ? 17.906 21.328 6.051 1 95.25 116 SER B CA 1
ATOM 3043 C C . SER B 1 116 ? 17.766 22.812 6.359 1 95.25 116 SER B C 1
ATOM 3045 O O . SER B 1 116 ? 16.766 23.438 5.996 1 95.25 116 SER B O 1
ATOM 3047 N N . ALA B 1 117 ? 18.797 23.297 7.035 1 95.44 117 ALA B N 1
ATOM 3048 C CA . ALA B 1 117 ? 18.844 24.734 7.301 1 95.44 117 ALA B CA 1
ATOM 3049 C C . ALA B 1 117 ? 18.875 25.516 6 1 95.44 117 ALA B C 1
ATOM 3051 O O . ALA B 1 117 ? 18.312 26.609 5.91 1 95.44 117 ALA B O 1
ATOM 3052 N N . GLU B 1 118 ? 19.516 24.984 5.059 1 94.62 118 GLU B N 1
ATOM 3053 C CA . GLU B 1 118 ? 19.609 25.625 3.756 1 94.62 118 GLU B CA 1
ATOM 3054 C C . GLU B 1 118 ? 18.25 25.734 3.086 1 94.62 118 GLU B C 1
ATOM 3056 O O . GLU B 1 118 ? 17.953 26.719 2.406 1 94.62 118 GLU B O 1
ATOM 3061 N N . ASP B 1 119 ? 17.406 24.719 3.219 1 94.75 119 ASP B N 1
ATOM 3062 C CA . ASP B 1 119 ? 16.047 24.734 2.674 1 94.75 119 ASP B CA 1
ATOM 3063 C C . ASP B 1 119 ? 15.258 25.922 3.203 1 94.75 119 ASP B C 1
ATOM 3065 O O . ASP B 1 119 ? 14.492 26.547 2.461 1 94.75 119 ASP B O 1
ATOM 3069 N N . LEU B 1 120 ? 15.453 26.219 4.508 1 95.62 120 LEU B N 1
ATOM 3070 C CA . LEU B 1 120 ? 14.641 27.234 5.176 1 95.62 120 LEU B CA 1
ATOM 3071 C C . LEU B 1 120 ? 15.273 28.609 5.051 1 95.62 120 LEU B C 1
ATOM 3073 O O . LEU B 1 120 ? 14.609 29.625 5.25 1 95.62 120 LEU B O 1
ATOM 3077 N N . ALA B 1 121 ? 16.562 28.625 4.762 1 90.94 121 ALA B N 1
ATOM 3078 C CA . ALA B 1 121 ? 17.281 29.891 4.668 1 90.94 121 ALA B CA 1
ATOM 3079 C C . ALA B 1 121 ? 16.719 30.766 3.545 1 90.94 121 ALA B C 1
ATOM 3081 O O . ALA B 1 121 ? 16.734 31.984 3.633 1 90.94 121 ALA B O 1
ATOM 3082 N N . GLY B 1 122 ? 16.172 30.109 2.547 1 85.5 122 GLY B N 1
ATOM 3083 C CA . GLY B 1 122 ? 15.656 30.844 1.401 1 85.5 122 GLY B CA 1
ATOM 3084 C C . GLY B 1 122 ? 14.258 31.375 1.615 1 85.5 122 GLY B C 1
ATOM 3085 O O . GLY B 1 122 ? 13.75 32.156 0.805 1 85.5 122 GLY B O 1
ATOM 3086 N N . VAL B 1 123 ? 13.672 31.062 2.686 1 89.56 123 VAL B N 1
ATOM 3087 C CA . VAL B 1 123 ? 12.297 31.484 2.951 1 89.56 123 VAL B CA 1
ATOM 3088 C C . VAL B 1 123 ? 12.289 32.75 3.801 1 89.56 123 VAL B C 1
ATOM 3090 O O . VAL B 1 123 ? 12.93 32.812 4.855 1 89.56 123 VAL B O 1
ATOM 3093 N N . VAL B 1 124 ? 11.594 33.812 3.35 1 89.75 124 VAL B N 1
ATOM 3094 C CA . VAL B 1 124 ? 11.484 35.062 4.094 1 89.75 124 VAL B CA 1
ATOM 3095 C C . VAL B 1 124 ? 10.047 35.25 4.559 1 89.75 124 VAL B C 1
ATOM 3097 O O . VAL B 1 124 ? 9.219 35.781 3.814 1 89.75 124 VAL B O 1
ATOM 3100 N N . PRO B 1 125 ? 9.859 34.844 5.793 1 93.19 125 PRO B N 1
ATOM 3101 C CA . PRO B 1 125 ? 8.508 35.062 6.309 1 93.19 125 PRO B CA 1
ATOM 3102 C C . PRO B 1 125 ? 8.164 36.531 6.441 1 93.19 125 PRO B C 1
ATOM 3104 O O . PRO B 1 125 ? 9.031 37.344 6.762 1 93.19 125 PRO B O 1
ATOM 3107 N N . GLN B 1 126 ? 6.949 36.844 6.152 1 92.44 126 GLN B N 1
ATOM 3108 C CA . GLN B 1 126 ? 6.406 38.188 6.316 1 92.44 126 GLN B CA 1
ATOM 3109 C C . GLN B 1 126 ? 5.586 38.312 7.598 1 92.44 126 GLN B C 1
ATOM 3111 O O . GLN B 1 126 ? 5.145 37.281 8.148 1 92.44 126 GLN B O 1
ATOM 3116 N N . SER B 1 127 ? 5.324 39.531 8.039 1 91.69 127 SER B N 1
ATOM 3117 C CA . SER B 1 127 ? 4.715 39.781 9.344 1 91.69 127 SER B CA 1
ATOM 3118 C C . SER B 1 127 ? 3.305 39.219 9.422 1 91.69 127 SER B C 1
ATOM 3120 O O . SER B 1 127 ? 2.844 38.812 10.492 1 91.69 127 SER B O 1
ATOM 3122 N N . ASP B 1 128 ? 2.668 39.062 8.336 1 94.25 128 ASP B N 1
ATOM 3123 C CA . ASP B 1 128 ? 1.281 38.594 8.375 1 94.25 128 ASP B CA 1
ATOM 3124 C C . ASP B 1 128 ? 1.179 37.125 8.008 1 94.25 128 ASP B C 1
ATOM 3126 O O . ASP B 1 128 ? 0.079 36.594 7.812 1 94.25 128 ASP B O 1
ATOM 3130 N N . ASP B 1 129 ? 2.311 36.438 7.961 1 96.81 129 ASP B N 1
ATOM 3131 C CA . ASP B 1 129 ? 2.322 35.031 7.613 1 96.81 129 ASP B CA 1
ATOM 3132 C C . ASP B 1 129 ? 1.918 34.156 8.805 1 96.81 129 ASP B C 1
ATOM 3134 O O . ASP B 1 129 ? 2.043 34.594 9.953 1 96.81 129 ASP B O 1
ATOM 3138 N N . TYR B 1 130 ? 1.332 33.062 8.508 1 98.38 130 TYR B N 1
ATOM 3139 C CA . TYR B 1 130 ? 1.111 31.984 9.445 1 98.38 130 TYR B CA 1
ATOM 3140 C C . TYR B 1 130 ? 2.025 30.797 9.141 1 98.38 130 TYR B C 1
ATOM 3142 O O . TYR B 1 130 ? 2.025 30.281 8.016 1 98.38 130 TYR B O 1
ATOM 3150 N N . VAL B 1 131 ? 2.842 30.359 10.109 1 98.5 131 VAL B N 1
ATOM 3151 C CA . VAL B 1 131 ? 3.701 29.203 9.945 1 98.5 131 VAL B CA 1
ATOM 3152 C C . VAL B 1 131 ? 3.061 27.984 10.617 1 98.5 131 VAL B C 1
ATOM 3154 O O . VAL B 1 131 ? 2.877 27.969 11.836 1 98.5 131 VAL B O 1
ATOM 3157 N N . TYR B 1 132 ? 2.729 26.984 9.828 1 98.69 132 TYR B N 1
ATOM 3158 C CA . TYR B 1 132 ? 2.045 25.797 10.328 1 98.69 132 TYR B CA 1
ATOM 3159 C C . TYR B 1 132 ? 3.039 24.672 10.609 1 98.69 132 TYR B C 1
ATOM 3161 O O . TYR B 1 132 ? 3.809 24.281 9.727 1 98.69 132 TYR B O 1
ATOM 3169 N N . VAL B 1 133 ? 2.977 24.125 11.805 1 97.81 133 VAL B N 1
ATOM 3170 C CA . VAL B 1 133 ? 3.891 23.078 12.266 1 97.81 133 VAL B CA 1
ATOM 3171 C C . VAL B 1 133 ? 3.094 21.859 12.719 1 97.81 133 VAL B C 1
ATOM 3173 O O . VAL B 1 133 ? 2.201 21.969 13.562 1 97.81 133 VAL B O 1
ATOM 3176 N N . SER B 1 134 ? 3.414 20.734 12.125 1 95.5 134 SER B N 1
ATOM 3177 C CA . SER B 1 134 ? 2.824 19.453 12.539 1 95.5 134 SER B CA 1
ATOM 3178 C C . SER B 1 134 ? 3.668 18.781 13.609 1 95.5 134 SER B C 1
ATOM 3180 O O . SER B 1 134 ? 4.898 18.766 13.523 1 95.5 134 SER B O 1
ATOM 3182 N N . GLY B 1 135 ? 3.002 18.219 14.586 1 93.06 135 GLY B N 1
ATOM 3183 C CA . GLY B 1 135 ? 3.713 17.469 15.609 1 93.06 135 GLY B CA 1
ATOM 3184 C C . GLY B 1 135 ? 4.508 16.297 15.047 1 93.06 135 GLY B C 1
ATOM 3185 O O . GLY B 1 135 ? 5.531 15.914 15.609 1 93.06 135 GLY B O 1
ATOM 3186 N N . TYR B 1 136 ? 4.129 15.789 13.914 1 90.44 136 TYR B N 1
ATOM 3187 C CA . TYR B 1 136 ? 4.84 14.695 13.258 1 90.44 136 TYR B CA 1
ATOM 3188 C C . TYR B 1 136 ? 6.266 15.109 12.906 1 90.44 136 TYR B C 1
ATOM 3190 O O . TYR B 1 136 ? 7.18 14.281 12.93 1 90.44 136 TYR B O 1
ATOM 3198 N N . SER B 1 137 ? 6.418 16.344 12.594 1 94.62 137 SER B N 1
ATOM 3199 C CA . SER B 1 137 ? 7.73 16.844 12.203 1 94.62 137 SER B CA 1
ATOM 3200 C C . SER B 1 137 ? 8.742 16.688 13.336 1 94.62 137 SER B C 1
ATOM 3202 O O . SER B 1 137 ? 9.938 16.531 13.086 1 94.62 137 SER B O 1
ATOM 3204 N N . LEU B 1 138 ? 8.266 16.688 14.523 1 92.94 138 LEU B N 1
ATOM 3205 C CA . LEU B 1 138 ? 9.141 16.656 15.695 1 92.94 138 LEU B CA 1
ATOM 3206 C C . LEU B 1 138 ? 9.648 15.242 15.945 1 92.94 138 LEU B C 1
ATOM 3208 O O . LEU B 1 138 ? 10.586 15.039 16.719 1 92.94 138 LEU B O 1
ATOM 3212 N N . LEU B 1 139 ? 9.039 14.312 15.297 1 88.5 139 LEU B N 1
ATOM 3213 C CA . LEU B 1 139 ? 9.414 12.914 15.469 1 88.5 139 LEU B CA 1
ATOM 3214 C C . LEU B 1 139 ? 10.391 12.469 14.391 1 88.5 139 LEU B C 1
ATOM 3216 O O . LEU B 1 139 ? 10.914 11.352 14.43 1 88.5 139 LEU B O 1
ATOM 3220 N N . LEU B 1 140 ? 10.648 13.344 13.453 1 92.31 140 LEU B N 1
ATOM 3221 C CA . LEU B 1 140 ? 11.484 13 12.312 1 92.31 140 LEU B CA 1
ATOM 3222 C C . LEU B 1 140 ? 12.914 13.492 12.516 1 92.31 140 LEU B C 1
ATOM 3224 O O . LEU B 1 140 ? 13.164 14.703 12.484 1 92.31 140 LEU B O 1
ATOM 3228 N N . GLU B 1 141 ? 13.797 12.578 12.633 1 91.44 141 GLU B N 1
ATOM 3229 C CA . GLU B 1 141 ? 15.188 12.891 12.953 1 91.44 141 GLU B CA 1
ATOM 3230 C C . GLU B 1 141 ? 15.805 13.805 11.898 1 91.44 141 GLU B C 1
ATOM 3232 O O . GLU B 1 141 ? 16.594 14.695 12.227 1 91.44 141 GLU B O 1
ATOM 3237 N N . GLY B 1 142 ? 15.461 13.664 10.672 1 94 142 GLY B N 1
ATOM 3238 C CA . GLY B 1 142 ? 16.047 14.43 9.586 1 94 142 GLY B CA 1
ATOM 3239 C C . GLY B 1 142 ? 15.453 15.82 9.438 1 94 142 GLY B C 1
ATOM 3240 O O . GLY B 1 142 ? 15.836 16.578 8.547 1 94 142 GLY B O 1
ATOM 3241 N N . LYS B 1 143 ? 14.586 16.156 10.359 1 95.88 143 LYS B N 1
ATOM 3242 C CA . LYS B 1 143 ? 13.82 17.375 10.141 1 95.88 143 LYS B CA 1
ATOM 3243 C C . LYS B 1 143 ? 13.609 18.141 11.445 1 95.88 143 LYS B C 1
ATOM 3245 O O . LYS B 1 143 ? 13.641 19.375 11.469 1 95.88 143 LYS B O 1
ATOM 3250 N N . ALA B 1 144 ? 13.516 17.469 12.539 1 95.88 144 ALA B N 1
ATOM 3251 C CA . ALA B 1 144 ? 12.961 18 13.789 1 95.88 144 ALA B CA 1
ATOM 3252 C C . ALA B 1 144 ? 13.82 19.141 14.312 1 95.88 144 ALA B C 1
ATOM 3254 O O . ALA B 1 144 ? 13.328 20.25 14.508 1 95.88 144 ALA B O 1
ATOM 3255 N N . GLN B 1 145 ? 15.094 18.922 14.508 1 96.69 145 GLN B N 1
ATOM 3256 C CA . GLN B 1 145 ? 15.969 19.922 15.125 1 96.69 145 GLN B CA 1
ATOM 3257 C C . GLN B 1 145 ? 16.094 21.172 14.25 1 96.69 145 GLN B C 1
ATOM 3259 O O . GLN B 1 145 ? 15.977 22.297 14.742 1 96.69 145 GLN B O 1
ATOM 3264 N N . VAL B 1 146 ? 16.25 20.969 12.992 1 97.19 146 VAL B N 1
ATOM 3265 C CA . VAL B 1 146 ? 16.406 22.062 12.055 1 97.19 146 VAL B CA 1
ATOM 3266 C C . VAL B 1 146 ? 15.148 22.922 12.047 1 97.19 146 VAL B C 1
ATOM 3268 O O . VAL B 1 146 ? 15.227 24.156 12.047 1 97.19 146 VAL B O 1
ATOM 3271 N N . LEU B 1 147 ? 14.047 22.297 12.047 1 97.5 147 LEU B N 1
ATOM 3272 C CA . LEU B 1 147 ? 12.766 23 12.023 1 97.5 147 LEU B CA 1
ATOM 3273 C C . LEU B 1 147 ? 12.562 23.812 13.297 1 97.5 147 LEU B C 1
ATOM 3275 O O . LEU B 1 147 ? 12.211 25 13.227 1 97.5 147 LEU B O 1
ATOM 3279 N N . VAL B 1 148 ? 12.82 23.188 14.422 1 97.12 148 VAL B N 1
ATOM 3280 C CA . VAL B 1 148 ? 12.625 23.875 15.703 1 97.12 148 VAL B CA 1
ATOM 3281 C C . VAL B 1 148 ? 13.586 25.062 15.805 1 97.12 148 VAL B C 1
ATOM 3283 O O . VAL B 1 148 ? 13.188 26.141 16.219 1 97.12 148 VAL B O 1
ATOM 3286 N N . ASP B 1 149 ? 14.828 24.875 15.383 1 97.25 149 ASP B N 1
ATOM 3287 C CA . ASP B 1 149 ? 15.789 25.969 15.391 1 97.25 149 ASP B CA 1
ATOM 3288 C C . ASP B 1 149 ? 15.297 27.141 14.539 1 97.25 149 ASP B C 1
ATOM 3290 O O . ASP B 1 149 ? 15.398 28.297 14.945 1 97.25 149 ASP B O 1
ATOM 3294 N N . TRP B 1 150 ? 14.82 26.859 13.43 1 97.56 150 TRP B N 1
ATOM 3295 C CA . TRP B 1 150 ? 14.312 27.875 12.516 1 97.56 150 TRP B CA 1
ATOM 3296 C C . TRP B 1 150 ? 13.109 28.594 13.117 1 97.56 150 TRP B C 1
ATOM 3298 O O . TRP B 1 150 ? 13.016 29.828 13.047 1 97.56 150 TRP B O 1
ATOM 3308 N N . LEU B 1 151 ? 12.234 27.875 13.695 1 97.44 151 LEU B N 1
ATOM 3309 C CA . LEU B 1 151 ? 11.039 28.438 14.312 1 97.44 151 LEU B CA 1
ATOM 3310 C C . LEU B 1 151 ? 11.406 29.391 15.445 1 97.44 151 LEU B C 1
ATOM 3312 O O . LEU B 1 151 ? 10.82 30.469 15.578 1 97.44 151 LEU B O 1
ATOM 3316 N N . LEU B 1 152 ? 12.367 28.984 16.25 1 96.75 152 LEU B N 1
ATOM 3317 C CA . LEU B 1 152 ? 12.773 29.781 17.406 1 96.75 152 LEU B CA 1
ATOM 3318 C C . LEU B 1 152 ? 13.484 31.062 16.953 1 96.75 152 LEU B C 1
ATOM 3320 O O . LEU B 1 152 ? 13.531 32.031 17.703 1 96.75 152 LEU B O 1
ATOM 3324 N N . ALA B 1 153 ? 13.992 31.016 15.773 1 95.75 153 ALA B N 1
ATOM 3325 C CA . ALA B 1 153 ? 14.711 32.156 15.242 1 95.75 153 ALA B CA 1
ATOM 3326 C C . ALA B 1 153 ? 13.75 33.156 14.578 1 95.75 153 ALA B C 1
ATOM 3328 O O . ALA B 1 153 ? 14.125 34.312 14.305 1 95.75 153 ALA B O 1
ATOM 3329 N N . LEU B 1 154 ? 12.547 32.812 14.352 1 95.88 154 LEU B N 1
ATOM 3330 C CA . LEU B 1 154 ? 11.578 33.688 13.711 1 95.88 154 LEU B CA 1
ATOM 3331 C C . LEU B 1 154 ? 11.219 34.844 14.625 1 95.88 154 LEU B C 1
ATOM 3333 O O . LEU B 1 154 ? 11.094 34.688 15.844 1 95.88 154 LEU B O 1
ATOM 3337 N N . PRO B 1 155 ? 11.008 35.969 13.992 1 94.12 155 PRO B N 1
ATOM 3338 C CA . PRO B 1 155 ? 10.461 37.062 14.797 1 94.12 155 PRO B CA 1
ATOM 3339 C C . PRO B 1 155 ? 9.141 36.688 15.477 1 94.12 155 PRO B C 1
ATOM 3341 O O . PRO B 1 155 ? 8.312 36 14.891 1 94.12 155 PRO B O 1
ATOM 3344 N N . ARG B 1 156 ? 8.906 37.281 16.625 1 92.31 156 ARG B N 1
ATOM 3345 C CA . ARG B 1 156 ? 7.777 36.906 17.453 1 92.31 156 ARG B CA 1
ATOM 3346 C C . ARG B 1 156 ? 6.457 37.344 16.844 1 92.31 156 ARG B C 1
ATOM 3348 O O . ARG B 1 156 ? 5.398 36.844 17.188 1 92.31 156 ARG B O 1
ATOM 3355 N N . HIS B 1 157 ? 6.582 38.312 15.984 1 92.25 157 HIS B N 1
ATOM 3356 C CA . HIS B 1 157 ? 5.332 38.812 15.414 1 92.25 157 HIS B CA 1
ATOM 3357 C C . HIS B 1 157 ? 4.809 37.844 14.344 1 92.25 157 HIS B C 1
ATOM 3359 O O . HIS B 1 157 ? 3.66 37.969 13.906 1 92.25 157 HIS B O 1
ATOM 3365 N N . ILE B 1 158 ? 5.637 36.906 13.844 1 95.12 158 ILE B N 1
ATOM 3366 C CA . ILE B 1 158 ? 5.164 35.875 12.938 1 95.12 158 ILE B CA 1
ATOM 3367 C C . ILE B 1 158 ? 4.375 34.812 13.711 1 95.12 158 ILE B C 1
ATOM 3369 O O . ILE B 1 158 ? 4.863 34.281 14.703 1 95.12 158 ILE B O 1
ATOM 3373 N N . THR B 1 159 ? 3.178 34.531 13.266 1 97.75 159 THR B N 1
ATOM 3374 C CA . THR B 1 159 ? 2.291 33.625 13.984 1 97.75 159 THR B CA 1
ATOM 3375 C C . THR B 1 159 ? 2.672 32.188 13.703 1 97.75 159 THR B C 1
ATOM 3377 O O . THR B 1 159 ? 2.736 31.766 12.547 1 97.75 159 THR B O 1
ATOM 3380 N N . VAL B 1 160 ? 2.922 31.391 14.742 1 98.25 160 VAL B N 1
ATOM 3381 C CA . VAL B 1 160 ? 3.223 29.969 14.633 1 98.25 160 VAL B CA 1
ATOM 3382 C C . VAL B 1 160 ? 2.012 29.156 15.078 1 98.25 160 VAL B C 1
ATOM 3384 O O . VAL B 1 160 ? 1.541 29.297 16.203 1 98.25 160 VAL B O 1
ATOM 3387 N N . VAL B 1 161 ? 1.478 28.375 14.125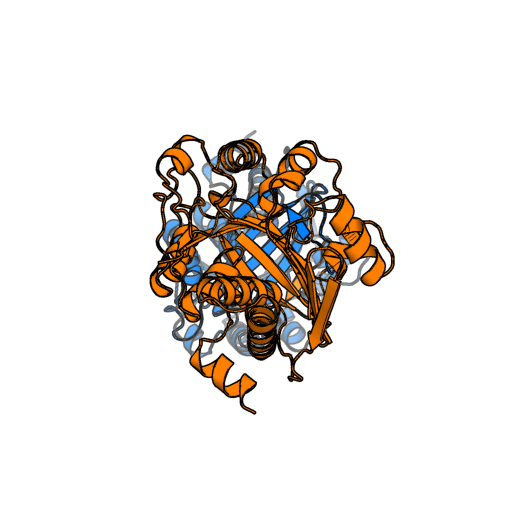 1 98.62 161 VAL B N 1
ATOM 3388 C CA . VAL B 1 161 ? 0.349 27.484 14.359 1 98.62 161 VAL B CA 1
ATOM 3389 C C . VAL B 1 161 ? 0.852 26.047 14.555 1 98.62 161 VAL B C 1
ATOM 3391 O O . VAL B 1 161 ? 1.588 25.531 13.711 1 98.62 161 VAL B O 1
ATOM 3394 N N . PHE B 1 162 ? 0.411 25.406 15.609 1 97.88 162 PHE B N 1
ATOM 3395 C CA . PHE B 1 162 ? 0.904 24.062 15.922 1 97.88 162 PHE B CA 1
ATOM 3396 C C . PHE B 1 162 ? -0.251 23.078 16.047 1 97.88 162 PHE B C 1
ATOM 3398 O O . PHE B 1 162 ? -1.187 23.312 16.828 1 97.88 162 PHE B O 1
ATOM 3405 N N . ASP B 1 163 ? -0.168 22.078 15.312 1 96.94 163 ASP B N 1
ATOM 3406 C CA . ASP B 1 163 ? -1.022 20.906 15.422 1 96.94 163 ASP B CA 1
ATOM 3407 C C . ASP B 1 163 ? -0.228 19.688 15.906 1 96.94 163 ASP B C 1
ATOM 3409 O O . ASP B 1 163 ? 0.585 19.141 15.164 1 96.94 163 ASP B O 1
ATOM 3413 N N . PRO B 1 164 ? -0.457 19.234 17.094 1 93.38 164 PRO B N 1
ATOM 3414 C CA . PRO B 1 164 ? 0.361 18.156 17.656 1 93.38 164 PRO B CA 1
ATOM 3415 C C . PRO B 1 164 ? 0.15 16.828 16.938 1 93.38 164 PRO B C 1
ATOM 3417 O O . PRO B 1 164 ? 1.062 16 16.891 1 93.38 164 PRO B O 1
ATOM 3420 N N . GLY B 1 165 ? -1.006 16.641 16.344 1 86.88 165 GLY B N 1
ATOM 3421 C CA . GLY B 1 165 ? -1.336 15.328 15.805 1 86.88 165 GLY B CA 1
ATOM 3422 C C . GLY B 1 165 ? -1.478 14.258 16.875 1 86.88 165 GLY B C 1
ATOM 3423 O O . GLY B 1 165 ? -1.448 14.562 18.062 1 86.88 165 GLY B O 1
ATOM 3424 N N . PRO B 1 166 ? -1.588 13.008 16.438 1 77.75 166 PRO B N 1
ATOM 3425 C CA . PRO B 1 166 ? -1.854 11.914 17.375 1 77.75 166 PRO B CA 1
ATOM 3426 C C . PRO B 1 166 ? -0.593 11.422 18.078 1 77.75 166 PRO B C 1
ATOM 3428 O O . PRO B 1 166 ? -0.68 10.695 19.078 1 77.75 166 PRO B O 1
ATOM 3431 N N . LEU B 1 167 ? 0.528 11.898 17.672 1 74.25 167 LEU B N 1
ATOM 3432 C CA . LEU B 1 167 ? 1.732 11.211 18.125 1 74.25 167 LEU B CA 1
ATOM 3433 C C . LEU B 1 167 ? 2.438 12.008 19.219 1 74.25 167 LEU B C 1
ATOM 3435 O O . LEU B 1 167 ? 3.289 11.477 19.922 1 74.25 167 LEU B O 1
ATOM 3439 N N . VAL B 1 168 ? 2.178 13.234 19.266 1 75.69 168 VAL B N 1
ATOM 3440 C CA . VAL B 1 168 ? 2.789 14.031 20.328 1 75.69 168 VAL B CA 1
ATOM 3441 C C . VAL B 1 168 ? 1.979 13.891 21.625 1 75.69 168 VAL B C 1
ATOM 3443 O O . VAL B 1 168 ? 0.984 14.594 21.812 1 75.69 168 VAL B O 1
ATOM 3446 N N . LYS B 1 169 ? 2.441 12.945 22.453 1 69.69 169 LYS B N 1
ATOM 3447 C CA . LYS B 1 169 ? 1.628 12.57 23.609 1 69.69 169 LYS B CA 1
ATOM 3448 C C . LYS B 1 169 ? 2.227 13.109 24.906 1 69.69 169 LYS B C 1
ATOM 3450 O O . LYS B 1 169 ? 1.629 12.984 25.969 1 69.69 169 LYS B O 1
ATOM 3455 N N . ALA B 1 170 ? 3.365 13.773 24.719 1 73.88 170 ALA B N 1
ATOM 3456 C CA . ALA B 1 170 ? 3.904 14.289 25.969 1 73.88 170 ALA B CA 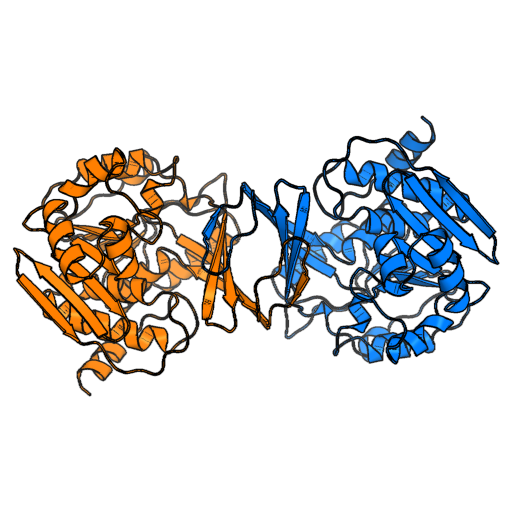1
ATOM 3457 C C . ALA B 1 170 ? 4.73 15.555 25.734 1 73.88 170 ALA B C 1
ATOM 3459 O O . ALA B 1 170 ? 5.469 15.641 24.75 1 73.88 170 ALA B O 1
ATOM 3460 N N . PRO B 1 171 ? 4.605 16.391 26.75 1 78.25 171 PRO B N 1
ATOM 3461 C CA . PRO B 1 171 ? 5.266 17.703 26.641 1 78.25 171 PRO B CA 1
ATOM 3462 C C . PRO B 1 171 ? 6.738 17.641 27.031 1 78.25 171 PRO B C 1
ATOM 3464 O O . PRO B 1 171 ? 7.434 18.656 26.969 1 78.25 171 PRO B O 1
ATOM 3467 N N . ASP B 1 172 ? 7.191 16.406 27.219 1 83.62 172 ASP B N 1
ATOM 3468 C CA . ASP B 1 172 ? 8.438 16.406 27.984 1 83.62 172 ASP B CA 1
ATOM 3469 C C . ASP B 1 172 ? 9.641 16.234 27.078 1 83.62 172 ASP B C 1
ATOM 3471 O O . ASP B 1 172 ? 10.789 16.359 27.516 1 83.62 172 ASP B O 1
ATOM 3475 N N . SER B 1 173 ? 9.414 16.062 25.875 1 85.75 173 SER B N 1
ATOM 3476 C CA . SER B 1 173 ? 10.578 15.984 25 1 85.75 173 SER B CA 1
ATOM 3477 C C . SER B 1 173 ? 11.281 17.328 24.891 1 85.75 173 SER B C 1
ATOM 3479 O O . SER B 1 173 ? 10.648 18.375 25.031 1 85.75 173 SER B O 1
ATOM 3481 N N . ALA B 1 174 ? 12.594 17.281 24.688 1 89.88 174 ALA B N 1
ATOM 3482 C CA . ALA B 1 174 ? 13.391 18.5 24.625 1 89.88 174 ALA B CA 1
ATOM 3483 C C . ALA B 1 174 ? 12.875 19.438 23.531 1 89.88 174 ALA B C 1
ATOM 3485 O O . ALA B 1 174 ? 12.758 20.641 23.75 1 89.88 174 ALA B O 1
ATOM 3486 N N . LEU B 1 175 ? 12.516 18.906 22.438 1 92.75 175 LEU B N 1
ATOM 3487 C CA . LEU B 1 175 ? 12.039 19.719 21.328 1 92.75 175 LEU B CA 1
ATOM 3488 C C . LEU B 1 175 ? 10.688 20.344 21.656 1 92.75 175 LEU B C 1
ATOM 3490 O O . LEU B 1 175 ? 10.445 21.5 21.328 1 92.75 175 LEU B O 1
ATOM 3494 N N . MET B 1 176 ? 9.906 19.594 22.312 1 92.44 176 MET B N 1
ATOM 3495 C CA . MET B 1 176 ? 8.594 20.109 22.672 1 92.44 176 MET B CA 1
ATOM 3496 C C . MET B 1 176 ? 8.703 21.203 23.719 1 92.44 176 MET B C 1
ATOM 3498 O O . MET B 1 176 ? 8.031 22.234 23.641 1 92.44 176 MET B O 1
ATOM 3502 N N . VAL B 1 177 ? 9.516 20.984 24.672 1 93.25 177 VAL B N 1
ATOM 3503 C CA . VAL B 1 177 ? 9.742 21.969 25.719 1 93.25 177 VAL B CA 1
ATOM 3504 C C . VAL B 1 177 ? 10.227 23.281 25.094 1 93.25 177 VAL B C 1
ATOM 3506 O O . VAL B 1 177 ? 9.805 24.359 25.5 1 93.25 177 VAL B O 1
ATOM 3509 N N . ALA B 1 178 ? 11.031 23.156 24.141 1 95.31 178 ALA B N 1
ATOM 3510 C CA . ALA B 1 178 ? 11.578 24.328 23.469 1 95.31 178 ALA B CA 1
ATOM 3511 C C . ALA B 1 178 ? 10.516 25.016 22.625 1 95.31 178 ALA B C 1
ATOM 3513 O O . ALA B 1 178 ? 10.492 26.25 22.531 1 95.31 178 ALA B O 1
ATOM 3514 N N . LEU B 1 179 ? 9.641 24.25 22.047 1 96.25 179 LEU B N 1
ATOM 3515 C CA . LEU B 1 179 ? 8.703 24.766 21.047 1 96.25 179 LEU B CA 1
ATOM 3516 C C . LEU B 1 179 ? 7.477 25.375 21.719 1 96.25 179 LEU B C 1
ATOM 3518 O O . LEU B 1 179 ? 6.879 26.312 21.203 1 96.25 179 LEU B O 1
ATOM 3522 N N . LEU B 1 180 ? 7.094 24.922 22.891 1 95.75 180 LEU B N 1
ATOM 3523 C CA . LEU B 1 180 ? 5.832 25.266 23.547 1 95.75 180 LEU B CA 1
ATOM 3524 C C . LEU B 1 180 ? 5.715 26.766 23.75 1 95.75 180 LEU B C 1
ATOM 3526 O O . LEU B 1 180 ? 4.707 27.375 23.359 1 95.75 180 LEU B O 1
ATOM 3530 N N . PRO B 1 181 ? 6.773 27.391 24.188 1 95.5 181 PRO B N 1
ATOM 3531 C CA . PRO B 1 181 ? 6.664 28.844 24.422 1 95.5 181 PRO B CA 1
ATOM 3532 C C . PRO B 1 181 ? 6.574 29.641 23.125 1 95.5 181 PRO B C 1
ATOM 3534 O O . PRO B 1 181 ? 6.254 30.828 23.141 1 95.5 181 PRO B O 1
ATOM 3537 N N . ARG B 1 182 ? 6.875 28.984 22.031 1 97.06 182 ARG B N 1
ATOM 3538 C CA . ARG B 1 182 ? 6.91 29.672 20.75 1 97.06 182 ARG B CA 1
ATOM 3539 C C . ARG B 1 182 ? 5.559 29.594 20.047 1 97.06 182 ARG B C 1
ATOM 3541 O O . ARG B 1 182 ? 5.281 30.375 19.141 1 97.06 182 ARG B O 1
ATOM 3548 N N . ILE B 1 183 ? 4.676 28.828 20.484 1 97.25 183 ILE B N 1
ATOM 3549 C CA . ILE B 1 183 ? 3.406 28.547 19.812 1 97.25 183 ILE B CA 1
ATOM 3550 C C . ILE B 1 183 ? 2.438 29.703 20.062 1 97.25 183 ILE B C 1
ATOM 3552 O O . ILE B 1 183 ? 2.229 30.125 21.203 1 97.25 183 ILE B O 1
ATOM 3556 N N . ASP B 1 184 ? 1.864 30.203 18.984 1 97.62 184 ASP B N 1
ATOM 3557 C CA . ASP B 1 184 ? 0.886 31.281 19.078 1 97.62 184 ASP B CA 1
ATOM 3558 C C . ASP B 1 184 ? -0.539 30.75 18.969 1 97.62 184 ASP B C 1
ATOM 3560 O O . ASP B 1 184 ? -1.471 31.312 19.531 1 97.62 184 ASP B O 1
ATOM 3564 N N . ILE B 1 185 ? -0.729 29.734 18.172 1 98.31 185 ILE B N 1
ATOM 3565 C CA . ILE B 1 185 ? -2.027 29.094 18 1 98.31 185 ILE B CA 1
ATOM 3566 C C . ILE B 1 185 ? -1.878 27.578 18.141 1 98.31 185 ILE B C 1
ATOM 3568 O O . ILE B 1 185 ? -1.071 26.953 17.438 1 98.31 185 ILE B O 1
ATOM 3572 N N . TRP B 1 186 ? -2.574 27.016 19.016 1 97.56 186 TRP B N 1
ATOM 3573 C CA . TRP B 1 186 ? -2.713 25.578 19.172 1 97.56 186 TRP B CA 1
ATOM 3574 C C . TRP B 1 186 ? -4.012 25.078 18.547 1 97.56 186 TRP B C 1
ATOM 3576 O O . TRP B 1 186 ? -5.082 25.641 18.797 1 97.56 186 TRP B O 1
ATOM 3586 N N . THR B 1 187 ? -3.914 24.109 17.703 1 97.94 187 THR B N 1
ATOM 3587 C CA . THR B 1 187 ? -5.117 23.516 17.125 1 97.94 187 THR B CA 1
ATOM 3588 C C . THR B 1 187 ? -5.062 22 17.188 1 97.94 187 THR B C 1
ATOM 3590 O O . THR B 1 187 ? -4.121 21.375 16.703 1 97.94 187 THR B O 1
ATOM 3593 N N . SER B 1 188 ? -6.023 21.328 17.844 1 96.12 188 SER B N 1
ATOM 3594 C CA . SER B 1 188 ? -6.09 19.875 17.969 1 96.12 188 SER B CA 1
ATOM 3595 C C . SER B 1 188 ? -7.535 19.391 18.062 1 96.12 188 SER B C 1
ATOM 3597 O O . SER B 1 188 ? -8.461 20.203 18.156 1 96.12 188 SER B O 1
ATOM 3599 N N . ASN B 1 189 ? -7.637 18.062 17.969 1 94.38 189 ASN B N 1
ATOM 3600 C CA . ASN B 1 189 ? -8.922 17.516 18.359 1 94.38 189 ASN B CA 1
ATOM 3601 C C . ASN B 1 189 ? -8.945 17.141 19.844 1 94.38 189 ASN B C 1
ATOM 3603 O O . ASN B 1 189 ? -7.953 17.344 20.547 1 94.38 189 ASN B O 1
ATOM 3607 N N . GLY B 1 190 ? -10.07 16.781 20.328 1 93.81 190 GLY B N 1
ATOM 3608 C CA . GLY B 1 190 ? -10.242 16.438 21.734 1 93.81 190 GLY B CA 1
ATOM 3609 C C . GLY B 1 190 ? -9.312 15.344 22.203 1 93.81 190 GLY B C 1
ATOM 3610 O O . GLY B 1 190 ? -8.508 15.562 23.125 1 93.81 190 GLY B O 1
ATOM 3611 N N . PRO B 1 191 ? -9.328 14.219 21.578 1 90.31 191 PRO B N 1
ATOM 3612 C CA . PRO B 1 191 ? -8.453 13.102 21.969 1 90.31 191 PRO B CA 1
ATOM 3613 C C . PRO B 1 191 ? -6.98 13.492 21.984 1 90.31 191 PRO B C 1
ATOM 3615 O O . PRO B 1 191 ? -6.242 13.094 22.891 1 90.31 191 PRO B O 1
ATOM 3618 N N . GLU B 1 192 ? -6.535 14.273 21.078 1 91.12 192 GLU B N 1
ATOM 3619 C CA . GLU B 1 192 ? -5.148 14.734 21.047 1 91.12 192 GLU B CA 1
ATOM 3620 C C . GLU B 1 192 ? -4.836 15.633 22.25 1 91.12 192 GLU B C 1
ATOM 3622 O O . GLU B 1 192 ? -3.777 15.508 22.859 1 91.12 192 GLU B O 1
ATOM 3627 N N . ALA B 1 193 ? -5.754 16.516 22.5 1 93.69 193 ALA B N 1
ATOM 3628 C CA . ALA B 1 193 ? -5.566 17.391 23.656 1 93.69 193 ALA B CA 1
ATOM 3629 C C . ALA B 1 193 ? -5.531 16.594 24.953 1 93.69 193 ALA B C 1
ATOM 3631 O O . ALA B 1 193 ? -4.688 16.844 25.828 1 93.69 193 ALA B O 1
ATOM 3632 N N . LEU B 1 194 ? -6.434 15.625 25.062 1 93.69 194 LEU B N 1
ATOM 3633 C CA . LEU B 1 194 ? -6.484 14.773 26.234 1 93.69 194 LEU B CA 1
ATOM 3634 C C . LEU B 1 194 ? -5.203 13.953 26.375 1 93.69 194 LEU B C 1
ATOM 3636 O O . LEU B 1 194 ? -4.645 13.844 27.469 1 93.69 194 LEU B O 1
ATOM 3640 N N . ALA B 1 195 ? -4.762 13.477 25.297 1 90.12 195 ALA B N 1
ATOM 3641 C CA . ALA B 1 195 ? -3.543 12.672 25.297 1 90.12 195 ALA B CA 1
ATOM 3642 C C . ALA B 1 195 ? -2.33 13.516 25.672 1 90.12 195 ALA B C 1
ATOM 3644 O O . ALA B 1 195 ? -1.476 13.078 26.453 1 90.12 195 ALA B O 1
ATOM 3645 N N . PHE B 1 196 ? -2.236 14.672 25.188 1 91.56 196 PHE B N 1
ATOM 3646 C CA . PHE B 1 196 ? -1.105 15.562 25.422 1 91.56 196 PHE B CA 1
ATOM 3647 C C . PHE B 1 196 ? -1.051 16 26.875 1 91.56 196 PHE B C 1
ATOM 3649 O O . PHE B 1 196 ? 0.032 16.094 27.469 1 91.56 196 PHE B O 1
ATOM 3656 N N . THR B 1 197 ? -2.188 16.234 27.469 1 93 197 THR B N 1
ATOM 3657 C CA . THR B 1 197 ? -2.24 16.812 28.812 1 93 197 THR B CA 1
ATOM 3658 C C . THR B 1 197 ? -2.383 15.727 29.859 1 93 197 THR B C 1
ATOM 3660 O O . THR B 1 197 ? -2.156 15.969 31.047 1 93 197 THR B O 1
ATOM 3663 N N . GLY B 1 198 ? -2.846 14.57 29.406 1 91.5 198 GLY B N 1
ATOM 3664 C CA . GLY B 1 198 ? -3.094 13.484 30.344 1 91.5 198 GLY B CA 1
ATOM 3665 C C . GLY B 1 198 ? -4.316 13.719 31.203 1 91.5 198 GLY B C 1
ATOM 3666 O O . GLY B 1 198 ? -4.441 13.133 32.281 1 91.5 198 GLY B O 1
ATOM 3667 N N . THR B 1 199 ? -5.148 14.602 30.75 1 92.69 199 THR B N 1
ATOM 3668 C CA . THR B 1 199 ? -6.332 14.922 31.531 1 92.69 199 THR B CA 1
ATOM 3669 C C . THR B 1 199 ? -7.52 14.07 31.109 1 92.69 199 THR B C 1
ATOM 3671 O O . THR B 1 199 ? -7.449 13.367 30.094 1 92.69 199 THR B O 1
ATOM 3674 N N . GLY B 1 200 ? -8.594 14.133 31.875 1 92.62 200 GLY B N 1
ATOM 3675 C CA . GLY B 1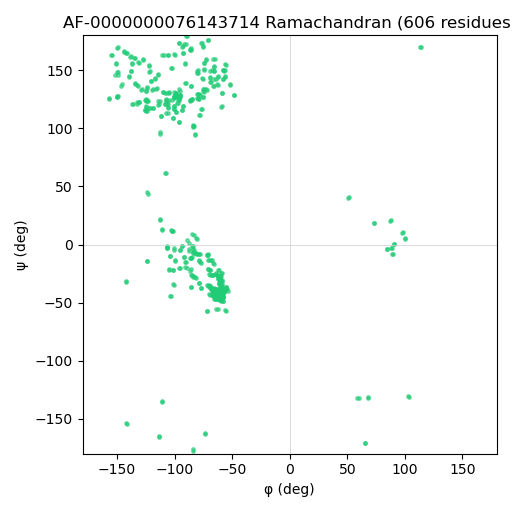 200 ? -9.734 13.266 31.625 1 92.62 200 GLY B CA 1
ATOM 3676 C C . GLY B 1 200 ? -10.875 13.977 30.906 1 92.62 200 GLY B C 1
ATOM 3677 O O . GLY B 1 200 ? -11.75 13.336 30.328 1 92.62 200 GLY B O 1
ATOM 3678 N N . THR B 1 201 ? -10.883 15.281 31.016 1 94 201 THR B N 1
ATOM 3679 C CA . THR B 1 201 ? -11.961 16.031 30.375 1 94 201 THR B CA 1
ATOM 3680 C C . THR B 1 201 ? -11.398 17.125 29.484 1 94 201 THR B C 1
ATOM 3682 O O . THR B 1 201 ? -10.273 17.594 29.688 1 94 201 THR B O 1
ATOM 3685 N N . LEU B 1 202 ? -12.219 17.578 28.547 1 93.06 202 LEU B N 1
ATOM 3686 C CA . LEU B 1 202 ? -11.797 18.625 27.625 1 93.06 202 LEU B CA 1
ATOM 3687 C C . LEU B 1 202 ? -11.57 19.938 28.375 1 93.06 202 LEU B C 1
ATOM 3689 O O . LEU B 1 202 ? -10.656 20.688 28.047 1 93.06 202 LEU B O 1
ATOM 3693 N N . ALA B 1 203 ? -12.43 20.203 29.328 1 91.12 203 ALA B N 1
ATOM 3694 C CA . ALA B 1 203 ? -12.273 21.406 30.141 1 91.12 203 ALA B CA 1
ATOM 3695 C C . ALA B 1 203 ? -10.922 21.422 30.844 1 91.12 203 ALA B C 1
ATOM 3697 O O . ALA B 1 203 ? -10.234 22.438 30.875 1 91.12 203 ALA B O 1
ATOM 3698 N N . ASP B 1 204 ? -10.57 20.297 31.406 1 94 204 ASP B N 1
ATOM 3699 C CA . ASP B 1 204 ? -9.281 20.172 32.062 1 94 204 ASP B CA 1
ATOM 3700 C C . ASP B 1 204 ? -8.125 20.297 31.078 1 94 204 ASP B C 1
ATOM 3702 O O . ASP B 1 204 ? -7.082 20.875 31.406 1 94 204 ASP B O 1
ATOM 3706 N N . ALA B 1 205 ? -8.312 19.75 29.938 1 93.88 205 ALA B N 1
ATOM 3707 C CA . ALA B 1 205 ? -7.281 19.828 28.906 1 93.88 205 ALA B CA 1
ATOM 3708 C C . ALA B 1 205 ? -7.02 21.266 28.5 1 93.88 205 ALA B C 1
ATOM 3710 O O . ALA B 1 205 ? -5.863 21.688 28.359 1 93.88 205 ALA B O 1
ATOM 3711 N N . LEU B 1 206 ? -8.078 22.016 28.328 1 93.06 206 LEU B N 1
ATOM 3712 C CA . LEU B 1 206 ? -7.949 23.422 27.953 1 93.06 206 LEU B CA 1
ATOM 3713 C C . LEU B 1 206 ? -7.211 24.203 29.047 1 93.06 206 LEU B C 1
ATOM 3715 O O . LEU B 1 206 ? -6.352 25.031 28.75 1 93.06 206 LEU B O 1
ATOM 3719 N N . GLY B 1 207 ? -7.562 23.922 30.266 1 92.12 207 GLY B N 1
ATOM 3720 C CA . GLY B 1 207 ? -6.871 24.547 31.375 1 92.12 207 GLY B CA 1
ATOM 3721 C C . GLY B 1 207 ? -5.391 24.219 31.422 1 92.12 207 GLY B C 1
ATOM 3722 O O . GLY B 1 207 ? -4.559 25.094 31.656 1 92.12 207 GLY B O 1
ATOM 3723 N N . ASP B 1 208 ? -5.117 22.969 31.266 1 92.94 208 ASP B N 1
ATOM 3724 C CA . ASP B 1 208 ? -3.732 22.516 31.328 1 92.94 208 ASP B CA 1
ATOM 3725 C C . ASP B 1 208 ? -2.916 23.078 30.172 1 92.94 208 ASP B C 1
ATOM 3727 O O . ASP B 1 208 ? -1.755 23.453 30.344 1 92.94 208 ASP B O 1
ATOM 3731 N N . LEU B 1 209 ? -3.492 23.125 28.984 1 93.19 209 LEU B N 1
ATOM 3732 C CA . LEU B 1 209 ? -2.816 23.672 27.812 1 93.19 209 LEU B CA 1
ATOM 3733 C C . LEU B 1 209 ? -2.422 25.125 28.031 1 93.19 209 LEU B C 1
ATOM 3735 O O . LEU B 1 209 ? -1.356 25.562 27.594 1 93.19 209 LEU B O 1
ATOM 3739 N N . ARG B 1 210 ? -3.199 25.828 28.797 1 91.88 210 ARG B N 1
ATOM 3740 C CA . ARG B 1 210 ? -2.914 27.234 29.094 1 91.88 210 ARG B CA 1
ATOM 3741 C C . ARG B 1 210 ? -1.638 27.359 29.922 1 91.88 210 ARG B C 1
ATOM 3743 O O . ARG B 1 210 ? -0.939 28.375 29.828 1 91.88 210 ARG B O 1
ATOM 3750 N N . HIS B 1 211 ? -1.374 26.312 30.625 1 90.38 211 HIS B N 1
ATOM 3751 C CA . HIS B 1 211 ? -0.178 26.344 31.453 1 90.38 211 HIS B CA 1
ATOM 3752 C C . HIS B 1 211 ? 1.071 26.031 30.641 1 90.38 211 HIS B C 1
ATOM 3754 O O . HIS B 1 211 ? 2.168 26.484 30.984 1 90.38 211 HIS B O 1
ATOM 3760 N N . HIS B 1 212 ? 0.872 25.281 29.656 1 91.88 212 HIS B N 1
ATOM 3761 C CA . HIS B 1 212 ? 2.008 24.859 28.844 1 91.88 212 HIS B CA 1
ATOM 3762 C C . HIS B 1 212 ? 2.344 25.875 27.766 1 91.88 212 HIS B C 1
ATOM 3764 O O . HIS B 1 212 ? 3.471 25.922 27.266 1 91.88 212 HIS B O 1
ATOM 3770 N N . LEU B 1 213 ? 1.358 26.719 27.422 1 94.69 213 LEU B N 1
ATOM 3771 C CA . LEU B 1 213 ? 1.501 27.656 26.312 1 94.69 213 LEU B CA 1
ATOM 3772 C C . LEU B 1 213 ? 1.564 29.094 26.812 1 94.69 213 LEU B C 1
ATOM 3774 O O . LEU B 1 213 ? 1.229 29.359 27.969 1 94.69 213 LEU B O 1
ATOM 3778 N N . PRO B 1 214 ? 2.049 30.016 25.953 1 94.06 214 PRO B N 1
ATOM 3779 C CA . PRO B 1 214 ? 1.998 31.422 26.344 1 94.06 214 PRO B CA 1
ATOM 3780 C C . PRO B 1 214 ? 0.581 31.906 26.656 1 94.06 214 PRO B C 1
ATOM 3782 O O . PRO B 1 214 ? -0.38 31.438 26.031 1 94.06 214 PRO B O 1
ATOM 3785 N N . GLU B 1 215 ? 0.475 32.812 27.5 1 91.12 215 GLU B N 1
ATOM 3786 C CA . GLU B 1 215 ? -0.812 33.344 27.938 1 91.12 215 GLU B CA 1
ATOM 3787 C C . GLU B 1 215 ? -1.609 33.906 26.75 1 91.12 215 GLU B C 1
ATOM 3789 O O . GLU B 1 215 ? -2.842 33.844 26.75 1 91.12 215 GLU B O 1
ATOM 3794 N N . THR B 1 216 ? -0.918 34.406 25.781 1 92.62 216 THR B N 1
ATOM 3795 C CA . THR B 1 216 ? -1.574 35.062 24.656 1 92.62 216 THR B CA 1
ATOM 3796 C C . THR B 1 216 ? -1.94 34.031 23.578 1 92.62 216 THR B C 1
ATOM 3798 O O . THR B 1 216 ? -2.602 34.375 22.594 1 92.62 216 THR B O 1
ATOM 3801 N N . ALA B 1 217 ? -1.553 32.781 23.781 1 96.38 217 ALA B N 1
ATOM 3802 C CA . ALA B 1 217 ? -1.783 31.766 22.766 1 96.38 217 ALA B CA 1
ATOM 3803 C C . ALA B 1 217 ? -3.275 31.5 22.578 1 96.38 217 ALA B C 1
ATOM 3805 O O . ALA B 1 217 ? -4.031 31.469 23.547 1 96.38 217 ALA B O 1
ATOM 3806 N N . LEU B 1 218 ? -3.664 31.406 21.328 1 97.56 218 LEU B N 1
ATOM 3807 C CA . LEU B 1 218 ? -5.02 31 20.984 1 97.56 218 LEU B CA 1
ATOM 3808 C C . LEU B 1 218 ? -5.137 29.469 20.953 1 97.56 218 LEU B C 1
ATOM 3810 O O . LEU B 1 218 ? -4.371 28.797 20.25 1 97.56 218 LEU B O 1
ATOM 3814 N N . LEU B 1 219 ? -6.094 28.938 21.719 1 97.44 219 LEU B N 1
ATOM 3815 C CA . LEU B 1 219 ? -6.328 27.5 21.75 1 97.44 219 LEU B CA 1
ATOM 3816 C C . LEU B 1 219 ? -7.613 27.141 21.016 1 97.44 219 LEU B C 1
ATOM 3818 O O . LEU B 1 219 ? -8.672 27.703 21.297 1 97.44 219 LEU B O 1
ATOM 3822 N N . VAL B 1 220 ? -7.457 26.25 20.062 1 98 220 VAL B N 1
ATOM 3823 C CA . VAL B 1 220 ? -8.609 25.719 19.344 1 98 220 VAL B CA 1
ATOM 3824 C C . VAL B 1 220 ? -8.648 24.203 19.484 1 98 220 VAL B C 1
ATOM 3826 O O . VAL B 1 220 ? -7.738 23.5 19.031 1 98 220 VAL B O 1
ATOM 3829 N N . VAL B 1 221 ? -9.695 23.656 20.109 1 97.25 221 VAL B N 1
ATOM 3830 C CA . VAL B 1 221 ? -9.844 22.219 20.312 1 97.25 221 VAL B CA 1
ATOM 3831 C C . VAL B 1 221 ? -11.188 21.766 19.75 1 97.25 221 VAL B C 1
ATOM 3833 O O . VAL B 1 221 ? -12.242 22.172 20.234 1 97.25 221 VAL B O 1
ATOM 3836 N N . ARG B 1 222 ? -11.047 20.953 18.766 1 96.94 222 ARG B N 1
ATOM 3837 C CA . ARG B 1 222 ? -12.25 20.438 18.109 1 96.94 222 ARG B CA 1
ATOM 3838 C C . ARG B 1 222 ? -12.906 19.359 18.969 1 96.94 222 ARG B C 1
ATOM 3840 O O . ARG B 1 222 ? -12.219 18.531 19.578 1 96.94 222 ARG B O 1
ATOM 3847 N N . ASP B 1 223 ? -14.211 19.359 18.938 1 94.81 223 ASP B N 1
ATOM 3848 C CA . ASP B 1 223 ? -15.023 18.422 19.719 1 94.81 223 ASP B CA 1
ATOM 3849 C C . ASP B 1 223 ? -15.969 17.641 18.812 1 94.81 223 ASP B C 1
ATOM 3851 O O . ASP B 1 223 ? -17.172 17.594 19.047 1 94.81 223 ASP B O 1
ATOM 3855 N N . GLY B 1 224 ? -15.445 17.203 17.766 1 91.88 224 GLY B N 1
ATOM 3856 C CA . GLY B 1 224 ? -16.234 16.422 16.812 1 91.88 224 GLY B CA 1
ATOM 3857 C C . GLY B 1 224 ? -17.438 17.172 16.281 1 91.88 224 GLY B C 1
ATOM 3858 O O . GLY B 1 224 ? -17.312 18.297 15.812 1 91.88 224 GLY B O 1
ATOM 3859 N N . PRO B 1 225 ? -18.594 16.422 16.328 1 92.75 225 PRO B N 1
ATOM 3860 C CA . PRO B 1 225 ? -19.812 17.031 15.805 1 92.75 225 PRO B CA 1
ATOM 3861 C C . PRO B 1 225 ? -20.297 18.219 16.656 1 92.75 225 PRO B C 1
ATOM 3863 O O . PRO B 1 225 ? -21.141 19 16.203 1 92.75 225 PRO B O 1
ATOM 3866 N N . ASN B 1 226 ? -19.75 18.344 17.812 1 95.12 226 ASN B N 1
ATOM 3867 C CA . ASN B 1 226 ? -20.172 19.406 18.719 1 95.12 226 ASN B CA 1
ATOM 3868 C C . ASN B 1 226 ? -19.516 20.734 18.375 1 95.12 226 ASN B C 1
ATOM 3870 O O . ASN B 1 226 ? -19.875 21.766 18.922 1 95.12 226 ASN B O 1
ATOM 3874 N N . GLY B 1 227 ? -18.594 20.688 17.453 1 97.19 227 GLY B N 1
ATOM 3875 C CA . GLY B 1 227 ? -17.891 21.891 17.078 1 97.19 227 GLY B CA 1
ATOM 3876 C C . GLY B 1 227 ? -16.5 21.984 17.656 1 97.19 227 GLY B C 1
ATOM 3877 O O . GLY B 1 227 ? -15.688 21.062 17.484 1 97.19 227 GLY B O 1
ATOM 3878 N N . CYS B 1 228 ? -16.234 23.172 18.266 1 97.88 228 CYS B N 1
ATOM 3879 C CA . CYS B 1 228 ? -14.906 23.328 18.859 1 97.88 228 CYS B CA 1
ATOM 3880 C C . CYS B 1 228 ? -14.93 24.359 19.969 1 97.88 228 CYS B C 1
ATOM 3882 O O . CYS B 1 228 ? -15.93 25.047 20.172 1 97.88 228 CYS B O 1
ATOM 3884 N N . TRP B 1 229 ? -13.93 24.312 20.734 1 97.38 229 TRP B N 1
ATOM 3885 C CA . TRP B 1 229 ? -13.68 25.297 21.766 1 97.38 229 TRP B CA 1
ATOM 3886 C C . TRP B 1 229 ? -12.555 26.25 21.359 1 97.38 229 TRP B C 1
ATOM 3888 O O . TRP B 1 229 ? -11.523 25.812 20.844 1 97.38 229 TRP B O 1
ATOM 3898 N N . VAL B 1 230 ? -12.859 27.531 21.516 1 97.31 230 VAL B N 1
ATOM 3899 C CA . VAL B 1 230 ? -11.867 28.578 21.281 1 97.31 230 VAL B CA 1
ATOM 3900 C C . VAL B 1 230 ? -11.539 29.281 22.594 1 97.31 230 VAL B C 1
ATOM 3902 O O . VAL B 1 230 ? -12.438 29.812 23.266 1 97.31 230 VAL B O 1
ATOM 3905 N N . SER B 1 231 ? -10.297 29.219 22.922 1 94.62 231 SER B N 1
ATOM 3906 C CA . SER B 1 231 ? -9.914 29.781 24.203 1 94.62 231 SER B CA 1
ATOM 3907 C C . SER B 1 231 ? -8.734 30.75 24.062 1 94.62 231 SER B C 1
ATOM 3909 O O . SER B 1 231 ? -7.801 30.484 23.297 1 94.62 231 SER B O 1
ATOM 3911 N N . ARG B 1 232 ? -8.883 31.844 24.656 1 90.31 232 ARG B N 1
ATOM 3912 C CA . ARG B 1 232 ? -7.805 32.812 24.766 1 90.31 232 ARG B CA 1
ATOM 3913 C C . ARG B 1 232 ? -7.867 33.562 26.094 1 90.31 232 ARG B C 1
ATOM 3915 O O . ARG B 1 232 ? -8.945 33.969 26.531 1 90.31 232 ARG B O 1
ATOM 3922 N N . GLN B 1 233 ? -6.715 33.75 26.703 1 85.81 233 GLN B N 1
ATOM 3923 C CA . GLN B 1 233 ? -6.578 34.531 27.938 1 85.81 233 GLN B CA 1
ATOM 3924 C C . GLN B 1 233 ? -7.594 34.062 28.984 1 85.81 233 GLN B C 1
ATOM 3926 O O . GLN B 1 233 ? -8.281 34.906 29.578 1 85.81 233 GLN B O 1
ATOM 3931 N N . GLY B 1 234 ? -7.797 32.719 29.078 1 78.94 234 GLY B N 1
ATOM 3932 C CA . GLY B 1 234 ? -8.602 32.156 30.156 1 78.94 234 GLY B CA 1
ATOM 3933 C C . GLY B 1 234 ? -10.078 32.062 29.812 1 78.94 234 GLY B C 1
ATOM 3934 O O . GLY B 1 234 ? -10.867 31.5 30.562 1 78.94 234 GLY B O 1
ATOM 3935 N N . GLN B 1 235 ? -10.438 32.625 28.734 1 87.31 235 GLN B N 1
ATOM 3936 C CA . GLN B 1 235 ? -11.836 32.562 28.297 1 87.31 235 GLN B CA 1
ATOM 3937 C C . GLN B 1 235 ? -12.016 31.547 27.188 1 87.31 235 GLN B C 1
ATOM 3939 O O . GLN B 1 235 ? -11.32 31.609 26.156 1 87.31 235 GLN B O 1
ATOM 3944 N N . ALA B 1 236 ? -12.914 30.656 27.469 1 91.31 236 ALA B N 1
ATOM 3945 C CA . ALA B 1 236 ? -13.203 29.625 26.484 1 91.31 236 ALA B CA 1
ATOM 3946 C C . ALA B 1 236 ? -14.625 29.75 25.938 1 91.31 236 ALA B C 1
ATOM 3948 O O . ALA B 1 236 ? -15.586 29.844 26.703 1 91.31 236 ALA B O 1
ATOM 3949 N N . ASP B 1 237 ? -14.703 29.875 24.656 1 94.25 237 ASP B N 1
ATOM 3950 C CA . ASP B 1 237 ? -15.992 29.938 23.984 1 94.25 237 ASP B CA 1
ATOM 3951 C C . ASP B 1 237 ? -16.25 28.656 23.172 1 94.25 237 ASP B C 1
ATOM 3953 O O . ASP B 1 237 ? -15.375 28.172 22.484 1 94.25 237 ASP B O 1
ATOM 3957 N N . HIS B 1 238 ? -17.438 28.203 23.438 1 96.94 238 HIS B N 1
ATOM 3958 C CA . HIS B 1 238 ? -17.844 27.078 22.609 1 96.94 238 HIS B CA 1
ATOM 3959 C C . HIS B 1 238 ? -18.484 27.547 21.312 1 96.94 238 HIS B C 1
ATOM 3961 O O . HIS B 1 238 ? -19.375 28.406 21.312 1 96.94 238 HIS B O 1
ATOM 3967 N N . VAL B 1 239 ? -17.984 27.125 20.203 1 97.94 239 VAL B N 1
ATOM 3968 C CA . VAL B 1 239 ? -18.547 27.391 18.891 1 97.94 239 VAL B CA 1
ATOM 3969 C C . VAL B 1 239 ? -19.219 26.125 18.344 1 97.94 239 VAL B C 1
ATOM 3971 O O . VAL B 1 239 ? -18.531 25.141 18.047 1 97.94 239 VAL B O 1
ATOM 3974 N N . PRO B 1 240 ? -20.5 26.094 18.188 1 97.31 240 PRO B N 1
ATOM 3975 C CA . PRO B 1 240 ? -21.234 24.859 17.859 1 97.31 240 PRO B CA 1
ATOM 3976 C C . PRO B 1 240 ? -20.875 24.328 16.469 1 97.31 240 PRO B C 1
ATOM 3978 O O . PRO B 1 240 ? -20.484 25.109 15.586 1 97.31 240 PRO B O 1
ATOM 3981 N N . GLY B 1 241 ? -21.031 23.047 16.344 1 97.12 241 GLY B N 1
ATOM 3982 C CA . GLY B 1 241 ? -20.859 22.391 15.055 1 97.12 241 GLY B CA 1
ATOM 3983 C C . GLY B 1 241 ? -22.109 22.438 14.195 1 97.12 241 GLY B C 1
ATOM 3984 O O . GLY B 1 241 ? -23.062 23.156 14.508 1 97.12 241 GLY B O 1
ATOM 3985 N N . PHE B 1 242 ? -22.031 21.828 13.07 1 96.62 242 PHE B N 1
ATOM 3986 C CA . PHE B 1 242 ? -23.141 21.703 12.125 1 96.62 242 PHE B CA 1
ATOM 3987 C C . PHE B 1 242 ? -23.562 20.25 11.961 1 96.62 242 PHE B C 1
ATOM 3989 O O . PHE B 1 242 ? -22.703 19.375 11.844 1 96.62 242 PHE B O 1
ATOM 3996 N N . LYS B 1 243 ? -24.766 19.969 11.977 1 92.56 243 LYS B N 1
ATOM 3997 C CA . LYS B 1 243 ? -25.281 18.609 11.797 1 92.56 243 LYS B CA 1
ATOM 3998 C C . LYS B 1 243 ? -25.234 18.203 10.328 1 92.56 243 LYS B C 1
ATOM 4000 O O . LYS B 1 243 ? -25.844 18.875 9.477 1 92.56 243 LYS B O 1
ATOM 4005 N N . VAL B 1 244 ? -24.453 17.203 10.086 1 93.56 244 VAL B N 1
ATOM 4006 C CA . VAL B 1 244 ? -24.375 16.672 8.734 1 93.56 244 VAL B CA 1
ATOM 4007 C C . VAL B 1 244 ? -24.359 15.141 8.781 1 93.56 244 VAL B C 1
ATOM 4009 O O . VAL B 1 244 ? -24.172 14.555 9.852 1 93.56 244 VAL B O 1
ATOM 4012 N N . LYS B 1 245 ? -24.656 14.469 7.648 1 91.81 245 LYS B N 1
ATOM 4013 C CA . LYS B 1 245 ? -24.453 13.031 7.512 1 91.81 245 LYS B CA 1
ATOM 4014 C C . LYS B 1 245 ? -23.016 12.719 7.109 1 91.81 245 LYS B C 1
ATOM 4016 O O . LYS B 1 245 ? -22.656 12.852 5.941 1 91.81 245 LYS B O 1
ATOM 4021 N N . ALA B 1 246 ? -22.281 12.32 8.094 1 88.94 246 ALA B N 1
ATOM 4022 C CA . ALA B 1 246 ? -20.859 12.078 7.879 1 88.94 246 ALA B CA 1
ATOM 4023 C C . ALA B 1 246 ? -20.641 10.781 7.105 1 88.94 246 ALA B C 1
ATOM 4025 O O . ALA B 1 246 ? -21.266 9.766 7.395 1 88.94 246 ALA B O 1
ATOM 4026 N N . LEU B 1 247 ? -19.828 10.836 6.078 1 84.88 247 LEU B N 1
ATOM 4027 C CA . LEU B 1 247 ? -19.422 9.68 5.285 1 84.88 247 LEU B CA 1
ATOM 4028 C C . LEU B 1 247 ? -18 9.242 5.637 1 84.88 247 LEU B C 1
ATOM 4030 O O . LEU B 1 247 ? -17.734 8.047 5.754 1 84.88 247 LEU B O 1
ATOM 4034 N N . ASP B 1 248 ? -17.094 10.141 5.758 1 84.62 248 ASP B N 1
ATOM 4035 C CA . ASP B 1 248 ? -15.672 9.914 6.012 1 84.62 248 ASP B CA 1
ATOM 4036 C C . ASP B 1 248 ? -15.062 11.078 6.785 1 84.62 248 ASP B C 1
ATOM 4038 O O . ASP B 1 248 ? -15.062 12.219 6.312 1 84.62 248 ASP B O 1
ATOM 4042 N N . SER B 1 249 ? -14.422 10.805 7.875 1 85.38 249 SER B N 1
ATOM 4043 C CA . SER B 1 249 ? -13.898 11.875 8.719 1 85.38 249 SER B CA 1
ATOM 4044 C C . SER B 1 249 ? -12.445 12.195 8.375 1 85.38 249 SER B C 1
ATOM 4046 O O . SER B 1 249 ? -11.844 13.078 8.984 1 85.38 249 SER B O 1
ATOM 4048 N N . ASN B 1 250 ? -11.891 11.469 7.414 1 84.94 250 ASN B N 1
ATOM 4049 C CA . ASN B 1 250 ? -10.5 11.68 7.035 1 84.94 250 ASN B CA 1
ATOM 4050 C C . ASN B 1 250 ? -10.258 13.109 6.559 1 84.94 250 ASN B C 1
ATOM 4052 O O . ASN B 1 250 ? -10.93 13.578 5.641 1 84.94 250 ASN B O 1
ATOM 4056 N N . GLY B 1 251 ? -9.383 13.812 7.281 1 88.88 251 GLY B N 1
ATOM 4057 C CA . GLY B 1 251 ? -9 15.148 6.848 1 88.88 251 GLY B CA 1
ATOM 4058 C C . GLY B 1 251 ? -9.883 16.234 7.43 1 88.88 251 GLY B C 1
ATOM 4059 O O . GLY B 1 251 ? -9.672 17.422 7.168 1 88.88 251 GLY B O 1
ATOM 4060 N N . ALA B 1 252 ? -10.875 15.922 8.258 1 92.25 252 ALA B N 1
ATOM 4061 C CA . ALA B 1 252 ? -11.781 16.906 8.836 1 92.25 252 ALA B CA 1
ATOM 4062 C C . ALA B 1 252 ? -11.023 17.922 9.688 1 92.25 252 ALA B C 1
ATOM 4064 O O . ALA B 1 252 ? -11.289 19.125 9.617 1 92.25 252 ALA B O 1
ATOM 4065 N N . GLY B 1 253 ? -10.133 17.375 10.5 1 94.81 253 GLY B N 1
ATOM 4066 C CA . GLY B 1 253 ? -9.312 18.266 11.312 1 94.81 253 GLY B CA 1
ATOM 4067 C C . GLY B 1 253 ? -8.43 19.188 10.484 1 94.81 253 GLY B C 1
ATOM 4068 O O . GLY B 1 253 ? -8.258 20.359 10.828 1 94.81 253 GLY B O 1
ATOM 4069 N N . ASP B 1 254 ? -7.906 18.672 9.422 1 96.38 254 ASP B N 1
ATOM 4070 C CA . ASP B 1 254 ? -7.082 19.469 8.523 1 96.38 254 ASP B CA 1
ATOM 4071 C C . ASP B 1 254 ? -7.91 20.547 7.832 1 96.38 254 ASP B C 1
ATOM 4073 O O . ASP B 1 254 ? -7.457 21.688 7.68 1 96.38 254 ASP B O 1
ATOM 4077 N N . ALA B 1 255 ? -9.117 20.141 7.418 1 97.69 255 ALA B N 1
ATOM 4078 C CA . ALA B 1 255 ? -10.023 21.125 6.836 1 97.69 255 ALA B CA 1
ATOM 4079 C C . ALA B 1 255 ? -10.305 22.25 7.816 1 97.69 255 ALA B C 1
ATOM 4081 O O . ALA B 1 255 ? -10.25 23.438 7.449 1 97.69 255 ALA B O 1
ATOM 4082 N N . HIS B 1 256 ? -10.57 21.875 9.039 1 98.44 256 HIS B N 1
ATOM 4083 C CA . HIS B 1 256 ? -10.828 22.859 10.094 1 98.44 256 HIS B CA 1
ATOM 4084 C C . HIS B 1 256 ? -9.656 23.812 10.258 1 98.44 256 HIS B C 1
ATOM 4086 O O . HIS B 1 256 ? -9.836 25.031 10.25 1 98.44 256 HIS B O 1
ATOM 4092 N N . ALA B 1 257 ? -8.469 23.234 10.352 1 98.38 257 ALA B N 1
ATOM 4093 C CA . ALA B 1 257 ? -7.266 24.031 10.594 1 98.38 257 ALA B CA 1
ATOM 4094 C C . ALA B 1 257 ? -7.012 25 9.438 1 98.38 257 ALA B C 1
ATOM 4096 O O . ALA B 1 257 ? -6.773 26.188 9.656 1 98.38 257 ALA B O 1
ATOM 4097 N N . GLY B 1 258 ? -7.121 24.516 8.227 1 98.75 258 GLY B N 1
ATOM 4098 C CA . GLY B 1 258 ? -6.883 25.359 7.062 1 98.75 258 GLY B CA 1
ATOM 4099 C C . GLY B 1 258 ? -7.867 26.516 6.949 1 98.75 258 GLY B C 1
ATOM 4100 O O . GLY B 1 258 ? -7.465 27.656 6.734 1 98.75 258 GLY B O 1
ATOM 4101 N N . VAL B 1 259 ? -9.109 26.219 7.113 1 98.81 259 VAL B N 1
ATOM 4102 C CA . VAL B 1 259 ? -10.156 27.234 6.969 1 98.81 259 VAL B CA 1
ATOM 4103 C C . VAL B 1 259 ? -10.078 28.219 8.133 1 98.81 259 VAL B C 1
ATOM 4105 O O . VAL B 1 259 ? -10.32 29.422 7.953 1 98.81 259 VAL B O 1
ATOM 4108 N N . PHE B 1 260 ? -9.734 27.766 9.297 1 98.75 260 PHE B N 1
ATOM 4109 C CA . PHE B 1 260 ? -9.586 28.625 10.461 1 98.75 260 PHE B CA 1
ATOM 4110 C C . PHE B 1 260 ? -8.508 29.672 10.219 1 98.75 260 PHE B C 1
ATOM 4112 O O . PHE B 1 260 ? -8.742 30.875 10.43 1 98.75 260 PHE B O 1
ATOM 4119 N N . ILE B 1 261 ? -7.402 29.219 9.727 1 98.69 261 ILE B N 1
ATOM 4120 C CA . ILE B 1 261 ? -6.281 30.125 9.477 1 98.69 261 ILE B CA 1
ATOM 4121 C C . ILE B 1 261 ? -6.656 31.109 8.367 1 98.69 261 ILE B C 1
ATOM 4123 O O . ILE B 1 261 ? -6.348 32.281 8.461 1 98.69 261 ILE B O 1
ATOM 4127 N N . ALA B 1 262 ? -7.32 30.609 7.355 1 98.62 262 ALA B N 1
ATOM 4128 C CA . ALA B 1 262 ? -7.777 31.484 6.285 1 98.62 262 ALA B CA 1
ATOM 4129 C C . ALA B 1 262 ? -8.719 32.562 6.824 1 98.62 262 ALA B C 1
ATOM 4131 O O . ALA B 1 262 ? -8.648 33.719 6.414 1 98.62 262 ALA B O 1
ATOM 4132 N N . GLY B 1 263 ? -9.617 32.156 7.703 1 98.31 263 GLY B N 1
ATOM 4133 C CA . GLY B 1 263 ? -10.516 33.094 8.336 1 98.31 263 GLY B CA 1
ATOM 4134 C C . GLY B 1 263 ? -9.789 34.188 9.125 1 98.31 263 GLY B C 1
ATOM 4135 O O . GLY B 1 263 ? -10.086 35.375 8.984 1 98.31 263 GLY B O 1
ATOM 4136 N N . LEU B 1 264 ? -8.836 33.781 9.953 1 98 264 LEU B N 1
ATOM 4137 C CA . LEU B 1 264 ? -8.039 34.719 10.719 1 98 264 LEU B CA 1
ATOM 4138 C C . LEU B 1 264 ? -7.305 35.688 9.789 1 98 264 LEU B C 1
ATOM 4140 O O . LEU B 1 264 ? -7.27 36.906 10.031 1 98 264 LEU B O 1
ATOM 4144 N N . ALA B 1 265 ? -6.738 35.125 8.773 1 97.62 265 ALA B N 1
ATOM 4145 C CA . ALA B 1 265 ? -5.973 35.906 7.805 1 97.62 265 ALA B CA 1
ATOM 4146 C C . ALA B 1 265 ? -6.852 36.969 7.133 1 97.62 265 ALA B C 1
ATOM 4148 O O . ALA B 1 265 ? -6.363 38.031 6.727 1 97.62 265 ALA B O 1
ATOM 4149 N N . ASN B 1 266 ? -8.094 36.688 7.02 1 96.5 266 ASN B N 1
ATOM 4150 C CA . ASN B 1 266 ? -9.039 37.594 6.395 1 96.5 266 ASN B CA 1
ATOM 4151 C C . ASN B 1 266 ? -9.617 38.594 7.41 1 96.5 266 ASN B C 1
ATOM 4153 O O . ASN B 1 266 ? -10.562 39.312 7.102 1 96.5 266 ASN B O 1
ATOM 4157 N N . GLY B 1 267 ? -9.18 38.5 8.594 1 96.75 267 GLY B N 1
ATOM 4158 C CA . GLY B 1 267 ? -9.531 39.531 9.578 1 96.75 267 GLY B CA 1
ATOM 4159 C C . GLY B 1 267 ? -10.688 39.125 10.469 1 96.75 267 GLY B C 1
ATOM 4160 O O . GLY B 1 267 ? -11.172 39.906 11.273 1 96.75 267 GLY B O 1
ATOM 4161 N N . LEU B 1 268 ? -11.078 37.906 10.422 1 97.44 268 LEU B N 1
ATOM 4162 C CA . LEU B 1 268 ? -12.164 37.438 11.273 1 97.44 268 LEU B CA 1
ATOM 4163 C C . LEU B 1 268 ? -11.688 37.281 12.711 1 97.44 268 LEU B C 1
ATOM 4165 O O . LEU B 1 268 ? -10.508 37 12.953 1 97.44 268 LEU B O 1
ATOM 4169 N N . THR B 1 269 ? -12.641 37.469 13.664 1 97.19 269 THR B N 1
ATOM 4170 C CA . THR B 1 269 ? -12.344 37.094 15.039 1 97.19 269 THR B CA 1
ATOM 4171 C C . THR B 1 269 ? -12.148 35.594 15.18 1 97.19 269 THR B C 1
ATOM 4173 O O . THR B 1 269 ? -12.602 34.812 14.32 1 97.19 269 THR B O 1
ATOM 4176 N N . PRO B 1 270 ? -11.492 35.188 16.219 1 97.56 270 PRO B N 1
ATOM 4177 C CA . PRO B 1 270 ? -11.32 33.719 16.422 1 97.56 270 PRO B CA 1
ATOM 4178 C C . PRO B 1 270 ? -12.641 32.969 16.438 1 97.56 270 PRO B C 1
ATOM 4180 O O . PRO B 1 270 ? -12.742 31.891 15.859 1 97.56 270 PRO B O 1
ATOM 4183 N N . ALA B 1 271 ? -13.641 33.531 17 1 97.19 271 ALA B N 1
ATOM 4184 C CA . ALA B 1 271 ? -14.938 32.875 17.078 1 97.19 271 ALA B CA 1
ATOM 4185 C C . ALA B 1 271 ? -15.562 32.75 15.688 1 97.19 271 ALA B C 1
ATOM 4187 O O . ALA B 1 271 ? -16.125 31.703 15.344 1 97.19 271 ALA B O 1
ATOM 4188 N N . GLU B 1 272 ? -15.469 33.812 14.938 1 97.44 272 GLU B N 1
ATOM 4189 C CA . GLU B 1 272 ? -16 33.781 13.578 1 97.44 272 GLU B CA 1
ATOM 4190 C C . GLU B 1 272 ? -15.234 32.812 12.695 1 97.44 272 GLU B C 1
ATOM 4192 O O . GLU B 1 272 ? -15.828 32.094 11.898 1 97.44 272 GLU B O 1
ATOM 4197 N N . ALA B 1 273 ? -13.906 32.844 12.805 1 98.31 273 ALA B N 1
ATOM 4198 C CA . ALA B 1 273 ? -13.07 31.906 12.055 1 98.31 273 ALA B CA 1
ATOM 4199 C C . ALA B 1 273 ? -13.398 30.469 12.422 1 98.31 273 ALA B C 1
ATOM 4201 O O . ALA B 1 273 ? -13.445 29.594 11.555 1 98.31 273 ALA B O 1
ATOM 4202 N N . ALA B 1 274 ? -13.664 30.234 13.672 1 98.5 274 ALA B N 1
ATOM 4203 C CA . ALA B 1 274 ? -14.008 28.906 14.156 1 98.5 274 ALA B CA 1
ATOM 4204 C C . ALA B 1 274 ? -15.352 28.438 13.594 1 98.5 274 ALA B C 1
ATOM 4206 O O . ALA B 1 274 ? -15.531 27.266 13.258 1 98.5 274 ALA B O 1
ATOM 4207 N N . GLN B 1 275 ? -16.25 29.375 13.539 1 98.38 275 GLN B N 1
ATOM 4208 C CA . GLN B 1 275 ? -17.547 29.031 12.969 1 98.38 275 GLN B CA 1
ATOM 4209 C C . GLN B 1 275 ? -17.422 28.578 11.523 1 98.38 275 GLN B C 1
ATOM 4211 O O . GLN B 1 275 ? -18.016 27.578 11.117 1 98.38 275 GLN B O 1
ATOM 4216 N N . ARG B 1 276 ? -16.656 29.328 10.773 1 98.38 276 ARG B N 1
ATOM 4217 C CA . ARG B 1 276 ? -16.422 28.953 9.391 1 98.38 276 ARG B CA 1
ATOM 4218 C C . ARG B 1 276 ? -15.703 27.609 9.297 1 98.38 276 ARG B C 1
ATOM 4220 O O . ARG B 1 276 ? -16.031 26.766 8.453 1 98.38 276 ARG B O 1
ATOM 4227 N N . ALA B 1 277 ? -14.703 27.422 10.125 1 98.75 277 ALA B N 1
ATOM 4228 C CA . ALA B 1 277 ? -13.93 26.172 10.148 1 98.75 277 ALA B CA 1
ATOM 4229 C C . ALA B 1 277 ? -14.828 24.984 10.492 1 98.75 277 ALA B C 1
ATOM 4231 O O . ALA B 1 277 ? -14.695 23.906 9.898 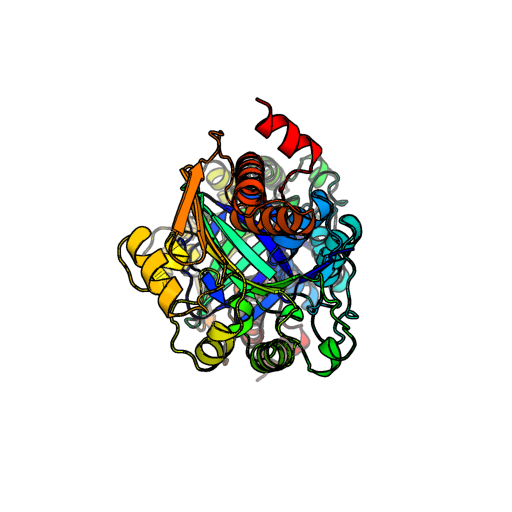1 98.75 277 ALA B O 1
ATOM 4232 N N . ASN B 1 278 ? -15.734 25.141 11.438 1 98.44 278 ASN B N 1
ATOM 4233 C CA . ASN B 1 278 ? -16.703 24.109 11.773 1 98.44 278 ASN B CA 1
ATOM 4234 C C . ASN B 1 278 ? -17.578 23.75 10.578 1 98.44 278 ASN B C 1
ATOM 4236 O O . ASN B 1 278 ? -17.844 22.562 10.328 1 98.44 278 ASN B O 1
ATOM 4240 N N . ALA B 1 279 ? -18 24.766 9.906 1 98.25 279 ALA B N 1
ATOM 4241 C CA . ALA B 1 279 ? -18.812 24.547 8.727 1 98.25 279 ALA B CA 1
ATOM 4242 C C . ALA B 1 279 ? -18.047 23.766 7.664 1 98.25 279 ALA B C 1
ATOM 4244 O O . ALA B 1 279 ? -18.562 22.797 7.086 1 98.25 279 ALA B O 1
ATOM 4245 N N . ALA B 1 280 ? -16.844 24.188 7.453 1 98.25 280 ALA B N 1
ATOM 4246 C CA . ALA B 1 280 ? -16 23.516 6.457 1 98.25 280 ALA B CA 1
ATOM 4247 C C . ALA B 1 280 ? -15.758 22.062 6.832 1 98.25 280 ALA B C 1
ATOM 4249 O O . ALA B 1 280 ? -15.844 21.172 5.98 1 98.25 280 ALA B O 1
ATOM 4250 N N . ALA B 1 281 ? -15.438 21.812 8.086 1 97.5 281 ALA B N 1
ATOM 4251 C CA . ALA B 1 281 ? -15.203 20.453 8.555 1 97.5 281 ALA B CA 1
ATOM 4252 C C . ALA B 1 281 ? -16.453 19.594 8.398 1 97.5 281 ALA B C 1
ATOM 4254 O O . ALA B 1 281 ? -16.375 18.422 8.016 1 97.5 281 ALA B O 1
ATOM 4255 N N . ALA B 1 282 ? -17.562 20.172 8.68 1 96.88 282 ALA B N 1
ATOM 4256 C CA . ALA B 1 282 ? -18.844 19.469 8.539 1 96.88 282 ALA B CA 1
ATOM 4257 C C . ALA B 1 282 ? -19.094 19.078 7.09 1 96.88 282 ALA B C 1
ATOM 4259 O O . ALA B 1 282 ? -19.547 17.969 6.812 1 96.88 282 ALA B O 1
ATOM 4260 N N . LEU B 1 283 ? -18.828 19.984 6.211 1 96.94 283 LEU B N 1
ATOM 4261 C CA . LEU B 1 283 ? -19 19.703 4.793 1 96.94 283 LEU B CA 1
ATOM 4262 C C . LEU B 1 283 ? -17.984 18.656 4.324 1 96.94 283 LEU B C 1
ATOM 4264 O O . LEU B 1 283 ? -18.328 17.781 3.525 1 96.94 283 LEU B O 1
ATOM 4268 N N . ALA B 1 284 ? -16.75 18.766 4.824 1 95.56 284 ALA B N 1
ATOM 4269 C CA . ALA B 1 284 ? -15.68 17.875 4.414 1 95.56 284 ALA B CA 1
ATOM 4270 C C . ALA B 1 284 ? -16.031 16.422 4.719 1 95.56 284 ALA B C 1
ATOM 4272 O O . ALA B 1 284 ? -15.742 15.523 3.924 1 95.56 284 ALA B O 1
ATOM 4273 N N . VAL B 1 285 ? -16.703 16.109 5.828 1 93.31 285 VAL B N 1
ATOM 4274 C CA . VAL B 1 285 ? -16.938 14.742 6.266 1 93.31 285 VAL B CA 1
ATOM 4275 C C . VAL B 1 285 ? -18.078 14.125 5.461 1 93.31 285 VAL B C 1
ATOM 4277 O O . VAL B 1 285 ? -18.344 12.93 5.566 1 93.31 285 VAL B O 1
ATOM 4280 N N . THR B 1 286 ? -18.781 14.969 4.621 1 93.56 286 THR B N 1
ATOM 4281 C CA . THR B 1 286 ? -19.844 14.453 3.779 1 93.56 286 THR B CA 1
ATOM 4282 C C . THR B 1 286 ? -19.281 13.875 2.484 1 93.56 286 THR B C 1
ATOM 4284 O O . THR B 1 286 ? -20.031 13.359 1.65 1 93.56 286 THR B O 1
ATOM 4287 N N . ARG B 1 287 ? -18.031 13.938 2.301 1 89.69 287 ARG B N 1
ATOM 4288 C CA . ARG B 1 287 ? -17.344 13.469 1.104 1 89.69 287 ARG B CA 1
ATOM 4289 C C . ARG B 1 287 ? -16.297 12.422 1.454 1 89.69 287 ARG B C 1
ATOM 4291 O O . ARG B 1 287 ? -15.703 12.469 2.533 1 89.69 287 ARG B O 1
ATOM 4298 N N . TRP B 1 288 ? -16 11.57 0.505 1 83 288 TRP B N 1
ATOM 4299 C CA . TRP B 1 288 ? -14.961 10.562 0.708 1 83 288 TRP B CA 1
ATOM 4300 C C . TRP B 1 288 ? -13.586 11.117 0.377 1 83 288 TRP B C 1
ATOM 4302 O O . TRP B 1 288 ? -13.414 11.812 -0.631 1 83 288 TRP B O 1
ATOM 4312 N N . GLY B 1 289 ? -12.586 10.766 1.333 1 81.56 289 GLY B N 1
ATOM 4313 C CA . GLY B 1 289 ? -11.211 11.125 1.028 1 81.56 289 GLY B CA 1
ATOM 4314 C C . GLY B 1 289 ? -10.641 12.164 1.978 1 81.56 289 GLY B C 1
ATOM 4315 O O . GLY B 1 289 ? -11.367 12.734 2.791 1 81.56 289 GLY B O 1
ATOM 4316 N N . PRO B 1 290 ? -9.328 12.492 2.004 1 81.25 290 PRO B N 1
ATOM 4317 C CA . PRO B 1 290 ? -8.656 13.359 2.977 1 81.25 290 PRO B CA 1
ATOM 4318 C C . PRO B 1 290 ? -8.742 14.836 2.598 1 81.25 290 PRO B C 1
ATOM 4320 O O . PRO B 1 290 ? -8.773 15.703 3.477 1 81.25 290 PRO B O 1
ATOM 4323 N N . ALA B 1 291 ? -8.695 15.273 1.461 1 88.5 291 ALA B N 1
ATOM 4324 C CA . ALA B 1 291 ? -8.633 16.656 0.995 1 88.5 291 ALA B CA 1
ATOM 4325 C C . ALA B 1 291 ? -9.953 17.078 0.354 1 88.5 291 ALA B C 1
ATOM 4327 O O . ALA B 1 291 ? -9.969 17.609 -0.762 1 88.5 291 ALA B O 1
ATOM 4328 N N . THR B 1 292 ? -11.008 17.031 1.232 1 88.56 292 THR B N 1
ATOM 4329 C CA . THR B 1 292 ? -12.328 17.281 0.682 1 88.56 292 THR B CA 1
ATOM 4330 C C . THR B 1 292 ? -12.883 18.609 1.182 1 88.56 292 THR B C 1
ATOM 4332 O O . THR B 1 292 ? -14.094 18.859 1.112 1 88.56 292 THR B O 1
ATOM 4335 N N . SER B 1 293 ? -11.984 19.438 1.784 1 95.44 293 SER B N 1
ATOM 4336 C CA . SER B 1 293 ? -12.445 20.734 2.271 1 95.44 293 SER B CA 1
ATOM 4337 C C . SER B 1 293 ? -13.18 21.5 1.18 1 95.44 293 SER B C 1
ATOM 4339 O O . SER B 1 293 ? -12.734 21.531 0.029 1 95.44 293 SER B O 1
ATOM 4341 N N . PRO B 1 294 ? -14.281 22.125 1.533 1 96.88 294 PRO B N 1
ATOM 4342 C CA . PRO B 1 294 ? -15.016 22.969 0.574 1 96.88 294 PRO B CA 1
ATOM 4343 C C . PRO B 1 294 ? -14.336 24.312 0.32 1 96.88 294 PRO B C 1
ATOM 4345 O O . PRO B 1 294 ? -13.367 24.656 1.006 1 96.88 294 PRO B O 1
ATOM 4348 N N . GLY B 1 295 ? -14.875 25 -0.714 1 97.31 295 GLY B N 1
ATOM 4349 C CA . GLY B 1 295 ? -14.477 26.375 -0.946 1 97.31 295 GLY B CA 1
ATOM 4350 C C . GLY B 1 295 ? -15.344 27.375 -0.199 1 97.31 295 GLY B C 1
ATOM 4351 O O . GLY B 1 295 ? -16.281 27 0.5 1 97.31 295 GLY B O 1
ATOM 4352 N N . THR B 1 296 ? -14.977 28.625 -0.395 1 97.38 296 THR B N 1
ATOM 4353 C CA . THR B 1 296 ? -15.609 29.734 0.315 1 97.38 296 THR B CA 1
ATOM 4354 C C . THR B 1 296 ? -17.109 29.781 0.039 1 97.38 296 THR B C 1
ATOM 4356 O O . THR B 1 296 ? -17.906 29.984 0.954 1 97.38 296 THR B O 1
ATOM 4359 N N . ALA B 1 297 ? -17.484 29.516 -1.151 1 97.25 297 ALA B N 1
ATOM 4360 C CA . ALA B 1 297 ? -18.891 29.609 -1.534 1 97.25 297 ALA B CA 1
ATOM 4361 C C . ALA B 1 297 ? -19.734 28.578 -0.8 1 97.25 297 ALA B C 1
ATOM 4363 O O . ALA B 1 297 ? -20.812 28.891 -0.306 1 97.25 297 ALA B O 1
ATOM 4364 N N . GLU B 1 298 ? -19.266 27.391 -0.763 1 97.5 298 GLU B N 1
ATOM 4365 C CA . GLU B 1 298 ? -19.984 26.328 -0.082 1 97.5 298 GLU B CA 1
ATOM 4366 C C . GLU B 1 298 ? -20.062 26.578 1.42 1 97.5 298 GLU B C 1
ATOM 4368 O O . GLU B 1 298 ? -21.094 26.328 2.043 1 97.5 298 GLU B O 1
ATOM 4373 N N . VAL B 1 299 ? -19 27.062 1.96 1 97.75 299 VAL B N 1
ATOM 4374 C CA . VAL B 1 299 ? -18.984 27.391 3.381 1 97.75 299 VAL B CA 1
ATOM 4375 C C . VAL B 1 299 ? -20 28.5 3.674 1 97.75 299 VAL B C 1
ATOM 4377 O O . VAL B 1 299 ? -20.781 28.406 4.625 1 97.75 299 VAL B O 1
ATOM 4380 N N . ASN B 1 300 ? -20.031 29.516 2.861 1 97.25 300 ASN B N 1
ATOM 4381 C CA . ASN B 1 300 ? -20.984 30.625 3.023 1 97.25 300 ASN B CA 1
ATOM 4382 C C . ASN B 1 300 ? -22.422 30.125 2.969 1 97.25 300 ASN B C 1
ATOM 4384 O O . ASN B 1 300 ? -23.266 30.578 3.742 1 97.25 300 ASN B O 1
ATOM 4388 N N . ALA B 1 301 ? -22.625 29.203 2.08 1 96.81 301 ALA B N 1
ATOM 4389 C CA . ALA B 1 301 ? -23.984 28.672 1.912 1 96.81 301 ALA B CA 1
ATOM 4390 C C . ALA B 1 301 ? -24.438 27.953 3.172 1 96.81 301 ALA B C 1
ATOM 4392 O O . ALA B 1 301 ? -25.594 28.078 3.582 1 96.81 301 ALA B O 1
ATOM 4393 N N . LEU B 1 302 ? -23.594 27.234 3.746 1 95.81 302 LEU B N 1
ATOM 4394 C CA . LEU B 1 302 ? -23.953 26.5 4.949 1 95.81 302 LEU B CA 1
ATOM 4395 C C . LEU B 1 302 ? -24.172 27.453 6.125 1 95.81 302 LEU B C 1
ATOM 4397 O O . LEU B 1 302 ? -25.047 27.219 6.965 1 95.81 302 LEU B O 1
ATOM 4401 N N . LEU B 1 303 ? -23.422 28.516 6.207 1 95.5 303 LEU B N 1
ATOM 4402 C CA . LEU B 1 303 ? -23.5 29.469 7.305 1 95.5 303 LEU B CA 1
ATOM 4403 C C . LEU B 1 303 ? -24.797 30.266 7.242 1 95.5 303 LEU B C 1
ATOM 4405 O O . LEU B 1 303 ? -25.266 30.781 8.266 1 95.5 303 LEU B O 1
ATOM 4409 N N . THR B 1 304 ? -25.344 30.391 6.078 1 92.06 304 THR B N 1
ATOM 4410 C CA . THR B 1 304 ? -26.547 31.188 5.902 1 92.06 304 THR B CA 1
ATOM 4411 C C . THR B 1 304 ? -27.797 30.328 6.062 1 92.06 304 THR B C 1
ATOM 4413 O O . THR B 1 304 ? -28.906 30.844 6.117 1 92.06 304 THR B O 1
ATOM 4416 N N . GLU B 1 305 ? -27.75 29.109 6.039 1 83.31 305 GLU B N 1
ATOM 4417 C CA . GLU B 1 305 ? -28.891 28.234 6.281 1 83.31 305 GLU B CA 1
ATOM 4418 C C . GLU B 1 305 ? -29.328 28.281 7.742 1 83.31 305 GLU B C 1
ATOM 4420 O O . GLU B 1 305 ? -30.516 28.281 8.039 1 83.31 305 GLU B O 1
#

pLDDT: mean 94.13, std 4.83, range [69.69, 98.81]

Secondary structure (DSSP, 8-state):
--EEEE-S-EEEEEEEE-SSPPPTT-EEE-SEEEEEEEEHHHHHHHHHHTT-EEEE-S---SSHHHHHHHHHHHHHT-EE-SPPPSS----EEEEEE-TT--EEEEEE--GGG---HHHHHT----TT-EEEEEGGGGG-TTTHHHHHHHHHHS-TTSEEEEE-TTT---TTSHHHHHHGGG-SEEEEEHHHHHHHHT-SSHHHHHHHHHHHS-TT-EEEEE-GGGEEEEEETTEEEEEE------S--TTHHHHHHHHHHHHHHTT--HHHHHHHHHHHHHHHTTSSSS-----HHHHHHHHH-/--EEEE-S-EEEEEEEE-SSPPPTT-EEE-SEEEEEEEEHHHHHHHHHHTT-EEEE-S---SSHHHHHHHHHHHHHT-EE-SPPPSS----EEEEEE-TT--EEEEEE--GGG---HHHHHT----TT-EEEEEGGGGG-TTTHHHHHHHHHHS-TTSEEEEE-TTT---TTSHHHHHHGGG-SEEEEEHHHHHHHHT-SSHHHHHHHHHHHS-TT-EEEEE-GGGEEEEEETTEEEEEE------S--TTHHHHHHHHHHHHHHTT--HHHHHHHHHHHHHHHTTSSSS-----HHHHHHHHH-

Radius of gyration: 28.71 Å; Cα contacts (8 Å, |Δi|>4): 1500; chains: 2; bounding box: 58×84×62 Å

Sequence (610 aa):
MSRLLHTGQVIVDLVMALDTLPASGGDVLAKSASFETGGGFNVMAAAKRNGLSVIYLGRHGNGRFGDLARAAMLAEGVEIAQAPSTDKDTGLCVSLTEASTERTFISHIGAEGDLSAEDLAGVVPQSDDYVYVSGYSLLLEGKAQVLVDWLLALPRHITVVFDPGPLVKAPDSALMVALLPRIDIWTSNGPEALAFTGTGTLADALGDLRHHLPETALLVVRDGPNGCWVSRQGQADHVPGFKVKALDSNGAGDAHAGVFIAGLANGLTPAEAAQRANAAAALAVTRWGPATSPGTAEVNALLTEMSRLLHTGQVIVDLVMALDTLPASGGDVLAKSASFETGGGFNVMAAAKRNGLSVIYLGRHGNGRFGDLARAAMLAEGVEIAQAPSTDKDTGLCVSLTEASTERTFISHIGAEGDLSAEDLAGVVPQSDDYVYVSGYSLLLEGKAQVLVDWLLALPRHITVVFDPGPLVKAPDSALMVALLPRIDIWTSNGPEALAFTGTGTLADALGDLRHHLPETALLVVRDGPNGCWVSRQGQADHVPGFKVKALDSNGAGDAHAGVFIAGLANGLTPAEAAQRANAAAALAVTRWGPATSPGTAEVNALLTE

Solvent-accessible surface area (backbone atoms only — not comparable to full-atom values): 29791 Å² total; per-residue (Å²): 131,44,32,40,39,34,55,29,38,52,33,31,27,42,40,28,35,31,68,66,84,65,54,92,60,27,75,42,66,34,82,41,76,47,80,40,61,21,65,40,44,16,25,49,48,10,15,32,44,42,73,28,47,36,36,36,63,33,31,34,10,66,35,74,46,14,50,52,43,48,51,54,36,50,74,61,61,39,42,68,72,53,69,60,35,92,86,38,34,25,18,42,28,42,36,40,32,28,71,86,64,46,49,26,40,42,30,30,84,30,24,29,39,38,49,52,64,71,70,54,66,77,58,80,85,49,70,62,25,34,36,37,40,40,31,65,42,66,73,26,84,52,21,22,65,46,50,51,54,52,59,72,66,46,61,81,70,39,40,30,34,38,30,41,55,87,74,44,47,55,63,75,43,71,66,44,54,65,44,31,67,62,37,37,29,41,43,42,43,46,69,36,41,25,47,37,62,69,38,92,43,69,71,52,18,55,55,49,48,52,72,59,32,38,65,82,24,36,38,35,37,31,48,69,72,59,14,30,37,42,29,44,75,90,44,70,42,77,39,64,37,48,95,62,76,73,70,26,67,49,37,21,68,30,13,22,52,13,28,25,52,24,28,43,65,72,67,40,52,71,67,57,10,46,43,51,7,26,43,24,19,37,56,10,12,54,32,81,52,40,63,42,38,48,38,51,67,59,36,50,53,62,74,69,106,132,45,31,38,40,35,56,30,39,51,33,31,27,42,40,29,35,30,68,64,84,64,54,94,60,28,73,41,68,34,81,40,76,48,79,40,62,22,64,40,45,17,25,48,48,10,14,34,44,41,76,29,47,38,36,37,63,32,30,33,10,62,36,74,46,14,48,51,44,49,52,52,37,49,74,60,61,39,41,67,72,54,71,60,35,90,84,38,34,24,18,40,28,42,35,39,31,28,70,88,65,47,48,26,39,43,30,31,84,31,24,28,39,37,49,51,64,70,70,53,65,74,58,78,86,50,71,63,26,36,38,37,41,39,33,63,43,66,72,25,85,51,20,22,64,46,51,52,54,51,59,71,68,47,62,82,70,40,43,28,34,37,31,41,54,86,76,43,48,55,62,75,43,72,68,44,53,64,43,33,67,62,38,38,28,41,43,42,44,46,70,36,41,24,46,37,63,70,38,92,42,69,71,52,18,55,55,50,49,51,71,59,31,38,64,82,24,38,39,35,37,31,47,71,73,58,13,30,36,43,30,45,76,90,43,73,42,80,39,66,38,49,92,65,75,73,71,26,65,49,36,22,68,31,13,23,52,13,30,24,50,23,28,44,65,71,68,41,51,73,67,56,10,45,42,51,8,27,43,24,19,37,55,12,12,54,33,82,52,42,62,42,40,47,38,52,68,60,36,52,53,62,74,69,107

InterPro domains:
  IPR011611 Carbohydrate kinase PfkB [PF00294] (3-293)
  IPR029056 Ribokinase-like [G3DSA:3.40.1190.20] (1-305)
  IPR029056 Ribokinase-like [SSF53613] (1-293)